Protein 8YQM (pdb70)

Solvent-accessible surface area: 22189 Å² total; per-residue (Å²): 118,26,45,0,0,0,16,10,0,13,13,8,1,1,4,1,0,31,38,3,33,58,77,59,131,14,117,6,58,0,0,18,132,1,81,35,0,1,10,58,25,49,81,19,54,28,24,36,11,28,3,47,1,22,3,21,1,28,1,2,13,57,9,110,124,4,2,98,93,11,128,11,92,74,33,4,18,27,14,85,35,0,26,57,26,0,72,90,1,1,86,77,25,82,0,69,124,25,9,37,44,125,11,6,8,98,9,0,86,16,37,79,174,83,1,36,0,36,0,25,1,86,122,106,82,136,34,19,0,78,1,0,1,0,12,35,23,65,73,12,31,56,62,103,22,181,24,148,11,32,138,59,18,160,31,55,57,26,2,2,7,152,18,51,158,140,30,83,18,97,46,43,101,0,0,0,14,15,11,25,64,26,0,2,31,0,0,26,33,0,0,78,88,10,109,39,0,7,0,1,7,180,56,19,53,10,0,1,35,4,26,45,84,114,35,55,160,93,62,22,37,116,21,38,131,75,5,88,94,26,10,92,78,1,32,93,16,40,15,0,25,41,20,117,58,29,128,68,68,0,84,71,31,59,64,115,78,24,65,133,34,4,55,152,5,18,124,69,0,7,2,17,18,3,4,48,42,5,0,37,27,5,11,79,50,66,74,0,2,62,52,7,6,68,16,5,72,102,26,0,69,84,34,2,151,66,71,145,36,6,138,80,2,31,5,131,59,123,30,8,30,61,8,13,12,12,77,21,7,6,86,19,14,62,93,153,23,18,44,16,36,41,15,138,85,26,55,27,69,52,1,90,95,62,1,0,16,1,58,88,50,71,86,24,122,13,62,0,0,0,0,11,30,28,55,57,56,23,10,13,18,2,49,170,12,30,1,82,2,55,133,42,61,8,0,104,91,44,0,151,120,8,0,28,0,13,4,0,0,4,1,9,37,2,0,0,2,0,0,2,51,10,2,6,4,7,52,14,3,22,0,1,1,7,1,5,0,5,66,16,4,0,82,0,0,12,58,0,88,115,88,134,14,26,18,3,10,0,37,132,114,9,3,60,91,6,33,88,38,1,36,88,50,25,109,151,24,6,47,86,144,28,156,90,28,95,74,5,47,23,4,0,90,77,0,72,66,66,6,51,98,7,37,120,89,104,12,105,27,16,103,65,102,130,119

Foldseek 3Di:
DWQEEEEAQALQRVVLQLCCCPVVVTGYAYEYLAPAHHALLRQQDAFQAWDQFFQLQQDADPDLVLSLVDDRWKRIDHSVRSRVSSRVVCVVRVRVVRYDYSWAWFAWEADPVVCWIWIATPVGDTDIHLFYEYANDWFFADDFDDAAAPVAAAFAEAESSHDDPPDAAAAWEEEEEDDAQVSLSNCQRCLVRHQAYEYADQFAFFEAAAQMGTADPVNSVVCSVCVVVQVVVQLQWFFSRSAPFAAAALPPDDPVLSLVLLVVDRNNHHQCCNQGNSHHDLFFDLVNQVVSLVSRLVVLPVQQPPVVVSVLNRGDASGHDGGHYHNQRSNSNNDPRYHYHHCNVWNFHHDHHAATATNVRDGHGGNYYYYNPGGDGRCNNQQSHQYAFAPRRGSCVVQVPHDWAALQFADARHKSYTYANHWAYANHNRSLSSVLRSVLVSVVVSVCVVQQWRIKHFDPVNRVVSLVQQVVVCVSGCCVSDPNHGHRYRGSNVSSVVSVVCVVVVNPRMDIGHD

Secondary structure (DSSP, 8-state):
-EEEEEE--SHHHHHHHHIIIIIT---EEEE-SSSSS-THHHH---TT-EEEEETTTSS-SS-HHHHHH----BSEEEHHHHHHHHHHHHHHTT-GGGEE-S--EEEEEEETTTTEEEEEETT--EEEEEEEEE---S--SB-----TTGGG--SEEEEGGGPPTT---TT-EEEEE--SHHHHHHHHHHGGGSSEEEEEESS---EEE----BPPHHHHHHHHHTHHHHHHHHHTSSS-SS-------GGGS-HHHHHHHHHHHHHH--HHHHHHTS-S-TTT-HHHHHHHHHHHHHHHHHH-SSHHHHHHTS---SS--S-EEESSHHHHTTSTTEEEEETTTS-EEEEETTEEEETT--EEE-SEEEE---B--TTHHHHTSEEE-GGG-BHHHHTTT----BTTTB-TT-TTEEESS-TTEE-S-HHHHHHHHHHHHHHHHHHHHHTTEEEEEE-HHHHHHHHHHHHHHHTTSGGGS-----EE-S-HHHHHHHHHHHHHTTTTTEEEEE-

Structure (mmCIF, N/CA/C/O backbone):
data_8YQM
#
_entry.id   8YQM
#
_cell.length_a   52.820
_cell.length_b   53.420
_cell.length_c   101.120
_cell.angle_alpha   90.00
_cell.angle_beta   96.76
_cell.angle_gamma   90.00
#
_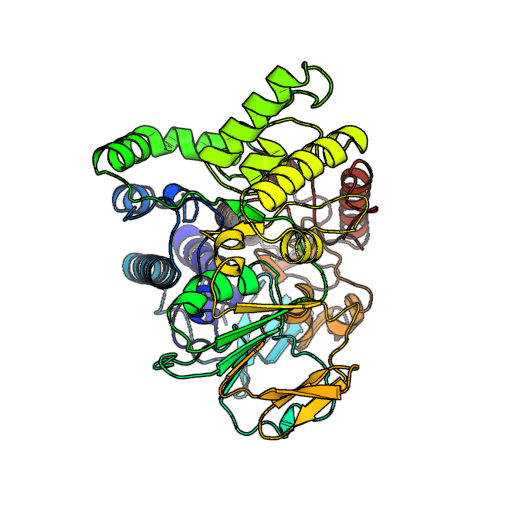symmetry.space_group_name_H-M   'P 1 21 1'
#
loop_
_entity.id
_entity.type
_entity.pdbx_description
1 polymer 'Putative flavin-binding monooxygenase'
2 non-polymer 'FLAVIN-ADENINE DINUCLEOTIDE'
3 non-polymer 'NADPH DIHYDRO-NICOTINAMIDE-ADENINE-DINUCLEOTIDE PHOSPHATE'
4 water water
#
loop_
_atom_site.group_PDB
_atom_site.id
_atom_site.type_symbol
_atom_site.label_atom_id
_atom_site.label_alt_id
_atom_site.label_comp_id
_atom_site.label_asym_id
_atom_site.label_entity_id
_atom_site.label_seq_id
_atom_site.pdbx_PDB_ins_code
_atom_site.Cartn_x
_atom_site.Cartn_y
_atom_site.Cartn_z
_atom_site.occupancy
_atom_site.B_iso_or_equiv
_atom_site.auth_seq_id
_atom_site.auth_comp_id
_atom_site.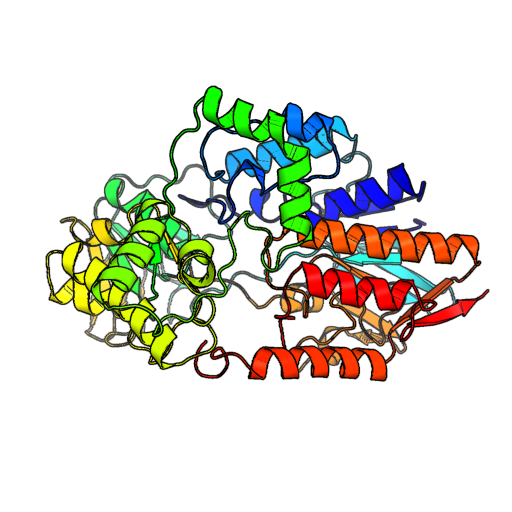auth_asym_id
_atom_site.auth_atom_id
_atom_site.pdbx_PDB_model_num
ATOM 1 N N . ASP A 1 12 ? 18.118 -19.209 38.222 1.00 58.39 6 ASP A N 1
ATOM 2 C CA . ASP A 1 12 ? 17.642 -18.172 39.124 1.00 42.58 6 ASP A CA 1
ATOM 3 C C . ASP A 1 12 ? 18.000 -16.769 38.629 1.00 41.68 6 ASP A C 1
ATOM 4 O O . ASP A 1 12 ? 19.111 -16.503 38.163 1.00 38.47 6 ASP A O 1
ATOM 9 N N . PHE A 1 13 ? 17.026 -15.877 38.729 1.00 34.72 7 PHE A N 1
ATOM 10 C CA . PHE A 1 13 ? 17.243 -14.454 38.557 1.00 35.93 7 PHE A CA 1
ATOM 11 C C . PHE A 1 13 ? 16.644 -13.750 39.759 1.00 29.93 7 PHE A C 1
ATOM 12 O O . PHE A 1 13 ? 15.813 -14.309 40.476 1.00 31.93 7 PHE A O 1
ATOM 20 N N . ASP A 1 14 ? 17.080 -12.514 39.986 1.00 31.91 8 ASP A N 1
ATOM 21 C CA . ASP A 1 14 ? 16.361 -11.672 40.932 1.00 27.31 8 ASP A CA 1
ATOM 22 C C . ASP A 1 14 ? 15.041 -11.207 40.338 1.00 26.63 8 ASP A C 1
ATOM 23 O O . ASP A 1 14 ? 14.030 -11.127 41.042 1.00 30.43 8 ASP A O 1
ATOM 28 N N . ALA A 1 15 ? 15.029 -10.915 39.037 1.00 29.44 9 ALA A N 1
ATOM 29 C CA . ALA A 1 15 ? 13.842 -10.404 38.369 1.00 29.39 9 ALA A CA 1
ATOM 30 C C . ALA A 1 15 ? 13.791 -10.926 36.941 1.00 24.14 9 ALA A C 1
ATOM 31 O O . ALA A 1 15 ? 14.817 -10.988 36.262 1.00 25.14 9 ALA A O 1
ATOM 33 N N . ILE A 1 16 ? 12.591 -11.312 36.508 1.00 21.82 10 ILE A N 1
ATOM 34 C CA . ILE A 1 16 ? 12.289 -11.601 35.107 1.00 26.21 10 ILE A CA 1
ATOM 35 C C . ILE A 1 16 ? 11.368 -10.509 34.579 1.00 25.68 10 ILE A C 1
ATOM 36 O O . ILE A 1 16 ? 10.357 -10.185 35.214 1.00 23.80 10 ILE A O 1
ATOM 41 N N . ILE A 1 17 ? 11.700 -9.964 33.407 1.00 21.44 11 ILE A N 1
ATOM 42 C CA . ILE A 1 17 ? 10.902 -8.933 32.742 1.00 21.70 11 ILE A CA 1
ATOM 43 C C . ILE A 1 17 ? 10.263 -9.534 31.498 1.00 22.64 11 ILE A C 1
ATOM 44 O O . ILE A 1 17 ? 10.944 -10.191 30.705 1.00 23.99 11 ILE A O 1
ATOM 49 N N . ILE A 1 18 ? 8.969 -9.297 31.315 1.00 20.98 12 ILE A N 1
ATOM 50 C CA . ILE A 1 18 ? 8.270 -9.681 30.091 1.00 25.10 12 ILE A CA 1
ATOM 51 C C . ILE A 1 18 ? 8.072 -8.420 29.263 1.00 24.47 12 ILE A C 1
ATOM 52 O O . ILE A 1 18 ? 7.356 -7.510 29.681 1.00 24.79 12 ILE A O 1
ATOM 57 N N . GLY A 1 19 ? 8.710 -8.364 28.101 1.00 22.26 13 GLY A N 1
ATOM 58 C CA . GLY A 1 19 ? 8.548 -7.275 27.143 1.00 22.66 13 GLY A CA 1
ATOM 59 C C . GLY A 1 19 ? 9.832 -6.483 26.974 1.00 25.07 13 GLY A C 1
ATOM 60 O O . GLY A 1 19 ? 10.583 -6.260 27.935 1.00 25.12 13 GLY A O 1
ATOM 61 N N . ALA A 1 20 ? 10.077 -6.027 25.743 1.00 20.73 14 ALA A N 1
ATOM 62 C CA . ALA A 1 20 ? 11.265 -5.233 25.457 1.00 20.35 14 ALA A CA 1
ATOM 63 C C . ALA A 1 20 ? 10.917 -3.965 24.685 1.00 21.93 14 ALA A C 1
ATOM 64 O O . ALA A 1 20 ? 11.702 -3.512 23.851 1.00 20.49 14 ALA A O 1
ATOM 66 N N . GLY A 1 21 ? 9.748 -3.376 24.966 1.00 20.32 15 GLY A N 1
ATOM 67 C CA . GLY A 1 21 ? 9.406 -2.043 24.507 1.00 20.70 15 GLY A CA 1
ATOM 68 C C . GLY A 1 21 ? 9.959 -0.996 25.459 1.00 21.44 15 GLY A C 1
ATOM 69 O O . GLY A 1 21 ? 10.832 -1.279 26.286 1.00 20.25 15 GLY A O 1
ATOM 70 N N . PHE A 1 22 ? 9.422 0.229 25.345 1.00 17.61 16 PHE A N 1
ATOM 71 C CA . PHE A 1 22 ? 9.757 1.317 26.267 1.00 20.90 16 PHE A CA 1
ATOM 72 C C . PHE A 1 22 ? 9.793 0.846 27.711 1.00 22.04 16 PHE A C 1
ATOM 73 O O . PHE A 1 22 ? 10.724 1.158 28.462 1.00 20.14 16 PHE A O 1
ATOM 81 N N . GLY A 1 23 ? 8.754 0.121 28.122 1.00 21.96 17 GLY A N 1
ATOM 82 C CA . GLY A 1 23 ? 8.627 -0.250 29.520 1.00 18.45 17 GLY A CA 1
ATOM 83 C C . GLY A 1 23 ? 9.652 -1.283 29.946 1.00 20.61 17 GLY A C 1
ATOM 84 O O . GLY A 1 23 ? 10.319 -1.126 30.972 1.00 23.41 17 GLY A O 1
ATOM 85 N N . GLY A 1 24 ? 9.786 -2.359 29.166 1.00 19.55 18 GLY A N 1
ATOM 86 C CA . GLY A 1 24 ? 10.701 -3.426 29.541 1.00 19.39 18 GLY A CA 1
ATOM 87 C C . GLY A 1 24 ? 12.162 -3.032 29.462 1.00 22.08 18 GLY A C 1
ATOM 88 O O . GLY A 1 24 ? 12.979 -3.508 30.258 1.00 25.48 18 GLY A O 1
ATOM 89 N N . LEU A 1 25 ? 12.518 -2.156 28.514 1.00 19.17 19 LEU A N 1
ATOM 90 C CA . LEU A 1 25 ? 13.922 -1.765 28.382 1.00 23.06 19 LEU A CA 1
ATOM 91 C C . LEU A 1 25 ? 14.403 -0.935 29.572 1.00 22.63 19 LEU A C 1
ATOM 92 O O . LEU A 1 25 ? 15.533 -1.124 30.044 1.00 22.99 19 LEU A O 1
ATOM 97 N N . TYR A 1 26 ? 13.579 -0.001 30.069 1.00 20.63 20 TYR A N 1
ATOM 98 C CA . TYR A 1 26 ? 14.009 0.792 31.216 1.00 19.73 20 TYR A CA 1
ATOM 99 C C . TYR A 1 26 ? 13.940 -0.025 32.503 1.00 22.35 20 TYR A C 1
ATOM 100 O O . TYR A 1 26 ? 14.773 0.158 33.393 1.00 24.85 20 TYR A O 1
ATOM 109 N N . SER A 1 27 ? 12.963 -0.933 32.604 1.00 21.77 21 SER A N 1
ATOM 110 C CA . SER A 1 27 ? 12.954 -1.898 33.700 1.00 21.83 21 SER A CA 1
ATOM 111 C C . SER A 1 27 ? 14.281 -2.633 33.776 1.00 23.56 21 SER A C 1
ATOM 112 O O . SER A 1 27 ? 14.865 -2.793 34.855 1.00 23.48 21 SER A O 1
ATOM 115 N N . LEU A 1 28 ? 14.768 -3.099 32.627 1.00 22.50 22 LEU A N 1
ATOM 116 C CA . LEU A 1 28 ? 16.015 -3.852 32.592 1.00 21.21 22 LEU A CA 1
ATOM 117 C C . LEU A 1 28 ? 17.196 -2.969 32.973 1.00 26.14 22 LEU A C 1
ATOM 118 O O . LEU A 1 28 ? 18.024 -3.345 33.808 1.00 26.18 22 LEU A O 1
ATOM 123 N N . LYS A 1 29 ? 17.281 -1.783 32.369 1.00 24.29 23 LYS A N 1
ATOM 124 C CA . LYS A 1 29 ? 18.348 -0.842 32.706 1.00 24.50 23 LYS A CA 1
ATOM 125 C C . LYS A 1 29 ? 18.366 -0.535 34.199 1.00 25.33 23 LYS A C 1
ATOM 126 O O . LYS A 1 29 ? 19.422 -0.565 34.840 1.00 28.47 23 LYS A O 1
ATOM 132 N N . LYS A 1 30 ? 17.203 -0.216 34.764 1.00 26.19 24 LYS A N 1
ATOM 133 C CA . LYS A 1 30 ? 17.149 0.251 36.146 1.00 24.24 24 LYS A CA 1
ATOM 134 C C . LYS A 1 30 ? 17.523 -0.863 37.118 1.00 29.28 24 LYS A C 1
ATOM 135 O O . LYS A 1 30 ? 18.329 -0.660 38.037 1.00 28.93 24 LYS A O 1
ATOM 141 N N . LEU A 1 31 ? 16.953 -2.053 36.921 1.00 27.52 25 LEU A N 1
ATOM 142 C CA . LEU A 1 31 ? 17.148 -3.138 37.881 1.00 26.84 25 LEU A CA 1
ATOM 143 C C . LEU A 1 31 ? 18.543 -3.739 37.769 1.00 30.90 25 LEU A C 1
ATOM 144 O O . LEU A 1 31 ? 19.156 -4.094 38.783 1.00 30.66 25 LEU A O 1
ATOM 149 N N . ARG A 1 32 ? 19.058 -3.871 36.548 1.00 28.90 26 ARG A N 1
ATOM 150 C CA . ARG A 1 32 ? 20.395 -4.426 36.364 1.00 27.42 26 ARG A CA 1
ATOM 151 C C . ARG A 1 32 ? 21.471 -3.437 36.786 1.00 32.48 26 ARG A C 1
ATOM 152 O O . ARG A 1 32 ? 22.349 -3.761 37.594 1.00 29.82 26 ARG A O 1
ATOM 160 N N . ASP A 1 33 ? 21.432 -2.228 36.228 1.00 27.62 27 ASP A N 1
ATOM 161 C CA . ASP A 1 33 ? 22.590 -1.346 36.292 1.00 30.44 27 ASP A CA 1
ATOM 162 C C . ASP A 1 33 ? 22.562 -0.394 37.474 1.00 36.83 27 ASP A C 1
ATOM 163 O O . ASP A 1 33 ? 23.631 0.004 37.950 1.00 37.25 27 ASP A O 1
ATOM 168 N N . ASP A 1 34 ? 21.380 -0.013 37.961 1.00 30.61 28 ASP A N 1
ATOM 169 C CA . ASP A 1 34 ? 21.291 0.847 39.134 1.00 33.10 28 ASP A CA 1
ATOM 170 C C . ASP A 1 34 ? 21.066 0.083 40.430 1.00 36.50 28 ASP A C 1
ATOM 171 O O . ASP A 1 34 ? 21.449 0.571 41.498 1.00 37.35 28 ASP A O 1
ATOM 176 N N . PHE A 1 35 ? 20.460 -1.101 40.377 1.00 31.19 29 PHE A N 1
ATOM 177 C CA . PHE A 1 35 ? 20.232 -1.890 41.580 1.00 31.92 29 PHE A CA 1
ATOM 178 C C . PHE A 1 35 ? 21.013 -3.199 41.568 1.00 34.84 29 PHE A C 1
ATOM 179 O O . PHE A 1 35 ? 20.828 -4.027 42.470 1.00 37.24 29 PHE A O 1
ATOM 187 N N . ASN A 1 36 ? 21.898 -3.389 40.584 1.00 33.86 30 ASN A N 1
ATOM 188 C CA . ASN A 1 36 ? 22.850 -4.507 40.538 1.00 38.60 30 ASN A CA 1
ATOM 189 C C . ASN A 1 36 ? 22.166 -5.864 40.687 1.00 44.68 30 ASN A C 1
ATOM 190 O O . ASN A 1 36 ? 22.727 -6.794 41.274 1.00 41.06 30 ASN A O 1
ATOM 195 N N . LEU A 1 37 ? 20.954 -5.994 40.156 1.00 34.80 31 LEU A N 1
ATOM 196 C CA . LEU A 1 37 ? 20.240 -7.259 40.243 1.00 32.43 31 LEU A CA 1
ATOM 197 C C . LEU A 1 37 ? 20.524 -8.109 39.010 1.00 35.09 31 LEU A C 1
ATOM 198 O O . LEU A 1 37 ? 20.884 -7.602 37.946 1.00 32.11 31 LEU A O 1
ATOM 203 N N . LYS A 1 38 ? 20.364 -9.421 39.167 1.00 30.31 32 LYS A N 1
ATOM 204 C CA . LYS A 1 38 ? 20.517 -10.341 38.051 1.00 31.37 32 LYS A CA 1
ATOM 205 C C . LYS A 1 38 ? 19.149 -10.459 37.382 1.00 32.13 32 LYS A C 1
ATOM 206 O O . LYS A 1 38 ? 18.168 -10.843 38.030 1.00 26.99 32 LYS A O 1
ATOM 212 N N . VAL A 1 39 ? 19.071 -10.078 36.106 1.00 32.84 33 VAL A N 1
ATOM 213 C CA . VAL A 1 39 ? 17.794 -9.900 35.423 1.00 26.77 33 VAL A CA 1
ATOM 214 C C . VAL A 1 39 ? 17.872 -10.542 34.042 1.00 28.68 33 VAL A C 1
ATOM 215 O O . VAL A 1 39 ? 18.936 -10.589 33.418 1.00 28.60 33 VAL A O 1
ATOM 219 N N . ARG A 1 40 ? 16.737 -11.061 33.573 1.00 28.21 34 ARG A N 1
ATOM 220 C CA . ARG A 1 40 ? 16.576 -11.442 32.172 1.00 30.38 34 ARG A CA 1
ATOM 221 C C . ARG A 1 40 ? 15.219 -10.941 31.694 1.00 26.83 34 ARG A C 1
ATOM 222 O O . ARG A 1 40 ? 14.218 -11.047 32.406 1.00 25.39 34 ARG A O 1
ATOM 230 N N . ALA A 1 41 ? 15.193 -10.378 30.495 1.00 26.75 35 ALA A N 1
ATOM 231 C CA . ALA A 1 41 ? 13.958 -9.975 29.844 1.00 22.90 35 ALA A CA 1
ATOM 232 C C . ALA A 1 41 ? 13.673 -10.933 28.690 1.00 25.74 35 ALA A C 1
ATOM 233 O O . ALA A 1 41 ? 14.590 -11.543 28.131 1.00 25.45 35 ALA A O 1
ATOM 235 N N . PHE A 1 42 ? 12.392 -11.078 28.354 1.00 23.23 36 PHE A N 1
ATOM 236 C CA . PHE A 1 42 ? 11.955 -11.932 27.258 1.00 25.50 36 PHE A CA 1
ATOM 237 C C . PHE A 1 42 ? 10.995 -11.174 26.352 1.00 23.71 36 PHE A C 1
ATOM 238 O O . PHE A 1 42 ? 10.165 -10.389 26.817 1.00 22.60 36 PHE A O 1
ATOM 246 N N . ASP A 1 43 ? 11.064 -11.457 25.055 1.00 21.56 37 ASP A N 1
ATOM 247 C CA . ASP A 1 43 ? 10.065 -10.918 24.149 1.00 22.68 37 ASP A CA 1
ATOM 248 C C . ASP A 1 43 ? 9.927 -11.861 22.961 1.00 23.78 37 ASP A C 1
ATOM 249 O O . ASP A 1 43 ? 10.898 -12.485 22.533 1.00 22.38 37 ASP A O 1
ATOM 254 N N . ARG A 1 44 ? 8.704 -11.959 22.438 1.00 22.05 38 ARG A N 1
ATOM 255 C CA . ARG A 1 44 ? 8.466 -12.754 21.234 1.00 21.56 38 ARG A CA 1
ATOM 256 C C . ARG A 1 44 ? 9.144 -12.134 20.020 1.00 27.35 38 ARG A C 1
ATOM 257 O O . ARG A 1 44 ? 9.462 -12.835 19.048 1.00 26.73 38 ARG A O 1
ATOM 265 N N . ALA A 1 45 ? 9.380 -10.827 20.068 1.00 28.28 39 ALA A N 1
ATOM 266 C CA . ALA A 1 45 ? 9.953 -10.090 18.957 1.00 27.42 39 ALA A CA 1
ATOM 267 C C . ALA A 1 45 ? 11.394 -10.519 18.716 1.00 25.31 39 ALA A C 1
ATOM 268 O O . ALA A 1 45 ? 12.069 -11.050 19.602 1.00 25.98 39 ALA A O 1
ATOM 270 N N . THR A 1 46 ? 11.876 -10.265 17.496 1.00 26.29 40 THR A N 1
ATOM 271 C CA . THR A 1 46 ? 13.282 -10.497 17.191 1.00 24.69 40 THR A CA 1
ATOM 272 C C . THR A 1 46 ? 14.169 -9.319 17.569 1.00 28.56 40 THR A C 1
ATOM 273 O O . THR A 1 46 ? 15.394 -9.444 17.496 1.00 29.97 40 THR A O 1
ATOM 277 N N . GLU A 1 47 ? 13.584 -8.182 17.957 1.00 27.69 41 GLU A N 1
ATOM 278 C CA . GLU A 1 47 ? 14.336 -6.966 18.236 1.00 27.22 41 GLU A CA 1
ATOM 279 C C . GLU A 1 47 ? 13.588 -6.158 19.293 1.00 23.57 41 GLU A C 1
ATOM 280 O O . GLU A 1 47 ? 12.406 -6.396 19.553 1.00 25.06 41 GLU A O 1
ATOM 286 N N . VAL A 1 48 ? 14.302 -5.214 19.928 1.00 21.15 42 VAL A N 1
ATOM 287 C CA . VAL A 1 48 ? 13.659 -4.301 20.885 1.00 19.59 42 VAL A CA 1
ATOM 288 C C . VAL A 1 48 ? 12.665 -3.400 20.154 1.00 22.46 42 VAL A C 1
ATOM 289 O O . VAL A 1 48 ? 12.682 -3.265 18.925 1.00 22.72 42 VAL A O 1
ATOM 293 N N . GLY A 1 49 ? 11.769 -2.787 20.937 1.00 18.86 43 GLY A N 1
ATOM 294 C CA . GLY A 1 49 ? 10.932 -1.704 20.437 1.00 21.50 43 GLY A CA 1
ATOM 295 C C . GLY A 1 49 ? 9.463 -1.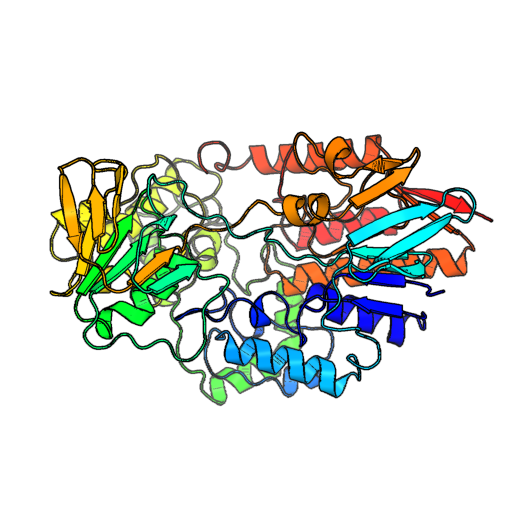888 20.760 1.00 20.96 43 GLY A C 1
ATOM 296 O O . GLY A 1 49 ? 8.685 -0.931 20.721 1.00 20.34 43 GLY A O 1
ATOM 297 N N . GLY A 1 50 ? 9.078 -3.125 21.066 1.00 19.92 44 GLY A N 1
ATOM 298 C CA . GLY A 1 50 ? 7.686 -3.397 21.403 1.00 20.93 44 GLY A CA 1
ATOM 299 C C . GLY A 1 50 ? 6.737 -3.007 20.284 1.00 21.53 44 GLY A C 1
ATOM 300 O O . GLY A 1 50 ? 6.869 -3.445 19.134 1.00 21.49 44 GLY A O 1
ATOM 301 N N . THR A 1 51 ? 5.761 -2.164 20.618 1.00 19.67 45 THR A N 1
ATOM 302 C CA . THR A 1 51 ? 4.750 -1.788 19.638 1.00 19.91 45 THR A CA 1
ATOM 303 C C . THR A 1 51 ? 5.378 -1.102 18.421 1.00 19.97 45 THR A C 1
ATOM 304 O O . THR A 1 51 ? 4.835 -1.180 17.312 1.00 21.76 45 THR A O 1
ATOM 308 N N . TRP A 1 52 ? 6.550 -0.475 18.589 1.00 18.55 46 TRP A N 1
ATOM 309 C CA . TRP A 1 52 ? 7.244 0.183 17.486 1.00 18.48 46 TRP A CA 1
ATOM 310 C C . TRP A 1 52 ? 8.027 -0.786 16.614 1.00 21.78 46 TRP A C 1
ATOM 311 O O . TRP A 1 52 ? 8.493 -0.391 15.538 1.00 22.69 46 TRP A O 1
ATOM 322 N N . PHE A 1 53 ? 8.190 -2.030 17.057 1.00 20.48 47 PHE A N 1
ATOM 323 C CA . PHE A 1 53 ? 8.663 -3.093 16.189 1.00 20.88 47 PHE A CA 1
ATOM 324 C C . PHE A 1 53 ? 7.496 -3.737 15.448 1.00 22.18 47 PHE A C 1
ATOM 325 O O . PHE A 1 53 ? 7.585 -3.954 14.238 1.00 26.29 47 PHE A O 1
ATOM 333 N N . TRP A 1 54 ? 6.387 -4.005 16.155 1.00 24.27 48 TRP A N 1
ATOM 334 C CA . TRP A 1 54 ? 5.267 -4.750 15.581 1.00 24.20 48 TRP A CA 1
ATOM 335 C C . TRP A 1 54 ? 4.421 -3.897 14.644 1.00 23.12 48 TRP A C 1
ATOM 336 O O . TRP A 1 54 ? 3.905 -4.405 13.642 1.00 23.19 48 TRP A O 1
ATOM 347 N N . ASN A 1 55 ? 4.212 -2.619 14.971 1.00 22.01 49 ASN A N 1
ATOM 348 C CA . ASN A 1 55 ? 3.264 -1.784 14.230 1.00 20.25 49 ASN A CA 1
ATOM 349 C C . ASN A 1 55 ? 4.021 -0.959 13.195 1.00 27.46 49 ASN A C 1
ATOM 350 O O . ASN A 1 55 ? 4.581 0.087 13.523 1.00 29.70 49 ASN A O 1
ATOM 355 N N . GLN A 1 56 ? 4.022 -1.415 11.942 1.00 25.31 50 GLN A N 1
ATOM 356 C CA . GLN A 1 56 ? 4.758 -0.760 10.864 1.00 18.06 50 GLN A CA 1
ATOM 357 C C . GLN A 1 56 ? 3.841 -0.396 9.702 1.00 23.83 50 GLN A C 1
ATOM 358 O O . GLN A 1 56 ? 4.235 -0.405 8.534 1.00 21.99 50 GLN A O 1
ATOM 364 N N . TYR A 1 57 ? 2.616 -0.041 10.024 1.00 21.57 51 TYR A N 1
ATOM 365 C CA . TYR A 1 57 ? 1.616 0.295 9.034 1.00 17.75 51 TYR A CA 1
ATOM 366 C C . TYR A 1 57 ? 1.846 1.689 8.454 1.00 19.38 51 TYR A C 1
ATOM 367 O O . TYR A 1 57 ? 2.576 2.506 9.032 1.00 20.66 51 TYR A O 1
ATOM 376 N N . PRO A 1 58 ? 1.233 1.981 7.300 1.00 19.83 52 PRO A N 1
ATOM 377 C CA . PRO A 1 58 ? 1.450 3.277 6.646 1.00 20.64 52 PRO A CA 1
ATOM 378 C C . PRO A 1 58 ? 0.919 4.416 7.501 1.00 17.72 52 PRO A C 1
ATOM 379 O O . PRO A 1 58 ? -0.211 4.374 7.983 1.00 18.22 52 PRO A O 1
ATOM 383 N N . GLY A 1 59 ? 1.756 5.436 7.700 1.00 17.86 53 GLY A N 1
ATOM 384 C CA . GLY A 1 59 ? 1.351 6.596 8.473 1.00 20.53 53 GLY A CA 1
ATOM 385 C C . GLY A 1 59 ? 1.564 6.513 9.975 1.00 16.96 53 GLY A C 1
ATOM 386 O O . GLY A 1 59 ? 1.259 7.489 10.677 1.00 18.58 53 GLY A O 1
ATOM 387 N N . ALA A 1 60 ? 2.087 5.400 10.492 1.00 17.94 54 ALA A N 1
ATOM 388 C CA . ALA A 1 60 ? 2.257 5.264 11.937 1.00 16.75 54 ALA A CA 1
ATOM 389 C C . ALA A 1 60 ? 3.110 6.401 12.478 1.00 24.32 54 ALA A C 1
ATOM 390 O O . ALA A 1 60 ? 4.217 6.647 11.991 1.00 22.02 54 ALA A O 1
ATOM 392 N N . LEU A 1 61 ? 2.596 7.089 13.493 1.00 17.40 55 LEU A N 1
ATOM 393 C CA . LEU A 1 61 ? 3.173 8.354 13.935 1.00 20.25 55 LEU A CA 1
ATOM 394 C C . LEU A 1 61 ? 2.846 8.565 15.408 1.00 21.44 55 LEU A C 1
ATOM 395 O O . LEU A 1 61 ? 1.740 8.245 15.842 1.00 20.62 55 LEU A O 1
ATOM 400 N N . SER A 1 62 ? 3.790 9.137 16.161 1.00 19.39 56 SER A N 1
ATOM 401 C CA . SER A 1 62 ? 3.549 9.433 17.571 1.00 19.91 56 SER A CA 1
ATOM 402 C C . SER A 1 62 ? 2.443 10.469 17.734 1.00 17.54 56 SER A C 1
ATOM 403 O O . SER A 1 62 ? 2.201 11.300 16.858 1.00 20.03 56 SER A O 1
ATOM 406 N N . ASP A 1 63 ? 1.765 10.402 18.883 1.00 22.05 57 ASP A N 1
ATOM 407 C CA . ASP A 1 63 ? 0.831 11.440 19.303 1.00 27.96 57 ASP A CA 1
ATOM 408 C C . ASP A 1 63 ? 1.538 12.554 20.056 1.00 25.39 57 ASP A C 1
ATOM 409 O O . ASP A 1 63 ? 1.090 13.706 20.026 1.00 28.71 57 ASP A O 1
ATOM 414 N N . SER A 1 64 ? 2.623 12.211 20.735 1.00 19.10 58 SER A N 1
ATOM 415 C CA . SER A 1 64 ? 3.461 13.149 21.463 1.00 20.32 58 SER A CA 1
ATOM 416 C C . SER A 1 64 ? 4.502 13.747 20.529 1.00 18.10 58 SER A C 1
ATOM 417 O O . SER A 1 64 ? 4.999 13.077 19.624 1.00 19.10 58 SER A O 1
ATOM 420 N N . GLU A 1 65 ? 4.854 15.010 20.783 1.00 18.47 59 GLU A N 1
ATOM 421 C CA . GLU A 1 65 ? 5.946 15.622 20.037 1.00 17.93 59 GLU A CA 1
ATOM 422 C C . GLU A 1 65 ? 7.245 14.857 20.275 1.00 15.99 59 GLU A C 1
ATOM 423 O O . GLU A 1 65 ? 7.463 14.255 21.332 1.00 19.39 59 GLU A O 1
ATOM 429 N N . THR A 1 66 ? 8.098 14.868 19.246 1.00 15.92 60 THR A N 1
ATOM 430 C CA . THR A 1 66 ? 9.311 14.054 19.228 1.00 17.92 60 THR A CA 1
ATOM 431 C C . THR A 1 66 ? 10.173 14.253 20.473 1.00 16.42 60 THR A C 1
ATOM 432 O O . THR A 1 66 ? 10.711 13.283 21.018 1.00 19.59 60 THR A O 1
ATOM 436 N N . HIS A 1 67 ? 10.361 15.507 20.909 1.00 18.77 61 HIS A N 1
ATOM 437 C CA . HIS A 1 67 ? 11.305 15.798 21.986 1.00 17.46 61 HIS A CA 1
ATOM 438 C C . HIS A 1 67 ? 10.822 15.325 23.347 1.00 19.47 61 HIS A C 1
ATOM 439 O O . HIS A 1 67 ? 11.608 15.328 24.294 1.00 23.43 61 HIS A O 1
ATOM 446 N N . LEU A 1 68 ? 9.556 14.922 23.454 1.00 18.53 62 LEU A N 1
ATOM 447 C CA . LEU A 1 68 ? 8.986 14.386 24.677 1.00 18.42 62 LEU A CA 1
ATOM 448 C C . LEU A 1 68 ? 8.656 12.906 24.582 1.00 21.02 62 LEU A C 1
ATOM 449 O O . LEU A 1 68 ? 8.366 12.285 25.609 1.00 21.80 62 LEU A O 1
ATOM 454 N N . TYR A 1 69 ? 8.687 12.328 23.389 1.00 17.55 63 TYR A N 1
ATOM 455 C CA . TYR A 1 69 ? 8.330 10.917 23.224 1.00 17.65 63 TYR A CA 1
ATOM 456 C C . TYR A 1 69 ? 9.604 10.073 23.257 1.00 16.46 63 TYR A C 1
ATOM 457 O O . TYR A 1 69 ? 10.049 9.501 22.258 1.00 19.10 63 TYR A O 1
ATOM 466 N N . CYS A 1 70 ? 10.201 10.023 24.449 1.00 19.04 64 CYS A N 1
ATOM 467 C CA . CYS A 1 70 ? 11.544 9.489 24.632 1.00 20.12 64 CYS A CA 1
ATOM 468 C C . CYS A 1 70 ? 11.849 9.435 26.123 1.00 18.58 64 CYS A C 1
ATOM 469 O O . CYS A 1 70 ? 11.086 9.925 26.956 1.00 19.25 64 CYS A O 1
ATOM 472 N N . TYR A 1 71 ? 13.000 8.853 26.447 1.00 19.06 65 TYR A N 1
ATOM 473 C CA . TYR A 1 71 ? 13.443 8.791 27.829 1.00 19.71 65 TYR A CA 1
ATOM 474 C C . TYR A 1 71 ? 14.031 10.128 28.265 1.00 21.44 65 TYR A C 1
ATOM 475 O O . TYR A 1 71 ? 14.652 10.842 27.476 1.00 24.79 65 TYR A O 1
ATOM 484 N N . SER A 1 72 ? 13.840 10.449 29.544 1.00 24.27 66 SER A N 1
ATOM 485 C CA . SER A 1 72 ? 14.434 11.630 30.162 1.00 21.87 66 SER A CA 1
ATOM 486 C C . SER A 1 72 ? 15.614 11.309 31.066 1.00 27.72 66 SER A C 1
ATOM 487 O O . SER A 1 72 ? 16.289 12.244 31.530 1.00 25.32 66 SER A O 1
ATOM 490 N N . TRP A 1 73 ? 15.873 10.022 31.333 1.00 22.46 67 TRP A N 1
ATOM 491 C CA . TRP A 1 73 ? 16.786 9.633 32.398 1.00 27.73 67 TRP A CA 1
ATOM 492 C C . TRP A 1 73 ? 18.241 9.638 31.963 1.00 30.81 67 TRP A C 1
ATOM 493 O O . TRP A 1 73 ? 19.127 9.613 32.826 1.00 32.20 67 TRP A O 1
ATOM 504 N N . ASP A 1 74 ? 18.510 9.681 30.659 1.00 26.07 68 ASP A N 1
ATOM 505 C CA . ASP A 1 74 ? 19.868 9.709 30.123 1.00 24.97 68 ASP A CA 1
ATOM 506 C C . ASP A 1 74 ? 20.070 11.088 29.500 1.00 26.01 68 ASP A C 1
ATOM 507 O O . ASP A 1 74 ? 19.617 11.347 28.382 1.00 25.36 68 ASP A O 1
ATOM 512 N N . LYS A 1 75 ? 20.766 11.971 30.224 1.00 29.27 69 LYS A N 1
ATOM 513 C CA . LYS A 1 75 ? 20.863 13.359 29.779 1.00 26.11 69 LYS A CA 1
ATOM 514 C C . LYS A 1 75 ? 21.734 13.494 28.539 1.00 27.39 69 LYS A C 1
ATOM 515 O O . LYS A 1 75 ? 21.508 14.391 27.719 1.00 28.37 69 LYS A O 1
ATOM 521 N N . GLU A 1 76 ? 22.714 12.607 28.366 1.00 25.60 70 GLU A N 1
ATOM 522 C CA . GLU A 1 76 ? 23.522 12.646 27.153 1.00 25.92 70 GLU A CA 1
ATOM 523 C C . GLU A 1 76 ? 22.710 12.206 25.945 1.00 30.29 70 GLU A C 1
ATOM 524 O O . GLU A 1 76 ? 22.857 12.763 24.850 1.00 27.14 70 GLU A O 1
ATOM 530 N N . LEU A 1 77 ? 21.859 11.194 26.129 1.00 24.48 71 LEU A N 1
ATOM 531 C CA . LEU A 1 77 ? 20.972 10.766 25.054 1.00 26.97 71 LEU A CA 1
ATOM 532 C C . LEU A 1 77 ? 20.072 11.913 24.599 1.00 22.36 71 LEU A C 1
ATOM 533 O O . LEU A 1 77 ? 19.869 12.110 23.395 1.00 26.09 71 LEU A O 1
ATOM 538 N N . LEU A 1 78 ? 19.525 12.681 25.549 1.00 21.51 72 LEU A N 1
ATOM 539 C CA . LEU A 1 78 ? 18.715 13.845 25.187 1.00 23.65 72 LEU A CA 1
ATOM 540 C C . LEU A 1 78 ? 19.495 14.816 24.307 1.00 25.50 72 LEU A C 1
ATOM 541 O O . LEU A 1 78 ? 18.966 15.327 23.314 1.00 26.08 72 LEU A O 1
ATOM 546 N N . GLN A 1 79 ? 20.757 15.092 24.652 1.00 26.09 73 GLN A N 1
ATOM 547 C CA . GLN A 1 79 ? 21.523 16.027 23.832 1.00 28.93 73 GLN A CA 1
ATOM 548 C C . GLN A 1 79 ? 21.890 15.431 22.476 1.00 30.21 73 GLN A C 1
ATOM 549 O O . GLN A 1 79 ? 22.037 16.172 21.493 1.00 28.62 73 GLN A O 1
ATOM 555 N N . GLU A 1 80 ? 22.021 14.103 22.398 1.00 25.96 74 GLU A N 1
ATOM 556 C CA . GLU A 1 80 ? 22.286 13.388 21.156 1.00 26.17 74 GLU A CA 1
ATOM 557 C C . GLU A 1 80 ? 21.018 13.166 20.326 1.00 25.67 74 GLU A C 1
ATOM 558 O O . GLU A 1 80 ? 21.122 12.792 19.153 1.00 35.13 74 GLU A O 1
ATOM 564 N N . MET A 1 81 ? 19.843 13.425 20.904 1.00 34.43 75 MET A N 1
ATOM 565 C CA . MET A 1 81 ? 18.558 13.137 20.267 1.00 38.89 75 MET A CA 1
ATOM 566 C C . MET A 1 81 ? 18.478 13.674 18.849 1.00 30.20 75 MET A C 1
ATOM 567 O O . MET A 1 81 ? 18.733 14.852 18.602 1.00 30.49 75 MET A O 1
ATOM 572 N N . GLU A 1 82 ? 18.086 12.804 17.924 1.00 29.24 76 GLU A N 1
ATOM 573 C CA . GLU A 1 82 ? 17.682 13.237 16.595 1.00 24.80 76 GLU A CA 1
ATOM 574 C C . GLU A 1 82 ? 16.256 13.767 16.680 1.00 25.88 76 GLU A C 1
ATOM 575 O O . GLU A 1 82 ? 15.350 13.040 17.105 1.00 27.22 76 GLU A O 1
ATOM 581 N N . ILE A 1 83 ? 16.056 15.036 16.308 1.00 22.43 77 ILE A N 1
ATOM 582 C CA . ILE A 1 83 ? 14.719 15.623 16.309 1.00 22.57 77 ILE A CA 1
ATOM 583 C C . ILE A 1 83 ? 14.433 16.126 14.902 1.00 22.20 77 ILE A C 1
ATOM 584 O O . ILE A 1 83 ? 14.659 17.298 14.581 1.00 23.83 77 ILE A O 1
ATOM 589 N N . LYS A 1 84 ? 13.961 15.222 14.049 1.00 17.19 78 LYS A N 1
ATOM 590 C CA . LYS A 1 84 ? 13.861 15.499 12.621 1.00 18.92 78 LYS A CA 1
ATOM 591 C C . LYS A 1 84 ? 12.585 16.269 12.292 1.00 18.39 78 LYS A C 1
ATOM 592 O O . LYS A 1 84 ? 12.627 17.325 11.651 1.00 19.61 78 LYS A O 1
ATOM 598 N N . ARG A 1 85 ? 11.443 15.752 12.726 1.00 19.17 79 ARG A N 1
ATOM 599 C CA . ARG A 1 85 ? 10.166 16.419 12.568 1.00 16.94 79 ARG A CA 1
ATOM 600 C C . ARG A 1 85 ? 9.518 16.589 13.934 1.00 17.22 79 ARG A C 1
ATOM 601 O O . ARG A 1 85 ? 9.984 16.049 14.943 1.00 17.64 79 ARG A O 1
ATOM 609 N N . LYS A 1 86 ? 8.435 17.368 13.946 1.00 17.03 80 LYS A N 1
ATOM 610 C CA . LYS A 1 86 ? 7.815 17.760 15.201 1.00 15.87 80 LYS A CA 1
ATOM 611 C C . LYS A 1 86 ? 7.256 16.558 15.945 1.00 15.97 80 LYS A C 1
ATOM 612 O O . LYS A 1 86 ? 7.211 16.568 17.177 1.00 16.83 80 LYS A O 1
ATOM 618 N N . TYR A 1 87 ? 6.808 15.548 15.208 1.00 16.49 81 TYR A N 1
ATOM 619 C CA . TYR A 1 87 ? 6.372 14.252 15.712 1.00 17.23 81 TYR A CA 1
ATOM 620 C C . TYR A 1 87 ? 7.244 13.181 15.069 1.00 17.83 81 TYR A C 1
ATOM 621 O O . TYR A 1 87 ? 7.996 13.450 14.129 1.00 19.38 81 TYR A O 1
ATOM 630 N N . ILE A 1 88 ? 7.209 11.961 15.592 1.00 18.79 82 ILE A N 1
ATOM 631 C CA . ILE A 1 88 ? 8.221 10.974 15.210 1.00 17.07 82 ILE A CA 1
ATOM 632 C C . ILE A 1 88 ? 7.552 9.742 14.614 1.00 18.29 82 ILE A C 1
ATOM 633 O O . ILE A 1 88 ? 6.597 9.195 15.180 1.00 18.59 82 ILE A O 1
ATOM 638 N N . SER A 1 89 ? 8.048 9.326 13.456 1.00 17.46 83 SER A N 1
ATOM 639 C CA . SER A 1 89 ? 7.473 8.211 12.721 1.00 18.81 83 SER A CA 1
ATOM 640 C C . SER A 1 89 ? 7.998 6.883 13.261 1.00 18.98 83 SER A C 1
ATOM 641 O O . SER A 1 89 ? 9.026 6.817 13.939 1.00 19.57 83 SER A O 1
ATOM 644 N N . GLN A 1 90 ? 7.291 5.800 12.914 1.00 18.01 84 GLN A N 1
ATOM 645 C CA . GLN A 1 90 ? 7.595 4.499 13.508 1.00 18.43 84 GLN A CA 1
ATOM 646 C C . GLN A 1 90 ? 9.023 4.036 13.234 1.00 18.92 84 GLN A C 1
ATOM 647 O O . GLN A 1 90 ? 9.688 3.570 14.179 1.00 20.69 84 GLN A O 1
ATOM 653 N N . PRO A 1 91 ? 9.566 4.138 12.013 1.00 19.75 85 PRO A N 1
ATOM 654 C CA . PRO A 1 91 ? 10.956 3.707 11.822 1.00 22.52 85 PRO A CA 1
ATOM 655 C C . PRO A 1 91 ? 11.930 4.478 12.683 1.00 22.59 85 PRO A C 1
ATOM 656 O O . PRO A 1 91 ? 12.942 3.916 13.123 1.00 22.29 85 PRO A O 1
ATOM 660 N N . ASP A 1 92 ? 11.632 5.743 12.977 1.00 21.19 86 ASP A N 1
ATOM 661 C CA . ASP A 1 92 ? 12.530 6.555 13.786 1.00 17.57 86 ASP A CA 1
ATOM 662 C C . ASP A 1 92 ? 12.396 6.258 15.278 1.00 19.18 86 ASP A C 1
ATOM 663 O O . ASP A 1 92 ? 13.394 6.334 16.009 1.00 19.71 86 ASP A O 1
ATOM 668 N N . VAL A 1 93 ? 11.194 5.898 15.753 1.00 17.51 87 VAL A N 1
ATOM 669 C CA . VAL A 1 93 ? 11.070 5.447 17.136 1.00 18.93 87 VAL A CA 1
ATOM 670 C C . VAL A 1 93 ? 11.819 4.138 17.309 1.00 19.58 87 VAL A C 1
ATOM 671 O O . VAL A 1 93 ? 12.535 3.933 18.299 1.00 20.82 87 VAL A O 1
ATOM 675 N N . LEU A 1 94 ? 11.641 3.217 16.357 1.00 20.05 88 LEU A N 1
ATOM 676 C CA . LEU A 1 94 ? 12.343 1.943 16.429 1.00 21.57 88 LEU A CA 1
ATOM 677 C C . LEU A 1 94 ? 13.851 2.159 16.455 1.00 21.02 88 LEU A C 1
ATOM 678 O O . LEU A 1 94 ? 14.554 1.563 17.279 1.00 22.32 88 LEU A O 1
ATOM 683 N N . ALA A 1 95 ? 14.356 3.059 15.607 1.00 24.03 89 ALA A N 1
ATOM 684 C CA . ALA A 1 95 ? 15.792 3.333 15.599 1.00 25.75 89 ALA A CA 1
ATOM 685 C C . ALA A 1 95 ? 16.260 3.931 16.921 1.00 21.81 89 ALA A C 1
ATOM 686 O O . ALA A 1 95 ? 17.361 3.625 17.392 1.00 22.75 89 ALA A O 1
ATOM 688 N N . TYR A 1 96 ? 15.447 4.802 17.528 1.00 19.58 90 TYR A N 1
ATOM 689 C CA . TYR A 1 96 ? 15.806 5.373 18.822 1.00 20.37 90 TYR A CA 1
ATOM 690 C C . TYR A 1 96 ? 15.929 4.291 19.891 1.00 22.44 90 TYR A C 1
ATOM 691 O O . TYR A 1 96 ? 16.923 4.232 20.618 1.00 22.31 90 TYR A O 1
ATOM 700 N N . LEU A 1 97 ? 14.920 3.427 20.006 1.00 21.08 91 LEU A N 1
ATOM 701 C CA . LEU A 1 97 ? 14.982 2.387 21.029 1.00 20.79 91 LEU A CA 1
ATOM 702 C C . LEU A 1 97 ? 16.148 1.432 20.781 1.00 20.10 91 LEU A C 1
ATOM 703 O O . LEU A 1 97 ? 16.797 0.974 21.730 1.00 21.75 91 LEU A O 1
ATOM 708 N N . LYS A 1 98 ? 16.444 1.141 19.514 1.00 21.86 92 LYS A N 1
ATOM 709 C CA . LYS A 1 98 ? 17.625 0.347 19.181 1.00 23.49 92 LYS A CA 1
ATOM 710 C C . LYS A 1 98 ? 18.904 1.034 19.657 1.00 27.03 92 LYS A C 1
ATOM 711 O O . LYS A 1 98 ? 19.826 0.378 20.162 1.00 26.34 92 LYS A O 1
ATOM 717 N N . ARG A 1 99 ? 18.975 2.361 19.504 1.00 23.11 93 ARG A N 1
ATOM 718 C CA . ARG A 1 99 ? 20.127 3.124 19.984 1.00 24.83 93 ARG A CA 1
ATOM 719 C C . ARG A 1 99 ? 20.252 3.059 21.502 1.00 26.90 93 ARG A C 1
ATOM 720 O O . ARG A 1 99 ? 21.363 2.973 22.039 1.00 25.47 93 ARG A O 1
ATOM 728 N N . VAL A 1 100 ? 19.124 3.110 22.215 1.00 21.42 94 VAL A N 1
ATOM 729 C CA . VAL A 1 100 ? 19.160 3.000 23.672 1.00 22.94 94 VAL A CA 1
ATOM 730 C C . VAL A 1 100 ? 19.732 1.647 24.081 1.00 26.32 94 VAL A C 1
ATOM 731 O O . VAL A 1 100 ? 20.607 1.556 24.955 1.00 25.40 94 VAL A O 1
ATOM 735 N N . ALA A 1 101 ? 19.250 0.578 23.439 1.00 22.45 95 ALA A N 1
ATOM 736 C CA . ALA A 1 101 ? 19.734 -0.769 23.736 1.00 22.57 95 ALA A CA 1
ATOM 737 C C . ALA A 1 101 ? 21.207 -0.925 23.379 1.00 28.75 95 ALA A C 1
ATOM 738 O O . ALA A 1 101 ? 21.954 -1.617 24.086 1.00 29.53 95 ALA A O 1
ATOM 740 N N . ASP A 1 102 ? 21.643 -0.291 22.285 1.00 26.42 96 ASP A N 1
ATOM 741 C CA . ASP A 1 102 ? 23.058 -0.300 21.915 1.00 29.37 96 ASP A CA 1
ATOM 742 C C . ASP A 1 102 ? 23.904 0.349 23.003 1.00 32.03 96 ASP A C 1
ATOM 743 O O . ASP A 1 102 ? 24.863 -0.249 23.511 1.00 30.33 96 ASP A O 1
ATOM 748 N N . LYS A 1 103 ? 23.561 1.589 23.365 1.00 26.10 97 LYS A N 1
ATOM 749 C CA . LYS A 1 103 ? 24.393 2.370 24.274 1.00 28.03 97 LYS A CA 1
ATOM 750 C C . LYS A 1 103 ? 24.477 1.726 25.648 1.00 30.63 97 LYS A C 1
ATOM 751 O O . LYS A 1 103 ? 25.525 1.772 26.302 1.00 33.68 97 LYS A O 1
ATOM 757 N N . HIS A 1 104 ? 23.388 1.122 26.106 1.00 28.52 98 HIS A N 1
ATOM 758 C CA . HIS A 1 104 ? 23.332 0.608 27.462 1.00 26.13 98 HIS A CA 1
ATOM 759 C C . HIS A 1 104 ? 23.492 -0.906 27.531 1.00 26.43 98 HIS A C 1
ATOM 760 O O . HIS A 1 104 ? 23.238 -1.494 28.589 1.00 29.39 98 HIS A O 1
ATOM 767 N N . ASP A 1 105 ? 23.914 -1.543 26.433 1.00 30.43 99 ASP A N 1
ATOM 768 C CA . ASP A 1 105 ? 24.316 -2.954 26.460 1.00 29.32 99 ASP A CA 1
ATOM 769 C C . ASP A 1 105 ? 23.180 -3.835 26.971 1.00 29.62 99 ASP A C 1
ATOM 770 O O . ASP A 1 105 ? 23.383 -4.713 27.810 1.00 29.77 99 ASP A O 1
ATOM 775 N N . LEU A 1 106 ? 21.961 -3.586 26.484 1.00 24.95 100 LEU A N 1
ATOM 776 C CA . LEU A 1 106 ? 20.798 -4.263 27.051 1.00 28.42 100 LEU A CA 1
ATOM 777 C C . LEU A 1 106 ? 20.514 -5.634 26.442 1.00 28.27 100 LEU A C 1
ATOM 778 O O . LEU A 1 106 ? 20.018 -6.521 27.153 1.00 26.30 100 LEU A O 1
ATOM 783 N N . ARG A 1 107 ? 20.792 -5.837 25.148 1.00 27.13 101 ARG A N 1
ATOM 784 C CA . ARG A 1 107 ? 20.355 -7.066 24.488 1.00 27.16 101 ARG A CA 1
ATOM 785 C C . ARG A 1 107 ? 21.018 -8.320 25.048 1.00 29.39 101 ARG A C 1
ATOM 786 O O . ARG A 1 107 ? 20.438 -9.405 24.936 1.00 26.49 101 ARG A O 1
ATOM 794 N N . LYS A 1 108 ? 22.210 -8.206 25.636 1.00 28.39 102 LYS A N 1
ATOM 795 C CA . LYS A 1 108 ? 22.843 -9.386 26.222 1.00 30.14 102 LYS A CA 1
ATOM 796 C C . LYS A 1 108 ? 21.984 -10.018 27.306 1.00 30.66 102 LYS A C 1
ATOM 797 O O . LYS A 1 108 ? 22.166 -11.201 27.618 1.00 34.57 102 LYS A O 1
ATOM 803 N N . ASP A 1 109 ? 21.042 -9.266 27.874 1.00 28.44 103 ASP A N 1
ATOM 804 C CA . ASP A 1 109 ? 20.169 -9.782 28.920 1.00 27.79 103 ASP A CA 1
ATOM 805 C C . ASP A 1 109 ? 18.716 -9.848 28.471 1.00 27.33 103 ASP A C 1
ATOM 806 O O . ASP A 1 109 ? 17.810 -9.927 29.308 1.00 30.11 103 ASP A O 1
ATOM 811 N N . ILE A 1 110 ? 18.486 -9.843 27.160 1.00 23.56 104 ILE A N 1
ATOM 812 C CA . ILE A 1 110 ? 17.169 -10.042 26.567 1.00 26.17 104 ILE A CA 1
ATOM 813 C C . ILE A 1 110 ? 17.202 -11.318 25.739 1.00 29.00 104 ILE A C 1
ATOM 814 O O . ILE A 1 110 ? 18.076 -11.479 24.879 1.00 27.26 104 ILE A O 1
ATOM 819 N N . GLN A 1 111 ? 16.246 -12.216 25.992 1.00 25.63 105 GLN A N 1
ATOM 820 C CA . GLN A 1 111 ? 16.056 -13.426 25.193 1.00 25.19 105 GLN A CA 1
ATOM 821 C C . GLN A 1 111 ? 14.917 -13.191 24.208 1.00 27.13 105 GLN A C 1
ATOM 822 O O . GLN A 1 111 ? 13.743 -13.179 24.595 1.00 25.61 105 GLN A O 1
ATOM 828 N N . PHE A 1 112 ? 15.270 -13.007 22.935 1.00 25.15 106 PHE A N 1
ATOM 829 C CA . PHE A 1 112 ? 14.309 -12.691 21.891 1.00 26.48 106 PHE A CA 1
ATOM 830 C C . PHE A 1 112 ? 13.663 -13.959 21.343 1.00 30.55 106 PHE A C 1
ATOM 831 O O . PHE A 1 112 ? 14.076 -15.084 21.645 1.00 30.04 106 PHE A O 1
ATOM 839 N N . GLU A 1 113 ? 12.623 -13.761 20.527 1.00 27.21 107 GLU A N 1
ATOM 840 C CA . GLU A 1 113 ? 11.905 -14.873 19.901 1.00 32.53 107 GLU A CA 1
ATOM 841 C C . GLU A 1 113 ? 11.433 -15.877 20.943 1.00 31.39 107 GLU A C 1
ATOM 842 O O . GLU A 1 113 ? 11.449 -17.087 20.709 1.00 29.38 107 GLU A O 1
ATOM 848 N N . THR A 1 114 ? 11.033 -15.385 22.113 1.00 28.19 108 THR A N 1
ATOM 849 C CA . THR A 1 114 ? 10.683 -16.247 23.240 1.00 27.71 108 THR A CA 1
ATOM 850 C C . THR A 1 114 ? 9.409 -15.733 23.894 1.00 28.62 108 THR A C 1
ATOM 851 O O . THR A 1 114 ? 9.422 -14.699 24.571 1.00 26.55 108 THR A O 1
ATOM 855 N N . GLY A 1 115 ? 8.316 -16.465 23.707 1.00 26.36 109 GLY A N 1
ATOM 856 C CA . GLY A 1 115 ? 7.078 -16.154 24.384 1.00 29.25 109 GLY A CA 1
ATOM 857 C C . GLY A 1 115 ? 7.049 -16.802 25.757 1.00 31.83 109 GLY A C 1
ATOM 858 O O . GLY A 1 115 ? 7.505 -17.927 25.936 1.00 29.92 109 GLY A O 1
ATOM 859 N N . ILE A 1 116 ? 6.523 -16.063 26.727 1.00 30.86 110 ILE A N 1
ATOM 860 C CA . ILE A 1 116 ? 6.249 -16.600 28.054 1.00 28.25 110 ILE A CA 1
ATOM 861 C C . ILE A 1 116 ? 4.841 -17.181 28.043 1.00 25.59 110 ILE A C 1
ATOM 862 O O . ILE A 1 116 ? 3.867 -16.461 27.799 1.00 24.66 110 ILE A O 1
ATOM 867 N N . ARG A 1 117 ? 4.738 -18.491 28.291 1.00 27.84 111 ARG A N 1
ATOM 868 C CA . ARG A 1 117 ? 3.451 -19.178 28.349 1.00 28.30 111 ARG A CA 1
ATOM 869 C C . ARG A 1 117 ? 2.816 -19.120 29.732 1.00 26.00 111 ARG A C 1
ATOM 870 O O . ARG A 1 117 ? 1.597 -18.970 29.845 1.00 27.47 111 ARG A O 1
ATOM 878 N N . SER A 1 118 ? 3.607 -19.240 30.793 1.00 28.09 112 SER A N 1
ATOM 879 C CA . SER A 1 118 ? 3.025 -19.294 32.125 1.00 26.75 112 SER A CA 1
ATOM 880 C C . SER A 1 118 ? 3.992 -18.730 33.153 1.00 26.30 112 SER A C 1
ATOM 881 O O . SER A 1 118 ? 5.214 -18.759 32.974 1.00 26.15 112 SER A O 1
ATOM 884 N N . ALA A 1 119 ? 3.419 -18.233 34.246 1.00 32.59 113 ALA A N 1
ATOM 885 C CA . ALA A 1 119 ? 4.181 -17.831 35.420 1.00 31.89 113 ALA A CA 1
ATOM 886 C C . ALA A 1 119 ? 3.365 -18.208 36.644 1.00 27.71 113 ALA A C 1
ATOM 887 O O . ALA A 1 119 ? 2.252 -17.702 36.825 1.00 29.37 113 ALA A O 1
ATOM 889 N N . TYR A 1 120 ? 3.913 -19.099 37.469 1.00 32.74 114 TYR A N 1
ATOM 890 C CA . TYR A 1 120 ? 3.237 -19.626 38.647 1.00 32.84 114 TYR A CA 1
ATOM 891 C C . TYR A 1 120 ? 4.023 -19.210 39.883 1.00 28.37 114 TYR A C 1
ATOM 892 O O . TYR A 1 120 ? 5.226 -19.477 39.969 1.00 27.89 114 TYR A O 1
ATOM 901 N N . PHE A 1 121 ? 3.348 -18.584 40.846 1.00 29.26 115 PHE A N 1
ATOM 902 C CA . PHE A 1 121 ? 4.024 -18.155 42.065 1.00 27.57 115 PHE A CA 1
ATOM 903 C C . PHE A 1 121 ? 4.171 -19.326 43.025 1.00 33.61 115 PHE A C 1
ATOM 904 O O . PHE A 1 121 ? 3.214 -20.068 43.263 1.00 36.68 115 PHE A O 1
ATOM 912 N N . ASP A 1 122 ? 5.376 -19.487 43.566 1.00 34.67 116 ASP A N 1
ATOM 913 C CA . ASP A 1 122 ? 5.704 -20.556 44.510 1.00 41.12 116 ASP A CA 1
ATOM 914 C C . ASP A 1 122 ? 5.672 -19.941 45.904 1.00 39.19 116 ASP A C 1
ATOM 915 O O . ASP A 1 122 ? 6.609 -19.249 46.306 1.00 43.24 116 ASP A O 1
ATOM 920 N N . GLU A 1 123 ? 4.591 -20.197 46.648 1.00 45.82 117 GLU A N 1
ATOM 921 C CA . GLU A 1 123 ? 4.440 -19.596 47.970 1.00 52.13 117 GLU A CA 1
ATOM 922 C C . GLU A 1 123 ? 5.410 -20.168 48.997 1.00 56.01 117 GLU A C 1
ATOM 923 O O . GLU A 1 123 ? 5.686 -19.505 50.003 1.00 58.65 117 GLU A O 1
ATOM 929 N N . GLU A 1 124 ? 5.930 -21.376 48.773 1.00 62.41 118 GLU A N 1
ATOM 930 C CA . GLU A 1 124 ? 6.937 -21.921 49.676 1.00 64.59 118 GLU A CA 1
ATOM 931 C C . GLU A 1 124 ? 8.241 -21.141 49.564 1.00 60.06 118 GLU A C 1
ATOM 932 O O . GLU A 1 124 ? 8.768 -20.641 50.564 1.00 61.30 118 GLU A O 1
ATOM 938 N N . ASN A 1 125 ? 8.763 -21.014 48.347 1.00 55.93 119 ASN A N 1
ATOM 939 C CA . ASN A 1 125 ? 10.021 -20.329 48.090 1.00 53.59 119 ASN A CA 1
ATOM 940 C C . ASN A 1 125 ? 9.865 -18.821 47.922 1.00 45.16 119 ASN A C 1
ATOM 941 O O . ASN A 1 125 ? 10.875 -18.109 47.938 1.00 43.99 119 ASN A O 1
ATOM 946 N N . SER A 1 126 ? 8.634 -18.323 47.763 1.00 40.60 120 SER A N 1
ATOM 947 C CA . SER A 1 126 ? 8.372 -16.905 47.490 1.00 36.87 120 SER A CA 1
ATOM 948 C C . SER A 1 126 ? 9.099 -16.435 46.228 1.00 37.16 120 SER A C 1
ATOM 949 O O . SER A 1 126 ? 9.732 -15.380 46.207 1.00 31.03 120 SER A O 1
ATOM 952 N N . PHE A 1 127 ? 9.011 -17.229 45.159 1.00 36.04 121 PHE A N 1
ATOM 953 C CA . PHE A 1 127 ? 9.513 -16.787 43.861 1.00 30.89 121 PHE A CA 1
ATOM 954 C C . PHE A 1 127 ? 8.589 -17.281 42.754 1.00 32.76 121 PHE A C 1
ATOM 955 O O . PHE A 1 127 ? 7.645 -18.044 42.987 1.00 33.63 121 PHE A O 1
ATOM 963 N N . TRP A 1 128 ? 8.868 -16.822 41.535 1.00 30.57 122 TRP A N 1
ATOM 964 C CA . TRP A 1 128 ? 8.044 -17.096 40.368 1.00 30.05 122 TRP A CA 1
ATOM 965 C C . TRP A 1 128 ? 8.692 -18.189 39.524 1.00 28.32 122 TRP A C 1
ATOM 966 O O . TRP A 1 128 ? 9.900 -18.145 39.270 1.00 30.34 122 TRP A O 1
ATOM 977 N N . ASN A 1 129 ? 7.882 -19.170 39.099 1.00 31.39 123 ASN A N 1
ATOM 978 C CA . ASN A 1 129 ? 8.267 -20.182 38.110 1.00 31.21 123 ASN A CA 1
ATOM 979 C C . ASN A 1 129 ? 7.733 -19.735 36.749 1.00 25.03 123 ASN A C 1
ATOM 980 O O . ASN A 1 129 ? 6.517 -19.713 36.538 1.00 31.31 123 ASN A O 1
ATOM 985 N N . VAL A 1 130 ? 8.631 -19.378 35.833 1.00 30.95 124 VAL A N 1
ATOM 986 C CA . VAL A 1 130 ? 8.263 -18.821 34.534 1.00 28.64 124 VAL A CA 1
ATOM 987 C C . VAL A 1 130 ? 8.653 -19.814 33.445 1.00 25.35 124 VAL A C 1
ATOM 988 O O . VAL A 1 130 ? 9.805 -20.258 33.390 1.00 29.17 124 VAL A O 1
ATOM 992 N N . THR A 1 131 ? 7.703 -20.153 32.572 1.00 26.32 125 THR A N 1
ATOM 993 C CA . THR A 1 131 ? 7.933 -21.146 31.526 1.00 23.34 125 THR A CA 1
ATOM 994 C C . THR A 1 131 ? 7.704 -20.533 30.151 1.00 24.75 125 THR A C 1
ATOM 995 O O . THR A 1 131 ? 6.667 -19.910 29.912 1.00 25.54 125 THR A O 1
ATOM 999 N N . THR A 1 132 ? 8.648 -20.756 29.242 1.00 27.98 126 THR A N 1
ATOM 1000 C CA . THR A 1 132 ? 8.525 -20.272 27.876 1.00 30.11 126 THR A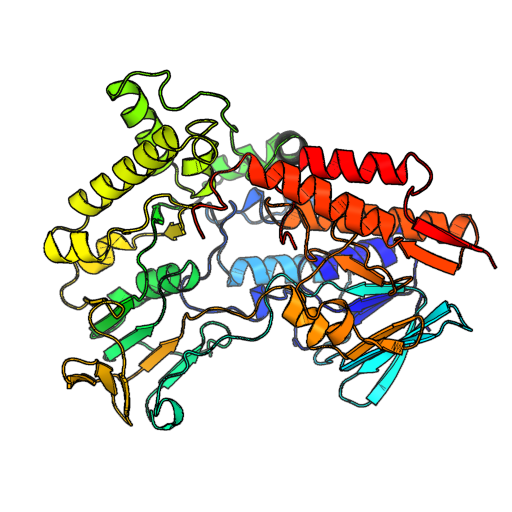 CA 1
ATOM 1001 C C . THR A 1 132 ? 7.603 -21.184 27.063 1.00 37.20 126 THR A C 1
ATOM 1002 O O . THR A 1 132 ? 7.189 -22.261 27.507 1.00 33.14 126 THR A O 1
ATOM 1006 N N . GLU A 1 133 ? 7.263 -20.729 25.851 1.00 33.60 127 GLU A N 1
ATOM 1007 C CA . GLU A 1 133 ? 6.453 -21.547 24.955 1.00 30.51 127 GLU A CA 1
ATOM 1008 C C . GLU A 1 133 ? 7.224 -22.747 24.421 1.00 36.03 127 GLU A C 1
ATOM 1009 O O . GLU A 1 133 ? 6.611 -23.652 23.844 1.00 41.44 127 GLU A O 1
ATOM 1015 N N . ASN A 1 134 ? 8.544 -22.774 24.596 1.00 36.33 128 ASN A N 1
ATOM 1016 C CA . ASN A 1 134 ? 9.364 -23.937 24.285 1.00 40.37 128 ASN A CA 1
ATOM 1017 C C . ASN A 1 134 ? 9.767 -24.711 25.540 1.00 43.23 128 ASN A C 1
ATOM 1018 O O . ASN A 1 134 ? 10.798 -25.392 25.538 1.00 38.91 128 ASN A O 1
ATOM 1023 N N . ASP A 1 135 ? 8.987 -24.588 26.617 1.00 37.67 129 ASP A N 1
ATOM 1024 C CA . ASP A 1 135 ? 9.095 -25.397 27.832 1.00 32.11 129 ASP A CA 1
ATOM 1025 C C . ASP A 1 135 ? 10.386 -25.170 28.606 1.00 33.67 129 ASP A C 1
ATOM 1026 O O . ASP A 1 135 ? 10.793 -26.026 29.395 1.00 36.14 129 ASP A O 1
ATOM 1031 N N . GLU A 1 136 ? 11.021 -24.020 28.435 1.00 32.45 130 GLU A N 1
ATOM 1032 C CA . GLU A 1 136 ? 12.183 -23.651 29.230 1.00 33.19 130 GLU A CA 1
ATOM 1033 C C . GLU A 1 136 ? 11.699 -23.004 30.527 1.00 32.70 130 GLU A C 1
ATOM 1034 O O . GLU A 1 136 ? 10.819 -22.138 30.500 1.00 30.77 130 GLU A O 1
ATOM 1040 N N . LYS A 1 137 ? 12.235 -23.448 31.664 1.00 27.16 131 LYS A N 1
ATOM 1041 C CA . LYS A 1 137 ? 11.765 -22.988 32.968 1.00 31.92 131 LYS A CA 1
ATOM 1042 C C . LYS A 1 137 ? 12.826 -22.134 33.649 1.00 31.73 131 LYS A C 1
ATOM 1043 O O . LYS A 1 137 ? 13.993 -22.532 33.736 1.00 32.98 131 LYS A O 1
ATOM 1049 N N . PHE A 1 138 ? 12.406 -20.969 34.147 1.00 32.00 132 PHE A N 1
ATOM 1050 C CA . PHE A 1 138 ? 13.274 -20.045 34.863 1.00 35.89 132 PHE A CA 1
ATOM 1051 C C . PHE A 1 138 ? 12.592 -19.628 36.154 1.00 30.15 132 PHE A C 1
ATOM 1052 O O . PHE A 1 138 ? 11.364 -19.526 36.215 1.00 30.22 132 PHE A O 1
ATOM 1060 N N . THR A 1 139 ? 13.396 -19.349 37.176 1.00 31.92 133 THR A N 1
ATOM 1061 C CA . THR A 1 139 ? 12.885 -18.898 38.461 1.00 29.29 133 THR A CA 1
ATOM 1062 C C . THR A 1 139 ? 13.433 -17.513 38.795 1.00 29.31 133 THR A C 1
ATOM 1063 O O . THR A 1 139 ? 14.590 -17.201 38.500 1.00 32.11 133 THR A O 1
ATOM 1067 N N . ALA A 1 140 ? 12.593 -16.685 39.410 1.00 28.25 134 ALA A N 1
ATOM 1068 C CA . ALA A 1 140 ? 13.004 -15.343 39.796 1.00 28.67 134 ALA A CA 1
ATOM 1069 C C . ALA A 1 140 ? 12.176 -14.875 40.979 1.00 27.01 134 ALA A C 1
ATOM 1070 O O . ALA A 1 140 ? 10.991 -15.196 41.094 1.00 29.81 134 ALA A O 1
ATOM 1072 N N . ARG A 1 141 ? 12.811 -14.091 41.851 1.00 27.23 135 ARG A N 1
ATOM 1073 C CA . ARG A 1 141 ? 12.096 -13.533 42.999 1.00 28.20 135 ARG A CA 1
ATOM 1074 C C . ARG A 1 141 ? 10.941 -12.647 42.544 1.00 31.73 135 ARG A C 1
ATOM 1075 O O . ARG A 1 141 ? 9.816 -12.754 43.050 1.00 24.31 135 ARG A O 1
ATOM 1083 N N . PHE A 1 142 ? 11.197 -11.764 41.581 1.00 27.58 136 PHE A N 1
ATOM 1084 C CA . PHE A 1 142 ? 10.204 -10.788 41.160 1.00 28.27 136 PHE A CA 1
ATOM 1085 C C . PHE A 1 142 ? 9.922 -10.931 39.674 1.00 26.22 136 PHE A C 1
ATOM 1086 O O . PHE A 1 142 ? 10.803 -11.294 38.889 1.00 28.12 136 PHE A O 1
ATOM 1094 N N . LEU A 1 143 ? 8.676 -10.648 39.314 1.00 27.88 137 LEU A N 1
ATOM 1095 C CA . LEU A 1 143 ? 8.198 -10.708 37.943 1.00 27.82 137 LEU A CA 1
ATOM 1096 C C . LEU A 1 143 ? 7.746 -9.315 37.537 1.00 24.90 137 LEU A C 1
ATOM 1097 O O . LEU A 1 143 ? 6.831 -8.761 38.146 1.00 25.31 137 LEU A O 1
ATOM 1102 N N . ILE A 1 144 ? 8.376 -8.760 36.504 1.00 24.52 138 ILE A N 1
ATOM 1103 C CA . ILE A 1 144 ? 8.052 -7.435 35.989 1.00 23.97 138 ILE A CA 1
ATOM 1104 C C . ILE A 1 144 ? 7.339 -7.624 34.664 1.00 21.30 138 ILE A C 1
ATOM 1105 O O . ILE A 1 144 ? 7.935 -8.137 33.707 1.00 24.99 138 ILE A O 1
ATOM 1110 N N . THR A 1 145 ? 6.070 -7.222 34.603 1.00 22.25 139 THR A N 1
ATOM 1111 C CA . THR A 1 145 ? 5.260 -7.383 33.401 1.00 24.30 139 THR A CA 1
ATOM 1112 C C . THR A 1 145 ? 5.152 -6.029 32.710 1.00 24.76 139 THR A C 1
ATOM 1113 O O . THR A 1 145 ? 4.495 -5.115 33.218 1.00 23.10 139 THR A O 1
ATOM 1117 N N . ALA A 1 146 ? 5.782 -5.912 31.550 1.00 20.36 140 ALA A N 1
ATOM 1118 C CA . ALA A 1 146 ? 5.766 -4.689 30.745 1.00 20.07 140 ALA A CA 1
ATOM 1119 C C . ALA A 1 146 ? 5.118 -5.013 29.398 1.00 23.62 140 ALA A C 1
ATOM 1120 O O . ALA A 1 146 ? 5.773 -5.007 28.345 1.00 20.95 140 ALA A O 1
ATOM 1122 N N . LEU A 1 147 ? 3.814 -5.294 29.428 1.00 19.44 141 LEU A N 1
ATOM 1123 C CA . LEU A 1 147 ? 3.140 -5.885 28.276 1.00 20.34 141 LEU A CA 1
ATOM 1124 C C . LEU A 1 147 ? 2.508 -4.858 27.339 1.00 22.00 141 LEU A C 1
ATOM 1125 O O . LEU A 1 147 ? 1.962 -5.244 26.300 1.00 25.97 141 LEU A O 1
ATOM 1130 N N . GLY A 1 148 ? 2.566 -3.572 27.668 1.00 21.83 142 GLY A N 1
ATOM 1131 C CA . GLY A 1 148 ? 1.975 -2.549 26.830 1.00 20.73 142 GLY A CA 1
ATOM 1132 C C . GLY A 1 148 ? 0.467 -2.444 26.960 1.00 27.65 142 GLY A C 1
ATOM 1133 O O . GLY A 1 148 ? -0.178 -3.216 27.678 1.00 28.80 142 GLY A O 1
ATOM 1134 N N . PRO A 1 149 ? -0.130 -1.491 26.240 1.00 26.70 143 PRO A N 1
ATOM 1135 C CA . PRO A 1 149 ? -1.569 -1.227 26.382 1.00 31.93 143 PRO A CA 1
ATOM 1136 C C . PRO A 1 149 ? -2.505 -2.040 25.495 1.00 32.82 143 PRO A C 1
ATOM 1137 O O . PRO A 1 149 ? -3.728 -1.906 25.650 1.00 35.05 143 PRO A O 1
ATOM 1141 N N . LEU A 1 150 ? -1.992 -2.860 24.581 1.00 27.60 144 LEU A N 1
ATOM 1142 C CA . LEU A 1 150 ? -2.803 -3.551 23.584 1.00 31.98 144 LEU A CA 1
ATOM 1143 C C . LEU A 1 150 ? -2.690 -5.060 23.737 1.00 30.63 144 LEU A C 1
ATOM 1144 O O . LEU A 1 150 ? -1.585 -5.601 23.836 1.00 31.47 144 LEU A O 1
ATOM 1149 N N . SER A 1 151 ? -3.833 -5.744 23.692 1.00 29.59 145 SER A N 1
ATOM 1150 C CA . SER A 1 151 ? -3.802 -7.199 23.639 1.00 29.63 145 SER A CA 1
ATOM 1151 C C . SER A 1 151 ? -3.905 -7.667 22.187 1.00 29.33 145 SER A C 1
ATOM 1152 O O . SER A 1 151 ? -3.376 -7.008 21.288 1.00 29.67 145 SER A O 1
ATOM 1155 N N . SER A 1 152 ? -4.589 -8.788 21.946 1.00 29.20 146 SER A N 1
ATOM 1156 C CA . SER A 1 152 ? -4.595 -9.417 20.628 1.00 30.69 146 SER A CA 1
ATOM 1157 C C . SER A 1 152 ? -5.270 -8.529 19.580 1.00 25.88 146 SER A C 1
ATOM 1158 O O . SER A 1 152 ? -6.231 -7.813 19.886 1.00 31.66 146 SER A O 1
ATOM 1161 N N . PRO A 1 153 ? -4.803 -8.575 18.329 1.00 25.55 147 PRO A N 1
ATOM 1162 C CA . PRO A 1 153 ? -5.517 -7.883 17.244 1.00 27.89 147 PRO A CA 1
ATOM 1163 C C . PRO A 1 153 ? -6.971 -8.315 17.169 1.00 28.03 147 PRO A C 1
ATOM 1164 O O . PRO A 1 153 ? -7.286 -9.509 17.192 1.00 31.44 147 PRO A O 1
ATOM 1168 N N . ASN A 1 154 ? -7.855 -7.325 17.081 1.00 27.38 148 ASN A N 1
ATOM 1169 C CA . ASN A 1 154 ? -9.288 -7.521 16.908 1.00 28.08 148 ASN A CA 1
ATOM 1170 C C . ASN A 1 154 ? -9.635 -7.465 15.426 1.00 32.12 148 ASN A C 1
ATOM 1171 O O . ASN A 1 154 ? -9.455 -6.427 14.783 1.00 24.78 148 ASN A O 1
ATOM 1176 N N . TRP A 1 155 ? -10.128 -8.606 14.872 1.00 32.37 149 TRP A N 1
ATOM 1177 C CA . TRP A 1 155 ? -10.623 -8.607 13.501 1.00 33.14 149 TRP A CA 1
ATOM 1178 C C . TRP A 1 155 ? -12.132 -8.405 13.491 1.00 29.19 149 TRP A C 1
ATOM 1179 O O . TRP A 1 155 ? -12.820 -8.794 14.443 1.00 32.96 149 TRP A O 1
ATOM 1190 N N . PRO A 1 156 ? -12.696 -7.806 12.442 1.00 29.02 150 PRO A N 1
ATOM 1191 C CA . PRO A 1 156 ? -14.153 -7.682 12.388 1.00 32.07 150 PRO A CA 1
ATOM 1192 C C . PRO A 1 156 ? -14.784 -9.041 12.129 1.00 33.97 150 PRO A C 1
ATOM 1193 O O . PRO A 1 156 ? -14.267 -9.855 11.358 1.00 31.61 150 PRO A O 1
ATOM 1197 N N . ILE A 1 157 ? -15.883 -9.306 12.828 1.00 37.07 151 ILE A N 1
ATOM 1198 C CA . ILE A 1 157 ? -16.611 -10.555 12.663 1.00 31.63 151 ILE A CA 1
ATOM 1199 C C . ILE A 1 157 ? -17.617 -10.317 11.546 1.00 28.22 151 ILE A C 1
ATOM 1200 O O . ILE A 1 157 ? -18.645 -9.661 11.736 1.00 30.07 151 ILE A O 1
ATOM 1205 N N . ILE A 1 158 ? -17.282 -10.804 10.357 1.00 30.59 152 ILE A N 1
ATOM 1206 C CA . ILE A 1 158 ? -18.075 -10.588 9.159 1.00 25.93 152 ILE A CA 1
ATOM 1207 C C . ILE A 1 158 ? -18.159 -11.910 8.411 1.00 32.98 152 ILE A C 1
ATOM 1208 O O . ILE A 1 158 ? -17.132 -12.550 8.155 1.00 30.62 152 ILE A O 1
ATOM 1213 N N . LYS A 1 159 ? -19.378 -12.325 8.066 1.00 29.42 153 LYS A N 1
ATOM 1214 C CA . LYS A 1 159 ? -19.561 -13.583 7.352 1.00 29.45 153 LYS A CA 1
ATOM 1215 C C . LYS A 1 159 ? -18.715 -13.606 6.087 1.00 33.29 153 LYS A C 1
ATOM 1216 O O . LYS A 1 159 ? -18.759 -12.671 5.281 1.00 27.40 153 LYS A O 1
ATOM 1222 N N . GLY A 1 160 ? -17.935 -14.672 5.926 1.00 30.49 154 GLY A N 1
ATOM 1223 C CA . GLY A 1 160 ? -17.180 -14.889 4.708 1.00 28.06 154 GLY A CA 1
ATOM 1224 C C . GLY A 1 160 ? -15.828 -14.216 4.630 1.00 29.76 154 GLY A C 1
ATOM 1225 O O . GLY A 1 160 ? -15.205 -14.259 3.561 1.00 28.18 154 GLY A O 1
ATOM 1226 N N . ILE A 1 161 ? -15.342 -13.608 5.720 1.00 29.16 155 ILE A N 1
ATOM 1227 C CA . ILE A 1 161 ? -14.064 -12.899 5.640 1.00 26.92 155 ILE A CA 1
ATOM 1228 C C . ILE A 1 161 ? -12.951 -13.846 5.209 1.00 32.40 155 ILE A C 1
ATOM 1229 O O . ILE A 1 161 ? -12.017 -13.441 4.505 1.00 28.69 155 ILE A O 1
ATOM 1234 N N . GLU A 1 162 ? -13.060 -15.127 5.571 1.00 29.25 156 GLU A N 1
ATOM 1235 C CA . GLU A 1 162 ? -12.077 -16.130 5.189 1.00 28.43 156 GLU A CA 1
ATOM 1236 C C . GLU A 1 162 ? -12.119 -16.483 3.706 1.00 30.89 156 GLU A C 1
ATOM 1237 O O . GLU A 1 162 ? -11.220 -17.189 3.238 1.00 32.04 156 GLU A O 1
ATOM 1243 N N . THR A 1 163 ? -13.125 -16.030 2.953 1.00 27.91 157 THR A N 1
ATOM 1244 C CA . THR A 1 163 ? -13.175 -16.359 1.533 1.00 29.23 157 THR A CA 1
ATOM 1245 C C . THR A 1 163 ? -12.467 -15.328 0.663 1.00 27.63 157 THR A C 1
ATOM 1246 O O . THR A 1 163 ? -12.247 -15.591 -0.524 1.00 25.78 157 THR A O 1
ATOM 1250 N N . PHE A 1 164 ? -12.119 -14.164 1.215 1.00 24.11 158 PHE A N 1
ATOM 1251 C CA . PHE A 1 164 ? -11.476 -13.129 0.412 1.00 22.86 158 PHE A CA 1
ATOM 1252 C C . PHE A 1 164 ? -10.139 -13.630 -0.129 1.00 25.16 158 PHE A C 1
ATOM 1253 O O . PHE A 1 164 ? -9.309 -14.160 0.616 1.00 24.94 158 PHE A O 1
ATOM 1261 N N . LYS A 1 165 ? -9.932 -13.456 -1.436 1.00 22.90 159 LYS A N 1
ATOM 1262 C CA . LYS A 1 165 ? -8.736 -13.954 -2.096 1.00 24.71 159 LYS A CA 1
ATOM 1263 C C . LYS A 1 165 ? -7.705 -12.863 -2.356 1.00 24.75 159 LYS A C 1
ATOM 1264 O O . LYS A 1 165 ? -6.573 -13.180 -2.739 1.00 28.50 159 LYS A O 1
ATOM 1270 N N . GLY A 1 166 ? -8.059 -11.598 -2.153 1.00 21.04 160 GLY A N 1
ATOM 1271 C CA . GLY A 1 166 ? -7.106 -10.513 -2.275 1.00 20.71 160 GLY A CA 1
ATOM 1272 C C . GLY A 1 166 ? -6.216 -10.413 -1.045 1.00 19.76 160 GLY A C 1
ATOM 1273 O O . GLY A 1 166 ? -6.192 -11.280 -0.169 1.00 24.53 160 GLY A O 1
ATOM 1274 N N . GLU A 1 167 ? -5.458 -9.325 -0.997 1.00 18.97 161 GLU A N 1
ATOM 1275 C CA . GLU A 1 167 ? -4.600 -9.049 0.146 1.00 20.07 161 GLU A CA 1
ATOM 1276 C C . GLU A 1 167 ? -5.449 -8.661 1.351 1.00 22.88 161 GLU A C 1
ATOM 1277 O O . GLU A 1 167 ? -6.228 -7.706 1.286 1.00 24.37 161 GLU A O 1
ATOM 1283 N N . LEU A 1 168 ? -5.296 -9.382 2.455 1.00 19.59 162 LEU A N 1
ATOM 1284 C CA . LEU A 1 168 ? -6.045 -9.091 3.677 1.00 20.49 162 LEU A CA 1
ATOM 1285 C C . LEU A 1 168 ? -5.056 -8.867 4.813 1.00 22.05 162 LEU A C 1
ATOM 1286 O O . LEU A 1 168 ? -4.344 -9.795 5.210 1.00 21.79 162 LEU A O 1
ATOM 1291 N N . HIS A 1 169 ? -5.021 -7.644 5.339 1.00 22.20 163 HIS A N 1
ATOM 1292 C CA . HIS A 1 169 ? -4.003 -7.224 6.298 1.00 25.12 163 HIS A CA 1
ATOM 1293 C C . HIS A 1 169 ? -4.674 -6.569 7.491 1.00 21.87 163 HIS A C 1
ATOM 1294 O O . HIS A 1 169 ? -5.538 -5.706 7.313 1.00 23.84 163 HIS A O 1
ATOM 1301 N N . HIS A 1 170 ? -4.271 -6.959 8.698 1.00 21.71 164 HIS A N 1
ATOM 1302 C CA . HIS A 1 170 ? -4.564 -6.168 9.884 1.00 22.63 164 HIS A CA 1
ATOM 1303 C C . HIS A 1 170 ? -3.395 -5.213 10.100 1.00 20.12 164 HIS A C 1
ATOM 1304 O O . HIS A 1 170 ? -2.242 -5.564 9.848 1.00 23.16 164 HIS A O 1
ATOM 1311 N N . THR A 1 171 ? -3.694 -3.993 10.551 1.00 19.05 165 THR A N 1
ATOM 1312 C CA . THR A 1 171 ? -2.629 -2.998 10.686 1.00 20.19 165 THR A CA 1
ATOM 1313 C C . THR A 1 171 ? -1.529 -3.451 11.644 1.00 21.94 165 THR A C 1
ATOM 1314 O O . THR A 1 171 ? -0.376 -3.003 11.520 1.00 20.61 165 THR A O 1
ATOM 1318 N N . SER A 1 172 ? -1.859 -4.338 12.591 1.00 22.18 166 SER A N 1
ATOM 1319 C CA . SER A 1 172 ? -0.897 -4.832 13.571 1.00 22.17 166 SER A CA 1
ATOM 1320 C C . SER A 1 172 ? 0.118 -5.800 12.979 1.00 25.97 166 SER A C 1
ATOM 1321 O O . SER A 1 172 ? 1.150 -6.057 13.613 1.00 26.28 166 SER A O 1
ATOM 1324 N N . ARG A 1 173 ? -0.155 -6.353 11.800 1.00 23.76 167 ARG A N 1
ATOM 1325 C CA . ARG A 1 173 ? 0.769 -7.235 11.089 1.00 29.57 167 ARG A CA 1
ATOM 1326 C C . ARG A 1 173 ? 0.976 -6.746 9.666 1.00 26.06 167 ARG A C 1
ATOM 1327 O O . ARG A 1 173 ? 0.719 -7.486 8.707 1.00 25.16 167 ARG A O 1
ATOM 1335 N N . TRP A 1 174 ? 1.447 -5.521 9.517 1.00 24.42 168 TRP A N 1
ATOM 1336 C CA . TRP A 1 174 ? 1.593 -4.947 8.196 1.00 20.33 168 TRP A CA 1
ATOM 1337 C C . TRP A 1 174 ? 2.842 -5.513 7.543 1.00 26.35 168 TRP A C 1
ATOM 1338 O O . TRP A 1 174 ? 3.941 -5.350 8.086 1.00 25.38 168 TRP A O 1
ATOM 1349 N N . PRO A 1 175 ? 2.725 -6.205 6.415 1.00 25.45 169 PRO A N 1
ATOM 1350 C CA . PRO A 1 175 ? 3.907 -6.823 5.815 1.00 33.68 169 PRO A CA 1
ATOM 1351 C C . PRO A 1 175 ? 4.786 -5.781 5.149 1.00 32.06 169 PRO A C 1
ATOM 1352 O O . PRO A 1 175 ? 4.369 -4.662 4.843 1.00 29.09 169 PRO A O 1
ATOM 1356 N N . LYS A 1 176 ? 6.044 -6.154 4.963 1.00 34.06 170 LYS A N 1
ATOM 1357 C CA . LYS A 1 176 ? 6.893 -5.359 4.102 1.00 39.10 170 LYS A CA 1
ATOM 1358 C C . LYS A 1 176 ? 6.463 -5.576 2.654 1.00 32.66 170 LYS A C 1
ATOM 1359 O O . LYS A 1 176 ? 5.737 -6.524 2.335 1.00 38.45 170 LYS A O 1
ATOM 1365 N N . ASP A 1 177 ? 6.882 -4.656 1.788 1.00 31.53 171 ASP A N 1
ATOM 1366 C CA . ASP A 1 177 ? 6.770 -4.779 0.335 1.00 28.73 171 ASP A CA 1
ATOM 1367 C C . ASP A 1 177 ? 5.350 -4.595 -0.197 1.00 32.39 171 ASP A C 1
ATOM 1368 O O . ASP A 1 177 ? 5.065 -5.006 -1.330 1.00 32.27 171 ASP A O 1
ATOM 1373 N N . VAL A 1 178 ? 4.443 -3.987 0.561 1.00 31.19 172 VAL A N 1
ATOM 1374 C CA . VAL A 1 178 ? 3.079 -3.801 0.068 1.00 26.20 172 VAL A CA 1
ATOM 1375 C C . VAL A 1 178 ? 3.071 -2.679 -0.958 1.00 26.57 172 VAL A C 1
ATOM 1376 O O . VAL A 1 178 ? 3.586 -1.583 -0.697 1.00 28.80 172 VAL A O 1
ATOM 1380 N N . THR A 1 179 ? 2.477 -2.938 -2.124 1.00 22.83 173 THR A N 1
ATOM 1381 C CA . THR A 1 179 ? 2.321 -1.915 -3.145 1.00 24.63 173 THR A CA 1
ATOM 1382 C C . THR A 1 179 ? 0.846 -1.557 -3.301 1.00 22.89 173 THR A C 1
ATOM 1383 O O . THR A 1 179 ? -0.038 -2.405 -3.148 1.00 23.64 173 THR A O 1
ATOM 1387 N N . PHE A 1 180 ? 0.596 -0.287 -3.614 1.00 21.59 174 PHE A N 1
ATOM 1388 C CA . PHE A 1 180 ? -0.757 0.249 -3.715 1.00 19.86 174 PHE A CA 1
ATOM 1389 C C . PHE A 1 180 ? -1.147 0.637 -5.127 1.00 24.51 174 PHE A C 1
ATOM 1390 O O . PHE A 1 180 ? -2.342 0.735 -5.417 1.00 19.08 174 PHE A O 1
ATOM 1398 N N . SER A 1 181 ? -0.180 0.924 -5.993 1.00 22.09 175 SER A N 1
ATOM 1399 C CA . SER A 1 181 ? -0.506 1.464 -7.301 1.00 22.52 175 SER A CA 1
ATOM 1400 C C . SER A 1 181 ? -1.422 0.528 -8.082 1.00 19.14 175 SER A C 1
ATOM 1401 O O . SER A 1 181 ? -1.199 -0.688 -8.140 1.00 20.89 175 SER A O 1
ATOM 1404 N N . GLY A 1 182 ? -2.467 1.108 -8.672 1.00 20.13 176 GLY A N 1
ATOM 1405 C CA . GLY A 1 182 ? -3.397 0.377 -9.507 1.00 22.20 176 GLY A CA 1
ATOM 1406 C C . GLY A 1 182 ? -4.419 -0.467 -8.774 1.00 18.38 176 GLY A C 1
ATOM 1407 O O . GLY A 1 182 ? -5.248 -1.107 -9.435 1.00 18.55 176 GLY A O 1
ATOM 1408 N N . LYS A 1 183 ? -4.418 -0.471 -7.444 1.00 17.84 177 LYS A N 1
ATOM 1409 C CA . LYS A 1 183 ? -5.291 -1.360 -6.685 1.00 18.43 177 LYS A CA 1
ATOM 1410 C C . LYS A 1 183 ? -6.510 -0.630 -6.134 1.00 17.44 177 LYS A C 1
ATOM 1411 O O . LYS A 1 183 ? -6.441 0.537 -5.748 1.00 16.62 177 LYS A O 1
ATOM 1417 N N . ARG A 1 184 ? -7.624 -1.358 -6.081 1.00 17.55 178 ARG A N 1
ATOM 1418 C CA . ARG A 1 184 ? -8.791 -0.952 -5.309 1.00 16.59 178 ARG A CA 1
ATOM 1419 C C . ARG A 1 184 ? -8.628 -1.446 -3.881 1.00 17.85 178 ARG A C 1
ATOM 1420 O O . ARG A 1 184 ? -8.477 -2.651 -3.643 1.00 16.98 178 ARG A O 1
ATOM 1428 N N . VAL A 1 185 ? -8.658 -0.519 -2.930 1.00 15.35 179 VAL A N 1
ATOM 1429 C CA . VAL A 1 185 ? -8.345 -0.808 -1.540 1.00 13.89 179 VAL A CA 1
ATOM 1430 C C . VAL A 1 185 ? -9.525 -0.391 -0.684 1.00 16.74 179 VAL A C 1
ATOM 1431 O O . VAL A 1 185 ? -10.189 0.608 -0.987 1.00 19.68 179 VAL A O 1
ATOM 1435 N N . GLY A 1 186 ? -9.805 -1.181 0.351 1.00 16.09 180 GLY A N 1
ATOM 1436 C CA . GLY A 1 186 ? -10.763 -0.803 1.381 1.00 17.52 180 GLY A CA 1
ATOM 1437 C C . GLY A 1 186 ? -10.102 -0.759 2.745 1.00 16.86 180 GLY A C 1
ATOM 1438 O O . GLY A 1 186 ? -9.173 -1.522 3.030 1.00 17.75 180 GLY A O 1
ATOM 1439 N N . VAL A 1 187 ? -10.580 0.152 3.594 1.00 15.38 181 VAL A N 1
ATOM 1440 C CA . VAL A 1 187 ? -10.137 0.249 4.979 1.00 17.39 181 VAL A CA 1
ATOM 1441 C C . VAL A 1 187 ? -11.377 0.181 5.850 1.00 17.79 181 VAL A C 1
ATOM 1442 O O . VAL A 1 187 ? -12.286 1.004 5.690 1.00 17.93 181 VAL A O 1
ATOM 1446 N N . ILE A 1 188 ? -11.418 -0.800 6.747 1.00 17.32 182 ILE A N 1
ATOM 1447 C CA . ILE A 1 188 ? -12.437 -0.883 7.791 1.00 16.43 182 ILE A CA 1
ATOM 1448 C C . ILE A 1 188 ? -11.840 -0.315 9.068 1.00 17.51 182 ILE A C 1
ATOM 1449 O O . ILE A 1 188 ? -10.861 -0.856 9.599 1.00 18.80 182 ILE A O 1
ATOM 1454 N N . GLY A 1 189 ? -12.442 0.757 9.575 1.00 19.23 183 GLY A N 1
ATOM 1455 C CA . GLY A 1 189 ? -11.950 1.321 10.839 1.00 17.26 183 GLY A CA 1
ATOM 1456 C C . GLY A 1 189 ? -11.456 2.740 10.631 1.00 20.46 183 GLY A C 1
ATOM 1457 O O . GLY A 1 189 ? -10.692 3.043 9.710 1.00 21.14 183 GLY A O 1
ATOM 1458 N N . THR A 1 190 ? -11.896 3.637 11.515 1.00 19.18 184 THR A N 1
ATOM 1459 C CA . THR A 1 190 ? -11.523 5.045 11.417 1.00 19.61 184 THR A CA 1
ATOM 1460 C C . THR A 1 190 ? -11.146 5.617 12.784 1.00 19.46 184 THR A C 1
ATOM 1461 O O . THR A 1 190 ? -11.408 6.792 13.057 1.00 20.18 184 THR A O 1
ATOM 1465 N N . GLY A 1 191 ? -10.538 4.798 13.647 1.00 20.00 185 GLY A N 1
ATOM 1466 C CA . GLY A 1 191 ? -9.889 5.275 14.856 1.00 18.93 185 GLY A CA 1
ATOM 1467 C C . GLY A 1 191 ? -8.553 5.884 14.482 1.00 18.04 185 GLY A C 1
ATOM 1468 O O . GLY A 1 191 ? -8.282 6.176 13.313 1.00 21.38 185 GLY A O 1
ATOM 1469 N N . SER A 1 192 ? -7.698 6.050 15.495 1.00 19.61 186 SER A N 1
ATOM 1470 C CA . SER A 1 192 ? -6.396 6.678 15.280 1.00 20.81 186 SER A CA 1
ATOM 1471 C C . SER A 1 192 ? -5.593 5.965 14.194 1.00 22.54 186 SER A C 1
ATOM 1472 O O . SER A 1 192 ? -4.997 6.615 13.327 1.00 19.50 186 SER A O 1
ATOM 1475 N N . THR A 1 193 ? -5.550 4.626 14.218 1.00 19.82 187 THR A N 1
ATOM 1476 C CA . THR A 1 193 ? -4.792 3.920 13.179 1.00 19.23 187 THR A CA 1
ATOM 1477 C C . THR A 1 193 ? -5.438 4.066 11.798 1.00 19.24 187 THR A C 1
ATOM 1478 O O . THR A 1 193 ? -4.750 4.324 10.802 1.00 17.39 187 THR A O 1
ATOM 1482 N N . GLY A 1 194 ? -6.755 3.874 11.705 1.00 17.24 188 GLY A N 1
ATOM 1483 C CA . GLY A 1 194 ? -7.427 4.051 10.426 1.00 16.88 188 GLY A CA 1
ATOM 1484 C C . GLY A 1 194 ? -7.208 5.422 9.809 1.00 16.38 188 GLY A C 1
ATOM 1485 O O . GLY A 1 194 ? -6.978 5.545 8.602 1.00 15.24 188 GLY A O 1
ATOM 1486 N N . VAL A 1 195 ? -7.287 6.477 10.621 1.00 15.88 189 VAL A N 1
ATOM 1487 C CA . VAL A 1 195 ? -7.069 7.822 10.101 1.00 16.71 189 VAL A CA 1
ATOM 1488 C C . VAL A 1 195 ? -5.653 7.958 9.549 1.00 17.25 189 VAL A C 1
ATOM 1489 O O . VAL A 1 195 ? -5.446 8.529 8.469 1.00 17.45 189 VAL A O 1
ATOM 1493 N N . GLN A 1 196 ? -4.668 7.387 10.242 1.00 16.85 190 GLN A N 1
ATOM 1494 C CA . GLN A 1 196 ? -3.289 7.488 9.763 1.00 16.27 190 GLN A CA 1
ATOM 1495 C C . GLN A 1 196 ? -3.105 6.723 8.461 1.00 16.08 190 GLN A C 1
ATOM 1496 O O . GLN A 1 196 ? -2.498 7.233 7.508 1.00 17.89 190 GLN A O 1
ATOM 1502 N N . VAL A 1 197 ? -3.656 5.506 8.384 1.00 15.00 191 VAL A N 1
ATOM 1503 C CA . VAL A 1 197 ? -3.526 4.702 7.167 1.00 19.57 191 VAL A CA 1
ATOM 1504 C C . VAL A 1 197 ? -4.216 5.382 5.997 1.00 17.98 191 VAL A C 1
ATOM 1505 O O . VAL A 1 197 ? -3.640 5.529 4.915 1.00 17.03 191 VAL A O 1
ATOM 1509 N N . ILE A 1 198 ? -5.474 5.790 6.192 1.00 14.92 192 ILE A N 1
ATOM 1510 C CA . ILE A 1 198 ? -6.265 6.363 5.110 1.00 18.04 192 ILE A CA 1
ATOM 1511 C C . ILE A 1 198 ? -5.578 7.595 4.554 1.00 16.87 192 ILE A C 1
ATOM 1512 O O . ILE A 1 198 ? -5.498 7.794 3.332 1.00 17.16 192 ILE A O 1
ATOM 1517 N N . THR A 1 199 ? -5.077 8.449 5.451 1.00 18.03 193 THR A N 1
ATOM 1518 C CA . THR A 1 199 ? -4.440 9.685 5.022 1.00 17.34 193 THR A CA 1
ATOM 1519 C C . THR A 1 199 ? -3.167 9.385 4.251 1.00 19.31 193 THR A C 1
ATOM 1520 O O . THR A 1 199 ? -2.853 10.072 3.271 1.00 19.80 193 THR A O 1
ATOM 1524 N N . ALA A 1 200 ? -2.443 8.334 4.661 1.00 20.17 194 ALA A N 1
ATOM 1525 C CA . ALA A 1 200 ? -1.186 7.994 4.011 1.00 20.50 194 ALA A CA 1
ATOM 1526 C C . ALA A 1 200 ? -1.380 7.354 2.635 1.00 20.43 194 ALA A C 1
ATOM 1527 O O . ALA A 1 200 ? -0.538 7.553 1.751 1.00 23.89 194 ALA A O 1
ATOM 1529 N N . ILE A 1 201 ? -2.444 6.574 2.411 1.00 16.68 195 ILE A N 1
ATOM 1530 C CA . ILE A 1 201 ? -2.509 5.753 1.200 1.00 15.67 195 ILE A CA 1
ATOM 1531 C C . ILE A 1 201 ? -3.492 6.249 0.153 1.00 20.09 195 ILE A C 1
ATOM 1532 O O . ILE A 1 201 ? -3.462 5.739 -0.977 1.00 17.54 195 ILE A O 1
ATOM 1537 N N . ALA A 1 202 ? -4.347 7.224 0.464 1.00 17.02 196 ALA A N 1
ATOM 1538 C CA . ALA A 1 202 ? -5.385 7.606 -0.485 1.00 18.60 196 ALA A CA 1
ATOM 1539 C C . ALA A 1 202 ? -4.801 8.054 -1.819 1.00 19.23 196 ALA A C 1
ATOM 1540 O O . ALA A 1 202 ? -5.348 7.734 -2.880 1.00 18.06 196 ALA A O 1
ATOM 1542 N N . SER A 1 203 ? -3.689 8.792 -1.793 1.00 17.28 197 SER A N 1
ATOM 1543 C CA . SER A 1 203 ? -3.094 9.271 -3.034 1.00 21.27 197 SER A CA 1
ATOM 1544 C C . SER A 1 203 ? -2.322 8.195 -3.785 1.00 21.30 197 SER A C 1
ATOM 1545 O O . SER A 1 203 ? -1.898 8.443 -4.919 1.00 25.88 197 SER A O 1
ATOM 1548 N N . GLN A 1 204 ? -2.130 7.019 -3.187 1.00 19.87 198 GLN A N 1
ATOM 1549 C CA . GLN A 1 204 ? -1.319 5.956 -3.771 1.00 19.77 198 GLN A CA 1
ATOM 1550 C C . GLN A 1 204 ? -2.140 4.868 -4.455 1.00 23.77 198 GLN A C 1
ATOM 1551 O O . GLN A 1 204 ? -1.580 4.087 -5.233 1.00 22.64 198 GLN A O 1
ATOM 1557 N N . VAL A 1 205 ? -3.437 4.778 -4.170 1.00 20.31 199 VAL A N 1
ATOM 1558 C CA . VAL A 1 205 ? -4.264 3.678 -4.655 1.00 18.03 199 VAL A CA 1
ATOM 1559 C C . VAL A 1 205 ? -5.084 4.130 -5.858 1.00 19.13 199 VAL A C 1
ATOM 1560 O O . VAL A 1 205 ? -5.299 5.326 -6.100 1.00 21.67 199 VAL A O 1
ATOM 1564 N N . LYS A 1 206 ? -5.564 3.147 -6.634 1.00 18.14 200 LYS A N 1
ATOM 1565 C CA . LYS A 1 206 ? -6.477 3.466 -7.730 1.00 18.60 200 LYS A CA 1
ATOM 1566 C C . LYS A 1 206 ? -7.816 3.947 -7.197 1.00 21.58 200 LYS A C 1
ATOM 1567 O O . LYS A 1 206 ? -8.390 4.925 -7.707 1.00 19.43 200 LYS A O 1
ATOM 1573 N N . HIS A 1 207 ? -8.338 3.265 -6.183 1.00 19.05 201 HIS A N 1
ATOM 1574 C CA . HIS A 1 207 ? -9.555 3.722 -5.524 1.00 18.12 201 HIS A CA 1
ATOM 1575 C C . HIS A 1 207 ? -9.500 3.270 -4.073 1.00 18.46 201 HIS A C 1
ATOM 1576 O O . HIS A 1 207 ? -9.016 2.177 -3.775 1.00 16.52 201 HIS A O 1
ATOM 1583 N N . LEU A 1 208 ? -10.009 4.109 -3.175 1.00 18.16 202 LEU A N 1
ATOM 1584 C CA . LEU A 1 208 ? -10.077 3.811 -1.753 1.00 16.21 202 LEU A CA 1
ATOM 1585 C C . LEU A 1 208 ? -11.527 3.860 -1.303 1.00 16.72 202 LEU A C 1
ATOM 1586 O O . LEU A 1 208 ? -12.195 4.876 -1.510 1.00 17.77 202 LEU A O 1
ATOM 1591 N N . THR A 1 209 ? -11.999 2.794 -0.660 1.00 15.95 203 THR A N 1
ATOM 1592 C CA . THR A 1 209 ? -13.284 2.832 0.034 1.00 20.14 203 THR A CA 1
ATOM 1593 C C . THR A 1 209 ? -13.050 2.790 1.533 1.00 17.18 203 THR A C 1
ATOM 1594 O O . THR A 1 209 ? -12.351 1.903 2.029 1.00 18.12 203 THR A O 1
ATOM 1598 N N . VAL A 1 210 ? -13.633 3.747 2.258 1.00 15.26 204 VAL A N 1
ATOM 1599 C CA . VAL A 1 210 ? -13.514 3.790 3.710 1.00 18.30 204 VAL A CA 1
ATOM 1600 C C . VAL A 1 210 ? -14.818 3.278 4.300 1.00 16.95 204 VAL A C 1
ATOM 1601 O O . VAL A 1 210 ? -15.886 3.831 4.017 1.00 20.16 204 VAL A O 1
ATOM 1605 N N . PHE A 1 211 ? -14.733 2.223 5.108 1.00 17.42 205 PHE A N 1
ATOM 1606 C CA . PHE A 1 211 ? -15.901 1.634 5.768 1.00 19.76 205 PHE A CA 1
ATOM 1607 C C . PHE A 1 211 ? -15.931 2.142 7.207 1.00 16.77 205 PHE A C 1
ATOM 1608 O O . PHE A 1 211 ? -15.248 1.616 8.087 1.00 20.64 205 PHE A O 1
ATOM 1616 N N . GLN A 1 212 ? -16.762 3.151 7.445 1.00 17.60 206 GLN A N 1
ATOM 1617 C CA . GLN A 1 212 ? -16.798 3.890 8.703 1.00 15.91 206 GLN A CA 1
ATOM 1618 C C . GLN A 1 212 ? -18.030 3.484 9.506 1.00 21.59 206 GLN A C 1
ATOM 1619 O O . GLN A 1 212 ? -19.153 3.739 9.072 1.00 19.84 206 GLN A O 1
ATOM 1625 N N . ARG A 1 213 ? -17.820 2.857 10.662 1.00 21.14 207 ARG A N 1
ATOM 1626 C CA . ARG A 1 213 ? -18.946 2.534 11.544 1.00 22.32 207 ARG A CA 1
ATOM 1627 C C . ARG A 1 213 ? -19.306 3.706 12.450 1.00 27.39 207 ARG A C 1
ATOM 1628 O O . ARG A 1 213 ? -20.491 3.960 12.690 1.00 23.56 207 ARG A O 1
ATOM 1636 N N . SER A 1 214 ? -18.310 4.444 12.941 1.00 23.77 208 SER A N 1
ATOM 1637 C CA . SER A 1 214 ? -18.544 5.567 13.847 1.00 21.51 208 SER A CA 1
ATOM 1638 C C . SER A 1 214 ? -17.556 6.677 13.510 1.00 21.94 208 SER A C 1
ATOM 1639 O O . SER A 1 214 ? -16.351 6.494 13.695 1.00 23.37 208 SER A O 1
ATOM 1642 N N . ALA A 1 215 ? -18.059 7.814 13.039 1.00 21.37 209 ALA A N 1
ATOM 1643 C CA . ALA A 1 215 ? -17.198 8.970 12.783 1.00 19.81 209 ALA A CA 1
ATOM 1644 C C . ALA A 1 215 ? -16.660 9.529 14.092 1.00 23.56 209 ALA A C 1
ATOM 1645 O O . ALA A 1 215 ? -17.385 9.626 15.085 1.00 22.58 209 ALA A O 1
ATOM 1647 N N . GLN A 1 216 ? -15.381 9.901 14.100 1.00 18.11 210 GLN A N 1
ATOM 1648 C CA . GLN A 1 216 ? -14.795 10.559 15.259 1.00 16.67 210 GLN A CA 1
ATOM 1649 C C . GLN A 1 216 ? -14.253 11.921 14.861 1.00 17.86 210 GLN A C 1
ATOM 1650 O O . GLN A 1 216 ? -14.028 12.208 13.688 1.00 20.87 210 GLN A O 1
ATOM 1656 N N . TYR A 1 217 ? -14.062 12.768 15.868 1.00 20.34 211 TYR A N 1
ATOM 1657 C CA . TYR A 1 217 ? -13.451 14.075 15.671 1.00 23.06 211 TYR A CA 1
ATOM 1658 C C . TYR A 1 217 ? -11.943 13.910 15.522 1.00 19.96 211 TYR A C 1
ATOM 1659 O O . TYR A 1 217 ? -11.320 13.172 16.284 1.00 22.28 211 TYR A O 1
ATOM 1668 N N . SER A 1 218 ? -11.359 14.618 14.554 1.00 23.09 212 SER A N 1
ATOM 1669 C CA . SER A 1 218 ? -9.908 14.644 14.387 1.00 21.82 212 SER A CA 1
ATOM 1670 C C . SER A 1 218 ? -9.442 16.080 14.185 1.00 17.76 212 SER A C 1
ATOM 1671 O O . SER A 1 218 ? -10.110 16.875 13.511 1.00 20.23 212 SER A O 1
ATOM 1674 N N . VAL A 1 219 ? -8.289 16.408 14.761 1.00 19.41 213 VAL A N 1
ATOM 1675 C CA . VAL A 1 219 ? -7.702 17.738 14.634 1.00 19.94 213 VAL A CA 1
ATOM 1676 C C . VAL A 1 219 ? -6.367 17.587 13.929 1.00 19.78 213 VAL A C 1
ATOM 1677 O O . VAL A 1 219 ? -5.769 16.497 13.933 1.00 19.65 213 VAL A O 1
ATOM 1681 N N . PRO A 1 220 ? -5.868 18.644 13.289 1.00 20.68 214 PRO A N 1
ATOM 1682 C CA . PRO A 1 220 ? -4.548 18.549 12.650 1.00 19.12 214 PRO A CA 1
ATOM 1683 C C . PRO A 1 220 ? -3.470 18.282 13.684 1.00 22.42 214 PRO A C 1
ATOM 1684 O O . PRO A 1 220 ? -3.532 18.773 14.809 1.00 22.20 214 PRO A O 1
ATOM 1688 N N . ILE A 1 221 ? -2.475 17.482 13.298 1.00 18.68 215 ILE A N 1
ATOM 1689 C CA . ILE A 1 221 ? -1.326 17.284 14.173 1.00 23.62 215 ILE A CA 1
ATOM 1690 C C . ILE A 1 221 ? -0.227 18.314 13.928 1.00 21.19 215 ILE A C 1
ATOM 1691 O O . ILE A 1 221 ? 0.547 18.605 14.853 1.00 22.56 215 ILE A O 1
ATOM 1696 N N . GLY A 1 222 ? -0.178 18.921 12.746 1.00 18.48 216 GLY A N 1
ATOM 1697 C CA . GLY A 1 222 ? 0.808 19.956 12.473 1.00 20.97 216 GLY A CA 1
ATOM 1698 C C . GLY A 1 222 ? 2.242 19.461 12.450 1.00 22.90 216 GLY A C 1
ATOM 1699 O O . GLY A 1 222 ? 3.128 20.113 13.023 1.00 20.87 216 GLY A O 1
ATOM 1700 N N . ASN A 1 223 ? 2.496 18.332 11.790 1.00 19.29 217 ASN A N 1
ATOM 1701 C CA . ASN A 1 223 ? 3.820 17.718 11.763 1.00 17.69 217 ASN A CA 1
ATOM 1702 C C . ASN A 1 223 ? 4.661 18.449 10.727 1.00 23.94 217 ASN A C 1
ATOM 1703 O O . ASN A 1 223 ? 4.384 18.365 9.526 1.00 29.32 217 ASN 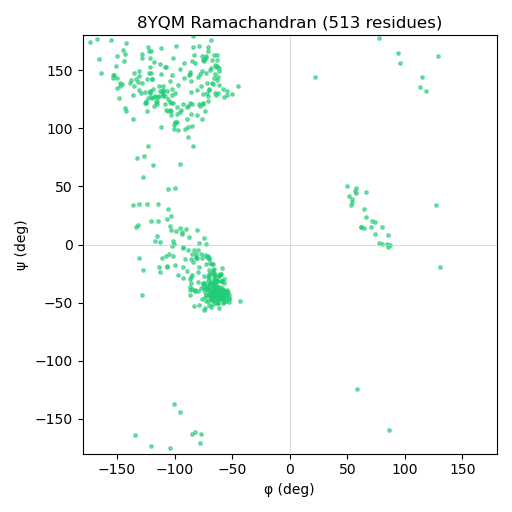A O 1
ATOM 1708 N N . VAL A 1 224 ? 5.675 19.175 11.184 1.00 18.03 218 VAL A N 1
ATOM 1709 C CA . VAL A 1 224 ? 6.524 19.947 10.287 1.00 18.74 218 VAL A CA 1
ATOM 1710 C C . VAL A 1 224 ? 7.968 19.578 10.584 1.00 19.61 218 VAL A C 1
ATOM 1711 O O . VAL A 1 224 ? 8.283 19.004 11.624 1.00 19.93 218 VAL A O 1
ATOM 1715 N N . VAL A 1 225 ? 8.855 19.920 9.651 1.00 19.00 219 VAL A N 1
ATOM 1716 C CA . VAL A 1 225 ? 10.276 19.712 9.904 1.00 19.83 219 VAL A CA 1
ATOM 1717 C C . VAL A 1 225 ? 10.758 20.676 10.977 1.00 20.09 219 VAL A C 1
ATOM 1718 O O . VAL A 1 225 ? 10.239 21.789 11.141 1.00 19.96 219 VAL A O 1
ATOM 1722 N N . MET A 1 226 ? 11.765 20.241 11.725 1.00 17.44 220 MET A N 1
ATOM 1723 C CA . MET A 1 226 ? 12.350 21.028 12.800 1.00 20.33 220 MET A CA 1
ATOM 1724 C C . MET A 1 226 ? 13.682 21.604 12.335 1.00 23.59 220 MET A C 1
ATOM 1725 O O . MET A 1 226 ? 14.578 20.855 11.932 1.00 20.65 220 MET A O 1
ATOM 1730 N N . SER A 1 227 ? 13.810 22.925 12.391 1.00 23.10 221 SER A N 1
ATOM 1731 C CA . SER A 1 227 ? 15.066 23.544 11.999 1.00 24.64 221 SER A CA 1
ATOM 1732 C C . SER A 1 227 ? 16.124 23.282 13.061 1.00 25.31 221 SER A C 1
ATOM 1733 O O . SER A 1 227 ? 15.821 22.958 14.211 1.00 24.09 221 SER A O 1
ATOM 1736 N N . GLU A 1 228 ? 17.394 23.420 12.670 1.00 29.81 222 GLU A N 1
ATOM 1737 C CA . GLU A 1 228 ? 18.446 23.270 13.669 1.00 33.14 222 GLU A CA 1
ATOM 1738 C C . GLU A 1 228 ? 18.279 24.275 14.800 1.00 30.27 222 GLU A C 1
ATOM 1739 O O . GLU A 1 228 ? 18.578 23.957 15.957 1.00 33.04 222 GLU A O 1
ATOM 1745 N N . THR A 1 229 ? 17.741 25.464 14.498 1.00 29.89 223 THR A N 1
ATOM 1746 C CA . THR A 1 229 ? 17.428 26.441 15.540 1.00 32.14 223 THR A CA 1
ATOM 1747 C C . THR A 1 229 ? 16.292 25.963 16.443 1.00 34.63 223 THR A C 1
ATOM 1748 O O . THR A 1 229 ? 16.376 26.095 17.670 1.00 36.64 223 THR A O 1
ATOM 1752 N N . ASP A 1 230 ? 15.208 25.429 15.860 1.00 30.00 224 ASP A N 1
ATOM 1753 C CA . ASP A 1 230 ? 14.145 24.849 16.687 1.00 26.45 224 ASP A CA 1
ATOM 1754 C C . ASP A 1 230 ? 14.728 23.827 17.658 1.00 27.83 224 ASP A C 1
ATOM 1755 O O . ASP A 1 230 ? 14.404 23.815 18.852 1.00 27.70 224 ASP A O 1
ATOM 1760 N N . VAL A 1 231 ? 15.598 22.958 17.145 1.00 22.07 225 VAL A N 1
ATOM 1761 C CA . VAL A 1 231 ? 16.137 21.855 17.936 1.00 20.37 225 VAL A CA 1
ATOM 1762 C C . VAL A 1 231 ? 17.095 22.370 19.000 1.00 29.40 225 VAL A C 1
ATOM 1763 O O . VAL A 1 231 ? 17.083 21.904 20.148 1.00 25.94 225 VAL A O 1
ATOM 1767 N N . ALA A 1 232 ? 17.949 23.330 18.636 1.00 28.76 226 ALA A N 1
ATOM 1768 C CA . ALA A 1 232 ? 18.870 23.891 19.616 1.00 33.11 226 ALA A CA 1
ATOM 1769 C C . ALA A 1 232 ? 18.114 24.537 20.765 1.00 29.27 226 ALA A C 1
ATOM 1770 O O . ALA A 1 232 ? 18.539 24.450 21.924 1.00 37.62 226 ALA A O 1
ATOM 1772 N N . LYS A 1 233 ? 16.985 25.181 20.472 1.00 32.90 227 LYS A N 1
ATOM 1773 C CA . LYS A 1 233 ? 16.233 25.843 21.530 1.00 32.17 227 LYS A CA 1
ATOM 1774 C C . LYS A 1 233 ? 15.666 24.827 22.511 1.00 36.11 227 LYS A C 1
ATOM 1775 O O . LYS A 1 233 ? 15.618 25.082 23.722 1.00 36.08 227 LYS A O 1
ATOM 1781 N N . ILE A 1 234 ? 15.239 23.669 22.008 1.00 24.98 228 ILE A N 1
ATOM 1782 C CA . ILE A 1 234 ? 14.747 22.619 22.892 1.00 24.08 228 ILE A CA 1
ATOM 1783 C C . ILE A 1 234 ? 15.884 22.080 23.742 1.00 22.61 228 ILE A C 1
ATOM 1784 O O . ILE A 1 234 ? 15.771 21.960 24.968 1.00 24.79 228 ILE A O 1
ATOM 1789 N N . LYS A 1 235 ? 16.990 21.717 23.100 1.00 22.15 229 LYS A N 1
ATOM 1790 C CA . LYS A 1 235 ? 18.048 21.039 23.833 1.00 24.42 229 LYS A CA 1
ATOM 1791 C C . LYS A 1 235 ? 18.699 21.959 24.855 1.00 30.25 229 LYS A C 1
ATOM 1792 O O . LYS A 1 235 ? 19.090 21.498 25.933 1.00 27.50 229 LYS A O 1
ATOM 1798 N N . GLU A 1 236 ? 18.791 23.257 24.558 1.00 25.72 230 GLU A N 1
ATOM 1799 C CA . GLU A 1 236 ? 19.369 24.184 25.526 1.00 29.57 230 GLU A CA 1
ATOM 1800 C C . GLU A 1 236 ? 18.483 24.379 26.748 1.00 31.60 230 GLU A C 1
ATOM 1801 O O . GLU A 1 236 ? 18.966 24.866 27.775 1.00 31.62 230 GLU A O 1
ATOM 1807 N N . ASN A 1 237 ? 17.208 23.995 26.671 1.00 27.13 231 ASN A N 1
ATOM 1808 C CA . ASN A 1 237 ? 16.253 24.197 27.752 1.00 24.32 231 ASN A CA 1
ATOM 1809 C C . ASN A 1 237 ? 15.668 22.875 28.239 1.00 25.13 231 ASN A C 1
ATOM 1810 O O . ASN A 1 237 ? 14.604 22.867 28.867 1.00 22.71 231 ASN A O 1
ATOM 1815 N N . TYR A 1 238 ? 16.348 21.762 27.965 1.00 23.81 232 TYR A N 1
ATOM 1816 C CA . TYR A 1 238 ? 15.735 20.450 28.167 1.00 23.58 232 TYR A CA 1
ATOM 1817 C C . TYR A 1 238 ? 15.437 20.173 29.634 1.00 26.70 232 TYR A C 1
ATOM 1818 O O . TYR A 1 238 ? 14.445 19.505 29.936 1.00 22.99 232 TYR A O 1
ATOM 1827 N N . ASP A 1 239 ? 16.258 20.677 30.564 1.00 22.55 233 ASP A N 1
ATOM 1828 C CA . ASP A 1 239 ? 15.969 20.439 31.980 1.00 29.69 233 ASP A CA 1
ATOM 1829 C C . ASP A 1 239 ? 14.635 21.049 32.384 1.00 23.02 233 ASP A C 1
ATOM 1830 O O . ASP A 1 239 ? 13.824 20.405 33.067 1.00 25.01 233 ASP A O 1
ATOM 1835 N N . GLN A 1 240 ? 14.378 22.285 31.953 1.00 22.55 234 GLN A N 1
ATOM 1836 C CA . GLN A 1 240 ? 13.123 22.936 32.310 1.00 21.95 234 GLN A CA 1
ATOM 1837 C C . GLN A 1 240 ? 11.946 22.233 31.657 1.00 22.34 234 GLN A C 1
ATOM 1838 O O . GLN A 1 240 ? 10.874 22.118 32.256 1.00 24.73 234 GLN A O 1
ATOM 1844 N N . ILE A 1 241 ? 12.137 21.768 30.421 1.00 23.25 235 ILE A N 1
ATOM 1845 C CA . ILE A 1 241 ? 11.072 21.088 29.692 1.00 24.55 235 ILE A CA 1
ATOM 1846 C C . ILE A 1 241 ? 10.605 19.855 30.461 1.00 21.14 235 ILE A C 1
ATOM 1847 O O . ILE A 1 241 ? 9.401 19.647 30.656 1.00 22.86 235 ILE A O 1
ATOM 1852 N N . TRP A 1 242 ? 11.551 19.064 30.981 1.00 22.70 236 TRP A N 1
ATOM 1853 C CA . TRP A 1 242 ? 11.183 17.874 31.748 1.00 24.38 236 TRP A CA 1
ATOM 1854 C C . TRP A 1 242 ? 10.609 18.228 33.118 1.00 25.20 236 TRP A C 1
ATOM 1855 O O . TRP A 1 242 ? 9.683 17.565 33.598 1.00 27.15 236 TRP A O 1
ATOM 1866 N N . GLU A 1 243 ? 11.127 19.272 33.768 1.00 27.35 237 GLU A N 1
ATOM 1867 C CA . GLU A 1 243 ? 10.490 19.712 35.003 1.00 27.72 237 GLU A CA 1
ATOM 1868 C C . GLU A 1 243 ? 9.028 20.070 34.756 1.00 29.42 237 GLU A C 1
ATOM 1869 O O . GLU A 1 243 ? 8.154 19.732 35.565 1.00 30.37 237 GLU A O 1
ATOM 1875 N N . ASN A 1 244 ? 8.739 20.707 33.616 1.00 24.78 238 ASN A N 1
ATOM 1876 C CA . ASN A 1 244 ? 7.356 21.007 33.252 1.00 22.07 238 ASN A CA 1
ATOM 1877 C C . ASN A 1 244 ? 6.535 19.732 33.092 1.00 25.92 238 ASN A C 1
ATOM 1878 O O . ASN A 1 244 ? 5.371 19.680 33.504 1.00 29.16 238 ASN A O 1
ATOM 1883 N N . VAL A 1 245 ? 7.116 18.699 32.475 1.00 25.17 239 VAL A N 1
ATOM 1884 C CA . VAL A 1 245 ? 6.409 17.423 32.335 1.00 23.45 239 VAL A CA 1
ATOM 1885 C C . VAL A 1 245 ? 6.011 16.872 33.701 1.00 23.63 239 VAL A C 1
ATOM 1886 O O . VAL A 1 245 ? 4.859 16.478 33.922 1.00 25.46 239 VAL A O 1
ATOM 1890 N N . TRP A 1 246 ? 6.965 16.800 34.630 1.00 23.41 240 TRP A N 1
ATOM 1891 C CA . TRP A 1 246 ? 6.670 16.175 35.915 1.00 24.22 240 TRP A CA 1
ATOM 1892 C C . TRP A 1 246 ? 5.625 16.961 36.699 1.00 27.09 240 TRP A C 1
ATOM 1893 O O . TRP A 1 246 ? 4.883 16.373 37.494 1.00 29.35 240 TRP A O 1
ATOM 1904 N N . ASN A 1 247 ? 5.518 18.269 36.472 1.00 26.83 241 ASN A N 1
ATOM 1905 C CA . ASN A 1 247 ? 4.566 19.090 37.210 1.00 31.73 241 ASN A CA 1
ATOM 1906 C C . ASN A 1 247 ? 3.248 19.291 36.470 1.00 33.38 241 ASN A C 1
ATOM 1907 O O . ASN A 1 247 ? 2.450 20.148 36.870 1.00 35.85 241 ASN A O 1
ATOM 1912 N N . SER A 1 248 ? 2.984 18.500 35.434 1.00 29.00 242 SER A N 1
ATOM 1913 C CA . SER A 1 248 ? 1.794 18.634 34.605 1.00 23.87 242 SER A CA 1
ATOM 1914 C C . SER A 1 248 ? 0.876 17.440 34.803 1.00 24.83 242 SER A C 1
ATOM 1915 O O . SER A 1 248 ? 1.249 16.427 35.403 1.00 27.92 242 SER A O 1
ATOM 1918 N N . ALA A 1 249 ? -0.343 17.568 34.271 1.00 23.51 243 ALA A N 1
ATOM 1919 C CA . ALA A 1 249 ? -1.263 16.441 34.280 1.00 24.33 243 ALA A CA 1
ATOM 1920 C C . ALA A 1 249 ? -0.981 15.482 33.132 1.00 21.67 243 ALA A C 1
ATOM 1921 O O . ALA A 1 249 ? -1.025 14.262 33.321 1.00 26.96 243 ALA A O 1
ATOM 1923 N N . LEU A 1 250 ? -0.672 16.003 31.940 1.00 22.57 244 LEU A N 1
ATOM 1924 C CA . LEU A 1 250 ? -0.626 15.147 30.762 1.00 22.69 244 LEU A CA 1
ATOM 1925 C C . LEU A 1 250 ? 0.772 14.848 30.245 1.00 22.95 244 LEU A C 1
ATOM 1926 O O . LEU A 1 250 ? 0.929 13.886 29.491 1.00 21.49 244 LEU A O 1
ATOM 1931 N N . GLY A 1 251 ? 1.782 15.639 30.606 1.00 23.03 245 GLY A N 1
ATOM 1932 C CA . GLY A 1 251 ? 3.127 15.310 30.163 1.00 21.16 245 GLY A CA 1
ATOM 1933 C C . GLY A 1 251 ? 3.388 15.529 28.691 1.00 24.49 245 GLY A C 1
ATOM 1934 O O . GLY A 1 251 ? 4.345 14.963 28.151 1.00 23.69 245 GLY A O 1
ATOM 1935 N N . TYR A 1 252 ? 2.573 16.346 28.030 1.00 23.16 246 TYR A N 1
ATOM 1936 C CA . TYR A 1 252 ? 2.684 16.605 26.600 1.00 22.01 246 TYR A CA 1
ATOM 1937 C C . TYR A 1 252 ? 3.358 17.933 26.290 1.00 20.94 246 TYR A C 1
ATOM 1938 O O . TYR A 1 252 ? 3.466 18.292 25.116 1.00 24.18 246 TYR A O 1
ATOM 1947 N N . GLY A 1 253 ? 3.813 18.665 27.309 1.00 22.60 247 GLY A N 1
ATOM 1948 C CA . GLY A 1 253 ? 4.432 19.959 27.086 1.00 25.70 247 GLY A CA 1
ATOM 1949 C C . GLY A 1 253 ? 3.455 21.087 26.861 1.00 31.82 247 GLY A C 1
ATOM 1950 O O . GLY A 1 253 ? 3.847 22.155 26.385 1.00 28.04 247 GLY A O 1
ATOM 1951 N N . LEU A 1 254 ? 2.189 20.875 27.186 1.00 22.17 248 LEU A N 1
ATOM 1952 C CA . LEU A 1 254 ? 1.124 21.838 26.967 1.00 24.23 248 LEU A CA 1
ATOM 1953 C C . LEU A 1 254 ? 1.084 22.868 28.089 1.00 27.42 248 LEU A C 1
ATOM 1954 O O . LEU A 1 254 ? 1.518 22.619 29.214 1.00 27.32 248 LEU A O 1
ATOM 1959 N N . ASN A 1 255 ? 0.530 24.034 27.770 1.00 24.04 249 ASN A N 1
ATOM 1960 C CA . ASN A 1 255 ? 0.153 25.010 28.791 1.00 27.85 249 ASN A CA 1
ATOM 1961 C C . ASN A 1 255 ? -1.268 24.660 29.207 1.00 26.11 249 ASN A C 1
ATOM 1962 O O . ASN A 1 255 ? -2.242 25.094 28.594 1.00 27.26 249 ASN A O 1
ATOM 1967 N N . GLU A 1 256 ? -1.388 23.840 30.246 1.00 25.25 250 GLU A N 1
ATOM 1968 C CA . GLU A 1 256 ? -2.675 23.239 30.579 1.00 28.21 250 GLU A CA 1
ATOM 1969 C C . GLU A 1 256 ? -3.604 24.276 31.200 1.00 30.37 250 GLU A C 1
ATOM 1970 O O . GLU A 1 256 ? -3.348 24.781 32.301 1.00 28.38 250 GLU A O 1
ATOM 1976 N N . SER A 1 257 ? -4.687 24.577 30.486 1.00 28.61 251 SER A N 1
ATOM 1977 C CA . SER A 1 257 ? -5.529 25.732 30.767 1.00 29.02 251 SER A CA 1
ATOM 1978 C C . SER A 1 257 ? -6.433 25.508 31.973 1.00 26.62 251 SER A C 1
ATOM 1979 O O . SER A 1 257 ? -6.867 24.388 32.259 1.00 30.47 251 SER A O 1
ATOM 1982 N N . THR A 1 258 ? -6.727 26.606 32.671 1.00 28.80 252 THR A N 1
ATOM 1983 C CA . THR A 1 258 ? -7.755 26.637 33.699 1.00 30.31 252 THR A CA 1
ATOM 1984 C C . THR A 1 258 ? -8.939 27.504 33.291 1.00 32.86 252 THR A C 1
ATOM 1985 O O . THR A 1 258 ? -9.880 27.657 34.075 1.00 40.58 252 THR A O 1
ATOM 1989 N N . LEU A 1 259 ? -8.912 28.059 32.085 1.00 32.90 253 LEU A N 1
ATOM 1990 C CA . LEU A 1 259 ? -9.915 29.019 31.622 1.00 32.30 253 LEU A CA 1
ATOM 1991 C C . LEU A 1 259 ? -11.229 28.323 31.276 1.00 36.97 253 LEU A C 1
ATOM 1992 O O . LEU A 1 259 ? -11.246 27.462 30.387 1.00 31.58 253 LEU A O 1
ATOM 1997 N N . PRO A 1 260 ? -12.345 28.669 31.920 1.00 37.19 254 PRO A N 1
ATOM 1998 C CA . PRO A 1 260 ? -13.626 28.064 31.532 1.00 32.34 254 PRO A CA 1
ATOM 1999 C C . PRO A 1 260 ? -14.028 28.497 30.130 1.00 31.80 254 PRO A C 1
ATOM 2000 O O . PRO A 1 260 ? -13.893 29.666 29.760 1.00 32.44 254 PRO A O 1
ATOM 2004 N N . THR A 1 261 ? -14.536 27.533 29.354 1.00 31.14 255 THR A N 1
ATOM 2005 C CA . THR A 1 261 ? -14.814 27.767 27.936 1.00 28.91 255 THR A CA 1
ATOM 2006 C C . THR A 1 261 ? -15.817 28.899 27.734 1.00 30.08 255 THR A C 1
ATOM 2007 O O . THR A 1 261 ? -15.651 29.738 26.838 1.00 32.67 255 THR A O 1
ATOM 2011 N N . MET A 1 262 ? -16.866 28.935 28.551 1.00 32.14 256 MET A N 1
ATOM 2012 C CA . MET A 1 262 ? -17.968 29.873 28.375 1.00 35.69 256 MET A CA 1
ATOM 2013 C C . MET A 1 262 ? -17.761 31.192 29.113 1.00 42.75 256 MET A C 1
ATOM 2014 O O . MET A 1 262 ? -18.710 31.975 29.240 1.00 41.06 256 MET A O 1
ATOM 2019 N N . SER A 1 263 ? -16.545 31.460 29.583 1.00 38.71 257 SER A N 1
ATOM 2020 C CA . SER A 1 263 ? -16.224 32.697 30.283 1.00 39.29 257 SER A CA 1
ATOM 2021 C C . SER A 1 263 ? -15.692 33.785 29.357 1.00 46.03 257 SER A C 1
ATOM 2022 O O . SER A 1 263 ? -15.425 34.900 29.818 1.00 44.10 257 SER A O 1
ATOM 2025 N N . VAL A 1 264 ? -15.540 33.494 28.067 1.00 33.45 258 VAL A N 1
ATOM 2026 C CA . VAL A 1 264 ? -15.054 34.452 27.087 1.00 31.04 258 VAL A CA 1
ATOM 2027 C C . VAL A 1 264 ? -16.112 34.600 25.999 1.00 36.72 258 VAL A C 1
ATOM 2028 O O . VAL A 1 264 ? -17.055 33.814 25.910 1.00 40.33 258 VAL A O 1
ATOM 2032 N N . SER A 1 265 ? -15.949 35.630 25.174 1.00 33.36 259 SER A N 1
ATOM 2033 C CA . SER A 1 265 ? -16.902 35.883 24.106 1.00 42.72 259 SER A CA 1
ATOM 2034 C C . SER A 1 265 ? -16.777 34.818 23.019 1.00 44.50 259 SER A C 1
ATOM 2035 O O . SER A 1 265 ? -15.807 34.054 22.961 1.00 36.49 259 SER A O 1
ATOM 2038 N N . ALA A 1 266 ? -17.777 34.790 22.135 1.00 39.73 260 ALA A N 1
ATOM 2039 C CA . ALA A 1 266 ? -17.734 33.871 21.002 1.00 39.33 260 ALA A CA 1
ATOM 2040 C C . ALA A 1 266 ? -16.536 34.156 20.109 1.00 39.79 260 ALA A C 1
ATOM 2041 O O . ALA A 1 266 ? -15.859 33.224 19.651 1.00 31.24 260 ALA A O 1
ATOM 2043 N N . GLU A 1 267 ? -16.259 35.439 19.849 1.00 39.21 261 GLU A N 1
ATOM 2044 C CA . GLU A 1 267 ? -15.116 35.809 19.018 1.00 40.44 261 GLU A CA 1
ATOM 2045 C C . GLU A 1 267 ? -13.809 35.369 19.663 1.00 34.82 261 GLU A C 1
ATOM 2046 O O . GLU A 1 267 ? -12.925 34.819 18.994 1.00 35.01 261 GLU A O 1
ATOM 2052 N N . GLU A 1 268 ? -13.676 35.605 20.971 1.00 32.17 262 GLU A N 1
ATOM 2053 C CA . GLU A 1 268 ? -12.492 35.163 21.706 1.00 35.27 262 GLU A CA 1
ATOM 2054 C C . GLU A 1 268 ? -12.345 33.648 21.667 1.00 35.28 262 GLU A C 1
ATOM 2055 O O . GLU A 1 268 ? -11.247 33.122 21.439 1.00 31.16 262 GLU A O 1
ATOM 2061 N N . ARG A 1 269 ? -13.446 32.935 21.907 1.00 31.27 263 ARG A N 1
ATOM 2062 C CA . ARG A 1 269 ? -13.427 31.476 21.926 1.00 31.81 263 ARG A CA 1
ATOM 2063 C C . ARG A 1 269 ? -12.995 30.912 20.579 1.00 32.14 263 ARG A C 1
ATOM 2064 O O . ARG A 1 269 ? -12.202 29.962 20.517 1.00 29.83 263 ARG A O 1
ATOM 2072 N N . ASP A 1 270 ? -13.493 31.496 19.488 1.00 29.11 264 ASP A N 1
ATOM 2073 C CA . ASP A 1 270 ? -13.085 31.061 18.156 1.00 30.92 264 ASP A CA 1
ATOM 2074 C C . ASP A 1 270 ? -11.588 31.261 17.941 1.00 29.35 264 ASP A C 1
ATOM 2075 O O . ASP A 1 270 ? -10.911 30.387 17.389 1.00 28.93 264 ASP A O 1
ATOM 2080 N N . LYS A 1 271 ? -11.046 32.403 18.375 1.00 29.05 265 LYS A N 1
ATOM 2081 C CA . LYS A 1 271 ? -9.614 32.636 18.188 1.00 29.62 265 LYS A CA 1
ATOM 2082 C C . LYS A 1 271 ? -8.759 31.656 18.989 1.00 26.37 265 LYS A C 1
ATOM 2083 O O . LYS A 1 271 ? -7.690 31.248 18.518 1.00 26.91 265 LYS A O 1
ATOM 2089 N N . ILE A 1 272 ? -9.205 31.266 20.183 1.00 24.93 266 ILE A N 1
ATOM 2090 C CA . ILE A 1 272 ? -8.449 30.323 21.004 1.00 22.32 266 ILE A CA 1
ATOM 2091 C C . ILE A 1 272 ? -8.445 28.941 20.359 1.00 23.84 266 ILE A C 1
ATOM 2092 O O . ILE A 1 272 ? -7.400 28.284 20.270 1.00 24.22 266 ILE A O 1
ATOM 2097 N N . PHE A 1 273 ? -9.616 28.471 19.922 1.00 26.35 267 PHE A N 1
ATOM 2098 C CA . PHE A 1 273 ? -9.672 27.187 19.229 1.00 24.01 267 PHE A CA 1
ATOM 2099 C C . PHE A 1 273 ? -8.846 27.217 17.946 1.00 27.24 267 PHE A C 1
ATOM 2100 O O . PHE A 1 273 ? -8.137 26.254 17.639 1.00 25.11 267 PHE A O 1
ATOM 2108 N N . GLU A 1 274 ? -8.920 28.315 17.186 1.00 26.03 268 GLU A N 1
ATOM 2109 C CA . GLU A 1 274 ? -8.151 28.410 15.944 1.00 22.19 268 GLU A CA 1
ATOM 2110 C C . GLU A 1 274 ? -6.652 28.349 16.222 1.00 25.59 268 GLU A C 1
ATOM 2111 O O . GLU A 1 274 ? -5.898 27.718 15.472 1.00 25.28 268 GLU A O 1
ATOM 2117 N N . LYS A 1 275 ? -6.209 28.984 17.308 1.00 24.45 269 LYS A N 1
ATOM 2118 C CA . LYS A 1 275 ? -4.801 28.927 17.695 1.00 28.33 269 LYS A CA 1
ATOM 2119 C C . LYS A 1 275 ? -4.336 27.487 17.882 1.00 27.43 269 LYS A C 1
ATOM 2120 O O . LYS A 1 275 ? -3.287 27.086 17.366 1.00 25.71 269 LYS A O 1
ATOM 2126 N N . ALA A 1 276 ? -5.109 26.698 18.630 1.00 23.02 270 ALA A N 1
ATOM 2127 C CA . ALA A 1 276 ? -4.754 25.303 18.857 1.00 22.72 270 ALA A CA 1
ATOM 2128 C C . ALA A 1 276 ? -4.853 24.496 17.574 1.00 22.35 270 ALA A C 1
ATOM 2129 O O . ALA A 1 276 ? -4.001 23.641 17.300 1.00 23.61 270 ALA A O 1
ATOM 2131 N N . TRP A 1 277 ? -5.894 24.749 16.780 1.00 19.68 271 TRP A N 1
ATOM 2132 C CA . TRP A 1 277 ? -6.049 24.053 15.508 1.00 24.01 271 TRP A CA 1
ATOM 2133 C C . TRP A 1 277 ? -4.821 24.240 14.622 1.00 25.34 271 TRP A C 1
ATOM 2134 O O . TRP A 1 277 ? -4.319 23.274 14.032 1.00 23.60 271 TRP A O 1
ATOM 2145 N N . GLN A 1 278 ? -4.296 25.470 14.556 1.00 25.03 272 GLN A N 1
ATOM 2146 C CA . GLN A 1 278 ? -3.121 25.735 13.729 1.00 26.74 272 GLN A CA 1
ATOM 2147 C C . GLN A 1 278 ? -1.856 25.120 14.324 1.00 24.96 272 GLN A C 1
ATOM 2148 O O . GLN A 1 278 ? -0.999 24.628 13.581 1.00 30.48 272 GLN A O 1
ATOM 2154 N N . GLU A 1 279 ? -1.706 25.140 15.649 1.00 24.70 273 GLU A N 1
ATOM 2155 C CA . GLU A 1 279 ? -0.491 24.572 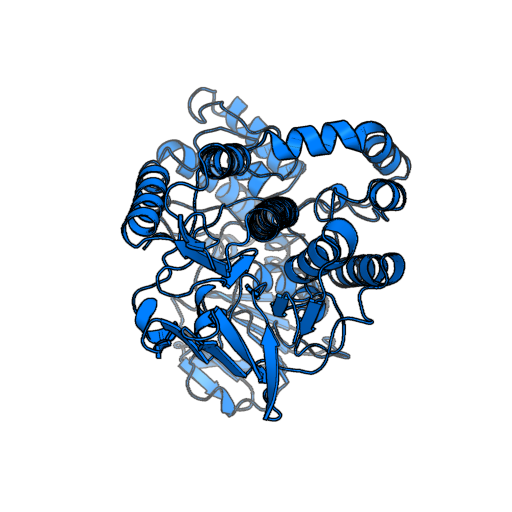16.235 1.00 25.65 273 GLU A CA 1
ATOM 2156 C C . GLU A 1 279 ? -0.525 23.045 16.213 1.00 33.26 273 GLU A C 1
ATOM 2157 O O . GLU A 1 279 ? 0.518 22.403 16.049 1.00 30.12 273 GLU A O 1
ATOM 2163 N N . GLY A 1 280 ? -1.704 22.450 16.358 1.00 25.60 274 GLY A N 1
ATOM 2164 C CA . GLY A 1 280 ? -1.880 21.024 16.167 1.00 23.58 274 GLY A CA 1
ATOM 2165 C C . GLY A 1 280 ? -1.826 20.233 17.461 1.00 25.29 274 GLY A C 1
ATOM 2166 O O . GLY A 1 280 ? -1.244 20.648 18.464 1.00 26.73 274 GLY A O 1
ATOM 2167 N N . GLY A 1 281 ? -2.450 19.057 17.423 1.00 23.25 275 GLY A N 1
ATOM 2168 C CA . GLY A 1 281 ? -2.403 18.113 18.546 1.00 23.97 275 GLY A CA 1
ATOM 2169 C C . GLY A 1 281 ? -3.773 17.957 19.181 1.00 25.59 275 GLY A C 1
ATOM 2170 O O . GLY A 1 281 ? -4.487 18.928 19.431 1.00 23.84 275 GLY A O 1
ATOM 2171 N N . GLY A 1 282 ? -4.136 16.706 19.468 1.00 23.44 276 GLY A N 1
ATOM 2172 C CA . GLY A 1 282 ? -5.459 16.445 20.020 1.00 28.93 276 GLY A CA 1
ATOM 2173 C C . GLY A 1 282 ? -5.588 16.874 21.469 1.00 28.80 276 GLY A C 1
ATOM 2174 O O . GLY A 1 282 ? -6.581 17.499 21.858 1.00 26.95 276 GLY A O 1
ATOM 2175 N N . PHE A 1 283 ? -4.589 16.541 22.287 1.00 26.23 277 PHE A N 1
ATOM 2176 C CA . PHE A 1 283 ? -4.593 16.995 23.677 1.00 26.68 277 PHE A CA 1
ATOM 2177 C C . PHE A 1 283 ? -4.461 18.508 23.766 1.00 24.61 277 PHE A C 1
ATOM 2178 O O . PHE A 1 283 ? -5.026 19.125 24.676 1.00 25.68 277 PHE A O 1
ATOM 2186 N N . ARG A 1 284 ? -3.732 19.128 22.836 1.00 22.48 278 ARG A N 1
ATOM 2187 C CA . ARG A 1 284 ? -3.653 20.584 22.839 1.00 23.68 278 ARG A CA 1
ATOM 2188 C C . ARG A 1 284 ? -5.031 21.189 22.615 1.00 22.30 278 ARG A C 1
ATOM 2189 O O . ARG A 1 284 ? -5.414 22.160 23.282 1.00 23.50 278 ARG A O 1
ATOM 2197 N N . PHE A 1 285 ? -5.800 20.618 21.689 1.00 21.41 279 PHE A N 1
ATOM 2198 C CA . PHE A 1 285 ? -7.105 21.190 21.378 1.00 20.40 279 PHE A CA 1
ATOM 2199 C C . PHE A 1 285 ? -8.047 21.067 22.565 1.00 22.82 279 PHE A C 1
ATOM 2200 O O . PHE A 1 285 ? -8.876 21.958 22.812 1.00 24.86 279 PHE A O 1
ATOM 2208 N N . MET A 1 286 ? -7.946 19.966 23.293 1.00 21.49 280 MET A N 1
ATOM 2209 C CA . MET A 1 286 ? -8.868 19.671 24.379 1.00 25.51 280 MET A CA 1
ATOM 2210 C C . MET A 1 286 ? -8.467 20.304 25.701 1.00 30.37 280 MET A C 1
ATOM 2211 O O . MET A 1 286 ? -9.346 20.575 26.528 1.00 25.02 280 MET A O 1
ATOM 2216 N N . PHE A 1 287 ? -7.169 20.543 25.940 1.00 27.60 281 PHE A N 1
ATOM 2217 C CA . PHE A 1 287 ? -6.730 20.944 27.273 1.00 24.42 281 PHE A CA 1
ATOM 2218 C C . PHE A 1 287 ? -5.825 22.170 27.319 1.00 23.64 281 PHE A C 1
ATOM 2219 O O . PHE A 1 287 ? -5.587 22.678 28.419 1.00 26.07 281 PHE A O 1
ATOM 2227 N N . GLU A 1 288 ? -5.302 22.656 26.191 1.00 22.99 282 GLU A N 1
ATOM 2228 C CA . GLU A 1 288 ? -4.554 23.913 26.211 1.00 24.78 282 GLU A CA 1
ATOM 2229 C C . GLU A 1 288 ? -5.448 25.109 25.909 1.00 26.61 282 GLU A C 1
ATOM 2230 O O . GLU A 1 288 ? -5.094 26.248 26.249 1.00 27.39 282 GLU A O 1
ATOM 2236 N N . THR A 1 289 ? -6.604 24.854 25.292 1.00 22.46 283 THR A N 1
ATOM 2237 C CA . THR A 1 289 ? -7.555 25.902 24.941 1.00 24.88 283 THR A CA 1
ATOM 2238 C C . THR A 1 289 ? -8.302 26.401 26.170 1.00 29.03 283 THR A C 1
ATOM 2239 O O . THR A 1 289 ? -8.308 27.603 26.474 1.00 27.14 283 THR A O 1
ATOM 2243 N N . PHE A 1 290 ? -8.959 25.482 26.871 1.00 25.05 284 PHE A N 1
ATOM 2244 C CA . PHE A 1 290 ? -9.824 25.784 28.000 1.00 27.19 284 PHE A CA 1
ATOM 2245 C C . PHE A 1 290 ? -9.667 24.656 29.006 1.00 28.01 284 PHE A C 1
ATOM 2246 O O . PHE A 1 290 ? -9.105 23.601 28.699 1.00 29.87 284 PHE A O 1
ATOM 2254 N N . GLY A 1 291 ? -10.179 24.873 30.215 1.00 26.76 285 GLY A N 1
ATOM 2255 C CA . GLY A 1 291 ? -9.957 23.947 31.304 1.00 24.39 285 GLY A CA 1
ATOM 2256 C C . GLY A 1 291 ? -11.091 23.014 31.649 1.00 28.97 285 GLY A C 1
ATOM 2257 O O . GLY A 1 291 ? -10.926 22.182 32.547 1.00 32.10 285 GLY A O 1
ATOM 2258 N N . ASP A 1 292 ? -12.234 23.103 30.959 1.00 28.66 286 ASP A N 1
ATOM 2259 C CA . ASP A 1 292 ? -13.423 22.356 31.357 1.00 29.23 286 ASP A CA 1
ATOM 2260 C C . ASP A 1 292 ? -14.087 21.612 30.200 1.00 31.65 286 ASP A C 1
ATOM 2261 O O . ASP A 1 292 ? -15.236 21.189 30.336 1.00 29.64 286 ASP A O 1
ATOM 2266 N N . ILE A 1 293 ? -13.384 21.410 29.079 1.00 28.06 287 ILE A N 1
ATOM 2267 C CA . ILE A 1 293 ? -14.005 20.744 27.932 1.00 27.26 287 ILE A CA 1
ATOM 2268 C C . ILE A 1 293 ? -14.353 19.296 28.253 1.00 28.83 287 ILE A C 1
ATOM 2269 O O . ILE A 1 293 ? -15.341 18.758 27.736 1.00 29.11 287 ILE A O 1
ATOM 2274 N N . ALA A 1 294 ? -13.588 18.650 29.127 1.00 29.06 288 ALA A N 1
ATOM 2275 C CA . ALA A 1 294 ? -13.878 17.281 29.537 1.00 31.28 288 ALA A CA 1
ATOM 2276 C C . ALA A 1 294 ? -14.830 17.200 30.726 1.00 34.67 288 ALA A C 1
ATOM 2277 O O . ALA A 1 294 ? -15.092 16.097 31.217 1.00 33.99 288 ALA A O 1
ATOM 2279 N N . VAL A 1 295 ? -15.383 18.326 31.173 1.00 33.73 289 VAL A N 1
ATOM 2280 C CA . VAL A 1 295 ? -16.057 18.383 32.467 1.00 35.63 289 VAL A CA 1
ATOM 2281 C C . VAL A 1 295 ? -17.450 18.986 32.336 1.00 37.78 289 VAL A C 1
ATOM 2282 O O . VAL A 1 295 ? -18.411 18.482 32.928 1.00 44.23 289 VAL A O 1
ATOM 2286 N N . ASP A 1 296 ? -17.565 20.065 31.569 1.00 31.22 290 ASP A N 1
ATOM 2287 C CA . ASP A 1 296 ? -18.815 20.800 31.399 1.00 32.91 290 ASP A CA 1
ATOM 2288 C C . ASP A 1 296 ? -19.446 20.452 30.053 1.00 39.98 290 ASP A C 1
ATOM 2289 O O . ASP A 1 296 ? -18.782 20.518 29.012 1.00 29.72 290 ASP A O 1
ATOM 2294 N N . GLU A 1 297 ? -20.731 20.082 30.075 1.00 41.49 291 GLU A N 1
ATOM 2295 C CA . GLU A 1 297 ? -21.411 19.693 28.839 1.00 37.82 291 GLU A CA 1
ATOM 2296 C C . GLU A 1 297 ? -21.440 20.822 27.815 1.00 30.81 291 GLU A C 1
ATOM 2297 O O . GLU A 1 297 ? -21.196 20.589 26.626 1.00 32.82 291 GLU A O 1
ATOM 2303 N N . THR A 1 298 ? -21.755 22.048 28.247 1.00 29.91 292 THR A N 1
ATOM 2304 C CA . THR A 1 298 ? -21.805 23.169 27.313 1.00 35.00 292 THR A CA 1
ATOM 2305 C C . THR A 1 298 ? -20.436 23.439 26.693 1.00 32.82 292 THR A C 1
ATOM 2306 O O . THR A 1 298 ? -20.329 23.708 25.488 1.00 32.37 292 THR A O 1
ATOM 2310 N N . ALA A 1 299 ? -19.376 23.362 27.500 1.00 29.73 293 ALA A N 1
ATOM 2311 C CA . ALA A 1 299 ? -18.028 23.538 26.970 1.00 26.14 293 ALA A CA 1
ATOM 2312 C C . ALA A 1 299 ? -17.695 22.459 25.950 1.00 25.79 293 ALA A C 1
ATOM 2313 O O . ALA A 1 299 ? -17.135 22.750 24.886 1.00 27.26 293 ALA A O 1
ATOM 2315 N N . ASN A 1 300 ? -18.032 21.206 26.263 1.00 26.19 294 ASN A N 1
ATOM 2316 C CA . ASN A 1 300 ? -17.755 20.103 25.347 1.00 25.03 294 ASN A CA 1
ATOM 2317 C C . ASN A 1 300 ? -18.426 20.321 23.995 1.00 30.19 294 ASN A C 1
ATOM 2318 O O . ASN A 1 300 ? -17.809 20.108 22.945 1.00 24.09 294 ASN A O 1
ATOM 2323 N N . ILE A 1 301 ? -19.690 20.753 24.001 1.00 29.76 295 ILE A N 1
ATOM 2324 C CA . ILE A 1 301 ? -20.415 20.978 22.755 1.00 29.56 295 ILE A CA 1
ATOM 2325 C C . ILE A 1 301 ? -19.796 22.119 21.952 1.00 28.32 295 ILE A C 1
ATOM 2326 O O . ILE A 1 301 ? -19.782 22.082 20.715 1.00 28.18 295 ILE A O 1
ATOM 2331 N N . GLU A 1 302 ? -19.298 23.162 22.626 1.00 27.64 296 GLU A N 1
ATOM 2332 C CA . GLU A 1 302 ? -18.642 24.249 21.900 1.00 27.92 296 GLU A CA 1
ATOM 2333 C C . GLU A 1 302 ? -17.417 23.742 21.150 1.00 28.39 296 GLU A C 1
ATOM 2334 O O . GLU A 1 302 ? -17.188 24.117 19.994 1.00 26.12 296 GLU A O 1
ATOM 2340 N N . ALA A 1 303 ? -16.612 22.900 21.804 1.00 27.79 297 ALA A N 1
ATOM 2341 C CA . ALA A 1 303 ? -15.431 22.341 21.150 1.00 25.41 297 ALA A CA 1
ATOM 2342 C C . ALA A 1 303 ? -15.825 21.485 19.954 1.00 24.91 297 ALA A C 1
ATOM 2343 O O . ALA A 1 303 ? -15.267 21.634 18.857 1.00 23.16 297 ALA A O 1
ATOM 2345 N N . GLN A 1 304 ? -16.811 20.606 20.140 1.00 22.42 298 GLN A N 1
ATOM 2346 C CA . GLN A 1 304 ? -17.349 19.819 19.035 1.00 20.31 298 GLN A CA 1
ATOM 2347 C C . GLN A 1 304 ? -17.763 20.701 17.861 1.00 24.45 298 GLN A C 1
ATOM 2348 O O . GLN A 1 304 ? -17.419 20.430 16.707 1.00 23.37 298 GLN A O 1
ATOM 2354 N N . ASN A 1 305 ? -18.542 21.752 18.134 1.00 22.11 299 ASN A N 1
ATOM 2355 C CA . ASN A 1 305 ? -19.044 22.603 17.062 1.00 23.54 299 ASN A CA 1
ATOM 2356 C C . ASN A 1 305 ? -17.921 23.286 16.292 1.00 20.86 299 ASN A C 1
ATOM 2357 O O . ASN A 1 305 ? -18.067 23.556 15.094 1.00 22.38 299 ASN A O 1
ATOM 2362 N N . PHE A 1 306 ? -16.802 23.586 16.958 1.00 22.70 300 PHE A N 1
ATOM 2363 C CA . PHE A 1 306 ? -15.668 24.155 16.236 1.00 21.84 300 PHE A CA 1
ATOM 2364 C C . PHE A 1 306 ? -15.150 23.172 15.199 1.00 23.95 300 PHE A C 1
ATOM 2365 O O . PHE A 1 306 ? -14.883 23.542 14.048 1.00 23.53 300 PHE A O 1
ATOM 2373 N N . ILE A 1 307 ? -14.986 21.914 15.596 1.00 22.79 301 ILE A N 1
ATOM 2374 C CA . ILE A 1 307 ? -14.475 20.919 14.652 1.00 19.34 301 ILE A CA 1
ATOM 2375 C C . ILE A 1 307 ? -15.512 20.618 13.578 1.00 23.33 301 ILE A C 1
ATOM 2376 O O . ILE A 1 307 ? -15.169 20.442 12.400 1.00 22.17 301 ILE A O 1
ATOM 2381 N N . LYS A 1 308 ? -16.791 20.540 13.963 1.00 19.61 302 LYS A N 1
ATOM 2382 C CA . LYS A 1 308 ? -17.859 20.376 12.977 1.00 23.06 302 LYS A CA 1
ATOM 2383 C C . LYS A 1 308 ? -17.799 21.453 11.899 1.00 24.49 302 LYS A C 1
ATOM 2384 O O . LYS A 1 308 ? -18.011 21.168 10.717 1.00 24.45 302 LYS A O 1
ATOM 2390 N N . LYS A 1 309 ? -17.519 22.700 12.291 1.00 23.90 303 LYS A N 1
ATOM 2391 C CA . LYS A 1 309 ? -17.441 23.771 11.305 1.00 23.56 303 LYS A CA 1
ATOM 2392 C C . LYS A 1 309 ? -16.240 23.562 10.391 1.00 23.26 303 LYS A C 1
ATOM 2393 O O . LYS A 1 309 ? -16.339 23.734 9.171 1.00 23.26 303 LYS A O 1
ATOM 2399 N N . LYS A 1 310 ? -15.111 23.142 10.960 1.00 26.05 304 LYS A N 1
ATOM 2400 C CA . LYS A 1 310 ? -13.939 22.850 10.140 1.00 21.41 304 LYS A CA 1
ATOM 2401 C C . LYS A 1 310 ? -14.238 21.766 9.110 1.00 20.27 304 LYS A C 1
ATOM 2402 O O . LYS A 1 310 ? -13.852 21.887 7.941 1.00 22.91 304 LYS A O 1
ATOM 2408 N N . ILE A 1 311 ? -14.913 20.687 9.528 1.00 19.58 305 ILE A N 1
ATOM 2409 C CA . ILE A 1 311 ? -15.243 19.613 8.592 1.00 20.51 305 ILE A CA 1
ATOM 2410 C C . ILE A 1 311 ? -16.087 20.147 7.443 1.00 24.68 305 ILE A C 1
ATOM 2411 O O . ILE A 1 311 ? -15.855 19.817 6.274 1.00 21.69 305 ILE A O 1
ATOM 2416 N N . SER A 1 312 ? -17.079 20.983 7.760 1.00 23.59 306 SER A N 1
ATOM 2417 C CA . SER A 1 312 ? -17.953 21.536 6.733 1.00 25.85 306 SER A CA 1
ATOM 2418 C C . SER A 1 312 ? -17.203 22.466 5.787 1.00 22.92 306 SER A C 1
ATOM 2419 O O . SER A 1 312 ? -17.597 22.614 4.627 1.00 25.99 306 SER A O 1
ATOM 2422 N N . GLU A 1 313 ? -16.113 23.083 6.254 1.00 22.59 307 GLU A N 1
ATOM 2423 C CA . GLU A 1 313 ? -15.341 23.993 5.420 1.00 20.04 307 GLU A CA 1
ATOM 2424 C C . GLU A 1 313 ? -14.368 23.231 4.524 1.00 25.31 307 GLU A C 1
ATOM 2425 O O . GLU A 1 313 ? -14.158 23.604 3.366 1.00 26.98 307 GLU A O 1
ATOM 2431 N N . ILE A 1 314 ? -13.759 22.173 5.061 1.00 21.40 308 ILE A N 1
ATOM 2432 C CA . ILE A 1 314 ? -12.739 21.416 4.338 1.00 21.18 308 ILE A CA 1
ATOM 2433 C C . ILE A 1 314 ? -13.375 20.511 3.292 1.00 20.52 308 ILE A C 1
ATOM 2434 O O . ILE A 1 314 ? -12.927 20.445 2.139 1.00 24.14 308 ILE A O 1
ATOM 2439 N N . VAL A 1 315 ? -14.415 19.785 3.682 1.00 19.84 309 VAL A N 1
ATOM 2440 C CA . VAL A 1 315 ? -15.017 18.767 2.833 1.00 20.67 309 VAL A CA 1
ATOM 2441 C C . VAL A 1 315 ? -16.093 19.438 1.985 1.00 24.54 309 VAL A C 1
ATOM 2442 O O . VAL A 1 315 ? -17.160 19.791 2.488 1.00 24.57 309 VAL A O 1
ATOM 2446 N N . LYS A 1 316 ? -15.821 19.587 0.686 1.00 22.65 310 LYS A N 1
ATOM 2447 C CA . LYS A 1 316 ? -16.624 20.505 -0.123 1.00 26.71 310 LYS A CA 1
ATOM 2448 C C . LYS A 1 316 ? -18.008 19.949 -0.437 1.00 25.57 310 LYS A C 1
ATOM 2449 O O . LYS A 1 316 ? -18.947 20.730 -0.642 1.00 28.09 310 LYS A O 1
ATOM 2455 N N . ASP A 1 317 ? -18.167 18.629 -0.483 1.00 23.12 311 ASP A N 1
ATOM 2456 C CA . ASP A 1 317 ? -19.469 18.027 -0.728 1.00 23.69 311 ASP A CA 1
ATOM 2457 C C . ASP A 1 317 ? -20.195 17.900 0.611 1.00 26.10 311 ASP A C 1
ATOM 2458 O O . ASP A 1 317 ? -19.764 17.099 1.452 1.00 24.54 311 ASP A O 1
ATOM 2463 N N . PRO A 1 318 ? -21.270 18.646 0.840 1.00 25.96 312 PRO A N 1
ATOM 2464 C CA . PRO A 1 318 ? -21.882 18.644 2.180 1.00 24.05 312 PRO A CA 1
ATOM 2465 C C . PRO A 1 318 ? -22.476 17.316 2.579 1.00 22.80 312 PRO A C 1
ATOM 2466 O O . PRO A 1 318 ? -22.644 17.071 3.778 1.00 25.76 312 PRO A O 1
ATOM 2470 N N . PHE A 1 319 ? -22.790 16.435 1.627 1.00 23.92 313 PHE A N 1
ATOM 2471 C CA . PHE A 1 319 ? -23.306 15.127 2.005 1.00 22.82 313 PHE A CA 1
ATOM 2472 C C . PHE A 1 319 ? -22.198 14.232 2.540 1.00 22.26 313 PHE A C 1
ATOM 2473 O O . PHE A 1 319 ? -22.427 13.461 3.478 1.00 20.77 313 PHE A O 1
ATOM 2481 N N . VAL A 1 320 ? -20.997 14.346 1.964 1.00 20.99 314 VAL A N 1
ATOM 2482 C CA . VAL A 1 320 ? -19.830 13.653 2.522 1.00 21.55 314 VAL A CA 1
ATOM 2483 C C . VAL A 1 320 ? -19.439 14.262 3.866 1.00 19.40 314 VAL A C 1
ATOM 2484 O O . VAL A 1 320 ? -19.144 13.540 4.828 1.00 21.44 314 VAL A O 1
ATOM 2488 N N . ALA A 1 321 ? -19.421 15.599 3.951 1.00 19.95 315 ALA A N 1
ATOM 2489 C CA . ALA A 1 321 ? -19.125 16.266 5.217 1.00 20.62 315 ALA A CA 1
ATOM 2490 C C . ALA A 1 321 ? -20.071 15.810 6.326 1.00 22.21 315 ALA A C 1
ATOM 2491 O O . ALA A 1 321 ? -19.640 15.576 7.462 1.00 20.32 315 ALA A O 1
ATOM 2493 N N . LYS A 1 322 ? -21.363 15.646 6.008 1.00 22.40 316 LYS A N 1
ATOM 2494 C CA . LYS A 1 322 ? -22.305 15.188 7.027 1.00 25.31 316 LYS A CA 1
ATOM 2495 C C . LYS A 1 322 ? -21.989 13.775 7.482 1.00 20.31 316 LYS A C 1
ATOM 2496 O O . LYS A 1 322 ? -22.070 13.474 8.677 1.00 21.25 316 LYS A O 1
ATOM 2502 N N . LYS A 1 323 ? -21.611 12.900 6.548 1.00 21.96 317 LYS A N 1
ATOM 2503 C CA . LYS A 1 323 ? -21.264 11.530 6.909 1.00 21.55 317 LYS A CA 1
ATOM 2504 C C . LYS A 1 323 ? -20.031 11.481 7.810 1.00 20.55 317 LYS A C 1
ATOM 2505 O O . LYS A 1 323 ? -19.905 10.580 8.642 1.00 20.11 317 LYS A O 1
ATOM 2511 N N . LEU A 1 324 ? -19.115 12.435 7.663 1.00 18.95 318 LEU A N 1
ATOM 2512 C CA . LEU A 1 324 ? -17.916 12.443 8.495 1.00 19.39 318 LEU A CA 1
ATOM 2513 C C . LEU A 1 324 ? -18.135 13.090 9.851 1.00 20.02 318 LEU A C 1
ATOM 2514 O O . LEU A 1 324 ? -17.211 13.093 10.672 1.00 22.66 318 LEU A O 1
ATOM 2519 N N . THR A 1 325 ? -19.318 13.651 10.096 1.00 20.46 319 THR A N 1
ATOM 2520 C CA . THR A 1 325 ? -19.543 14.463 11.279 1.00 21.88 319 THR A CA 1
ATOM 2521 C C . THR A 1 325 ? -20.080 13.590 12.396 1.00 22.46 319 THR A C 1
ATOM 2522 O O . THR A 1 325 ? -21.119 12.943 12.214 1.00 23.95 319 THR A O 1
ATOM 2526 N N . PRO A 1 326 ? -19.403 13.515 13.538 1.00 21.78 320 PRO A N 1
ATOM 2527 C CA . PRO A 1 326 ? -19.858 12.615 14.597 1.00 20.67 320 PRO A CA 1
ATOM 2528 C C . PRO A 1 326 ? -21.251 12.974 15.089 1.00 24.49 320 PRO A C 1
ATOM 2529 O O . PRO A 1 326 ? -21.681 14.126 15.017 1.00 26.64 320 PRO A O 1
ATOM 2533 N N . THR A 1 327 ? -21.956 11.946 15.580 1.00 32.50 321 THR A N 1
ATOM 2534 C CA . THR A 1 327 ? -23.351 12.055 15.988 1.00 38.97 321 THR A CA 1
ATOM 2535 C C . THR A 1 327 ? -23.551 12.035 17.495 1.00 41.54 321 THR A C 1
ATOM 2536 O O . THR A 1 327 ? -24.613 12.458 17.967 1.00 43.89 321 THR A O 1
ATOM 2540 N N . ASP A 1 328 ? -22.570 11.559 18.254 1.00 42.83 322 ASP A N 1
ATOM 2541 C CA . ASP A 1 328 ? -22.736 11.433 19.693 1.00 49.10 322 ASP A CA 1
ATOM 2542 C C . ASP A 1 328 ? -22.935 12.796 20.347 1.00 45.71 322 ASP A C 1
ATOM 2543 O O . ASP A 1 328 ? -22.495 13.830 19.839 1.00 37.51 322 ASP A O 1
ATOM 2548 N N . LEU A 1 329 ? -23.625 12.778 21.488 1.00 41.85 323 LEU A N 1
ATOM 2549 C CA . LEU A 1 329 ? -23.970 14.015 22.180 1.00 36.26 323 LEU A CA 1
ATOM 2550 C C . LEU A 1 329 ? -22.723 14.690 22.742 1.00 39.25 323 LEU A C 1
ATOM 2551 O O . LEU A 1 329 ? -22.533 15.903 22.586 1.00 37.34 323 LEU A O 1
ATOM 2556 N N . TYR A 1 330 ? -21.866 13.919 23.404 1.00 38.69 324 TYR A N 1
ATOM 2557 C CA . TYR A 1 330 ? -20.623 14.422 23.971 1.00 34.51 324 TYR A CA 1
ATOM 2558 C C . TYR A 1 330 ? -19.447 13.656 23.376 1.00 37.29 324 TYR A C 1
ATOM 2559 O O . TYR A 1 330 ? -19.588 12.510 22.943 1.00 36.28 324 TYR A O 1
ATOM 2568 N N . ALA A 1 331 ? -18.293 14.312 23.335 1.00 33.19 325 ALA A N 1
ATOM 2569 C CA . ALA A 1 331 ? -17.122 13.821 22.620 1.00 33.49 325 ALA A CA 1
ATOM 2570 C C . ALA A 1 331 ? -15.951 13.606 23.572 1.00 41.79 325 ALA A C 1
ATOM 2571 O O . ALA A 1 331 ? -15.736 14.393 24.501 1.00 36.55 325 ALA A O 1
ATOM 2573 N N . CYS A 1 332 ? -15.186 12.544 23.324 1.00 40.06 326 CYS A N 1
ATOM 2574 C CA . CYS A 1 332 ? -13.936 12.305 24.036 1.00 45.14 326 CYS A CA 1
ATOM 2575 C C . CYS A 1 332 ? -12.824 13.125 23.393 1.00 47.57 326 CYS A C 1
ATOM 2576 O O . CYS A 1 332 ? -13.101 14.081 22.659 1.00 48.29 326 CYS A O 1
ATOM 2579 N N . ARG A 1 333 ? -11.571 12.763 23.653 1.00 41.33 327 ARG A N 1
ATOM 2580 C CA . ARG A 1 333 ? -10.452 13.473 23.039 1.00 38.15 327 ARG A CA 1
ATOM 2581 C C . ARG A 1 333 ? -10.390 13.161 21.548 1.00 35.99 327 ARG A C 1
ATOM 2582 O O . ARG A 1 333 ? -10.572 12.004 21.154 1.00 33.62 327 ARG A O 1
ATOM 2590 N N . PRO A 1 334 ? -10.218 14.168 20.693 1.00 34.41 328 PRO A N 1
ATOM 2591 C CA . PRO A 1 334 ? -10.248 13.923 19.248 1.00 28.10 328 PRO A CA 1
ATOM 2592 C C . PRO A 1 334 ? -8.980 13.240 18.775 1.00 33.13 328 PRO A C 1
ATOM 2593 O O . PRO A 1 334 ? -7.932 13.307 19.418 1.00 42.09 328 PRO A O 1
ATOM 2597 N N . LEU A 1 335 ? -9.086 12.583 17.626 1.00 26.84 329 LEU A N 1
ATOM 2598 C CA . LEU A 1 335 ? -7.933 11.997 16.966 1.00 23.04 329 LEU A CA 1
ATOM 2599 C C . LEU A 1 335 ? -7.021 13.114 16.449 1.00 27.40 329 LEU A C 1
ATOM 2600 O O . LEU A 1 335 ? -7.343 14.299 16.545 1.00 22.82 329 LEU A O 1
ATOM 2605 N N . CYS A 1 336 ? -5.872 12.731 15.879 1.00 26.44 330 CYS A N 1
ATOM 2606 C CA . CYS A 1 336 ? -4.918 13.658 15.274 1.00 22.86 330 CYS A CA 1
ATOM 2607 C C . CYS A 1 336 ? -4.595 13.182 13.861 1.00 19.28 330 CYS A C 1
ATOM 2608 O O . CYS A 1 336 ? -4.388 11.980 13.655 1.00 23.82 330 CYS A O 1
ATOM 2611 N N . ASP A 1 337 ? -4.503 14.104 12.892 1.00 17.70 331 ASP A N 1
ATOM 2612 C CA . ASP A 1 337 ? -4.295 13.675 11.510 1.00 17.46 331 ASP A CA 1
ATOM 2613 C C . ASP A 1 337 ? -3.366 14.618 10.745 1.00 20.71 331 ASP A C 1
ATOM 2614 O O . ASP A 1 337 ? -3.113 15.756 11.151 1.00 20.58 331 ASP A O 1
ATOM 2619 N N . SER A 1 338 ? -2.862 14.121 9.610 1.00 18.40 332 SER A N 1
ATOM 2620 C CA . SER A 1 338 ? -2.008 14.894 8.708 1.00 19.08 332 SER A CA 1
ATOM 2621 C C . SER A 1 338 ? -2.668 15.141 7.351 1.00 24.00 332 SER A C 1
ATOM 2622 O O . SER A 1 338 ? -1.987 15.190 6.319 1.00 23.51 332 SER A O 1
ATOM 2625 N N . GLY A 1 339 ? -3.992 15.327 7.332 1.00 22.03 333 GLY A N 1
ATOM 2626 C CA . GLY A 1 339 ? -4.695 15.655 6.103 1.00 19.98 333 GLY A CA 1
ATOM 2627 C C . GLY A 1 339 ? -5.866 14.728 5.810 1.00 17.40 333 GLY A C 1
ATOM 2628 O O . GLY A 1 339 ? -6.136 14.419 4.647 1.00 21.00 333 GLY A O 1
ATOM 2629 N N . TYR A 1 340 ? -6.544 14.274 6.871 1.00 20.34 334 TYR A N 1
ATOM 2630 C CA . TYR A 1 340 ? -7.584 13.245 6.759 1.00 19.03 334 TYR A CA 1
ATOM 2631 C C . TYR A 1 340 ? -8.834 13.756 6.055 1.00 20.69 334 TYR A C 1
ATOM 2632 O O . TYR A 1 340 ? -9.335 13.115 5.122 1.00 20.72 334 TYR A O 1
ATOM 2641 N N . TYR A 1 341 ? -9.384 14.883 6.509 1.00 19.17 335 TYR A N 1
ATOM 2642 C CA . TYR A 1 341 ? -10.645 15.303 5.905 1.00 21.16 335 TYR A CA 1
ATOM 2643 C C . TYR A 1 341 ? -10.455 15.696 4.448 1.00 21.77 335 TYR A C 1
ATOM 2644 O O . TYR A 1 341 ? -11.346 15.448 3.631 1.00 20.62 335 TYR A O 1
ATOM 2653 N N . GLU A 1 342 ? -9.300 16.279 4.102 1.00 20.86 336 GLU A N 1
ATOM 2654 C CA . GLU A 1 342 ? -9.024 16.630 2.715 1.00 22.72 336 GLU A CA 1
ATOM 2655 C C . GLU A 1 342 ? -9.102 15.423 1.789 1.00 21.19 336 GLU A C 1
ATOM 2656 O O . GLU A 1 342 ? -9.409 15.583 0.607 1.00 21.47 336 GLU A O 1
ATOM 2662 N N . ILE A 1 343 ? -8.801 14.220 2.302 1.00 19.93 337 ILE A N 1
ATOM 2663 C CA . ILE A 1 343 ? -8.799 13.009 1.484 1.00 24.37 337 ILE A CA 1
ATOM 2664 C C . ILE A 1 343 ? -10.145 12.781 0.816 1.00 19.36 337 ILE A C 1
ATOM 2665 O O . ILE A 1 343 ? -10.221 12.274 -0.313 1.00 19.18 337 ILE A O 1
ATOM 2670 N N . PHE A 1 344 ? -11.222 13.163 1.487 1.00 18.69 338 PHE A N 1
ATOM 2671 C CA . PHE A 1 344 ? -12.559 12.852 1.012 1.00 18.15 338 PHE A CA 1
ATOM 2672 C C . PHE A 1 344 ? -13.025 13.781 -0.092 1.00 21.32 338 PHE A C 1
ATOM 2673 O O . PHE A 1 344 ? -14.093 13.548 -0.670 1.00 23.42 338 PHE A O 1
ATOM 2681 N N . ASN A 1 345 ? -12.231 14.791 -0.427 1.00 19.17 339 ASN A N 1
ATOM 2682 C CA . ASN A 1 345 ? -12.465 15.578 -1.628 1.00 23.50 339 ASN A CA 1
ATOM 2683 C C . ASN A 1 345 ? -11.916 14.906 -2.881 1.00 23.36 339 ASN A C 1
ATOM 2684 O O . ASN A 1 345 ? -12.227 15.356 -3.985 1.00 24.85 339 ASN A O 1
ATOM 2689 N N . ARG A 1 346 ? -11.114 13.850 -2.744 1.00 22.25 340 ARG A N 1
ATOM 2690 C CA . ARG A 1 346 ? -10.503 13.238 -3.919 1.00 22.49 340 ARG A CA 1
ATOM 2691 C C . ARG A 1 346 ? -11.525 12.450 -4.740 1.00 24.51 340 ARG A C 1
ATOM 2692 O O . ARG A 1 346 ? -12.438 11.815 -4.204 1.00 26.87 340 ARG A O 1
ATOM 2700 N N . ASP A 1 347 ? -11.314 12.442 -6.061 1.00 23.36 341 ASP A N 1
ATOM 2701 C CA . ASP A 1 347 ? -12.169 11.694 -6.975 1.00 26.68 341 ASP A CA 1
ATOM 2702 C C . ASP A 1 347 ? -12.039 10.187 -6.809 1.00 23.72 341 ASP A C 1
ATOM 2703 O O . ASP A 1 347 ? -12.896 9.447 -7.301 1.00 26.67 341 ASP A O 1
ATOM 2708 N N . ASN A 1 348 ? -10.988 9.713 -6.151 1.00 23.11 342 ASN A N 1
ATOM 2709 C CA . ASN A 1 348 ? -10.774 8.279 -6.018 1.00 22.47 342 ASN A CA 1
ATOM 2710 C C . ASN A 1 348 ? -11.074 7.755 -4.617 1.00 20.38 342 ASN A C 1
ATOM 2711 O O . ASN A 1 348 ? -10.588 6.680 -4.256 1.00 18.55 342 ASN A O 1
ATOM 2716 N N . VAL A 1 349 ? -11.877 8.471 -3.822 1.00 17.24 343 VAL A N 1
ATOM 2717 C CA . VAL A 1 349 ? -12.212 8.053 -2.459 1.00 18.17 343 VAL A CA 1
ATOM 2718 C C . VAL A 1 349 ? -13.726 8.003 -2.297 1.00 19.44 343 VAL A C 1
ATOM 2719 O O . VAL A 1 349 ? -14.420 8.970 -2.634 1.00 22.81 343 VAL A O 1
ATOM 2723 N N . SER A 1 350 ? -14.221 6.893 -1.743 1.00 18.49 344 SER A N 1
ATOM 2724 C CA . SER A 1 350 ? -15.630 6.689 -1.428 1.00 18.08 344 SER A CA 1
ATOM 2725 C C . SER A 1 350 ? -15.759 6.407 0.059 1.00 18.57 344 SER A C 1
ATOM 2726 O O . SER A 1 350 ? -15.022 5.579 0.602 1.00 20.18 344 SER A O 1
ATOM 2729 N N . LEU A 1 351 ? -16.681 7.100 0.722 1.00 19.76 345 LEU A N 1
ATOM 2730 C CA . LEU A 1 351 ? -16.954 6.901 2.140 1.00 15.94 345 LEU A CA 1
ATOM 2731 C C . LEU A 1 351 ? -18.268 6.152 2.299 1.00 19.13 345 LEU A C 1
ATOM 2732 O O . LEU A 1 351 ? -19.304 6.607 1.806 1.00 21.86 345 LEU A O 1
ATOM 2737 N N . GLU A 1 352 ? -18.231 5.038 3.017 1.00 19.84 346 GLU A N 1
ATOM 2738 C CA . GLU A 1 352 ? -19.420 4.236 3.284 1.00 24.93 346 GLU A CA 1
ATOM 2739 C C . GLU A 1 352 ? -19.719 4.253 4.774 1.00 24.15 346 GLU A C 1
ATOM 2740 O O . GLU A 1 352 ? -18.871 3.872 5.589 1.00 23.10 346 GLU A O 1
ATOM 2746 N N . ASP A 1 353 ? -20.929 4.687 5.124 1.00 22.62 347 ASP A N 1
ATOM 2747 C CA . ASP A 1 353 ? -21.420 4.662 6.499 1.00 20.21 347 ASP A CA 1
ATOM 2748 C C . ASP A 1 353 ? -21.992 3.276 6.761 1.00 26.51 347 ASP A C 1
ATOM 2749 O O . ASP A 1 353 ? -23.102 2.962 6.326 1.00 26.96 347 ASP A O 1
ATOM 2754 N N . VAL A 1 354 ? -21.233 2.433 7.470 1.00 22.56 348 VAL A N 1
ATOM 2755 C CA . VAL A 1 354 ? -21.639 1.051 7.702 1.00 21.11 348 VAL A CA 1
ATOM 2756 C C . VAL A 1 354 ? -22.379 0.900 9.028 1.00 25.90 348 VAL A C 1
ATOM 2757 O O . VAL A 1 354 ? -22.584 -0.223 9.490 1.00 29.98 348 VAL A O 1
ATOM 2761 N N . LYS A 1 355 ? -22.752 2.007 9.668 1.00 26.67 349 LYS A N 1
ATOM 2762 C CA . LYS A 1 355 ? -23.881 1.950 10.594 1.00 29.02 349 LYS A CA 1
ATOM 2763 C C . LYS A 1 355 ? -25.196 1.972 9.830 1.00 31.10 349 LYS A C 1
ATOM 2764 O O . LYS A 1 355 ? -26.061 1.112 10.035 1.00 32.91 349 LYS A O 1
ATOM 2770 N N . ALA A 1 356 ? -25.357 2.952 8.943 1.00 25.33 350 ALA A N 1
ATOM 2771 C CA . ALA A 1 356 ? -26.559 3.028 8.126 1.00 29.27 350 ALA A CA 1
ATOM 2772 C C . ALA A 1 356 ? -26.618 1.906 7.094 1.00 40.10 350 ALA A C 1
ATOM 2773 O O . ALA A 1 356 ? -27.706 1.410 6.787 1.00 31.41 350 ALA A O 1
ATOM 2775 N N . ASN A 1 357 ? -25.471 1.482 6.562 1.00 26.50 351 ASN A N 1
ATOM 2776 C CA . ASN A 1 357 ? -25.408 0.537 5.447 1.00 24.97 351 ASN A CA 1
ATOM 2777 C C . ASN A 1 357 ? -24.385 -0.537 5.787 1.00 25.77 351 ASN A C 1
ATOM 2778 O O . ASN A 1 357 ? -23.272 -0.547 5.242 1.00 23.62 351 ASN A O 1
ATOM 2783 N N . PRO A 1 358 ? -24.732 -1.458 6.690 1.00 25.18 352 PRO A N 1
ATOM 2784 C CA . PRO A 1 358 ? -23.735 -2.365 7.271 1.00 26.65 352 PRO A CA 1
ATOM 2785 C C . PRO A 1 358 ? -23.108 -3.329 6.270 1.00 22.23 352 PRO A C 1
ATOM 2786 O O . PRO A 1 358 ? -23.690 -3.688 5.243 1.00 26.75 352 PRO A O 1
ATOM 2790 N N . ILE A 1 359 ? -21.891 -3.756 6.596 1.00 24.61 353 ILE A N 1
ATOM 2791 C CA . ILE A 1 359 ? -21.281 -4.870 5.881 1.00 19.66 353 ILE A CA 1
ATOM 2792 C C . ILE A 1 359 ? -22.008 -6.148 6.272 1.00 30.04 353 ILE A C 1
ATOM 2793 O O . ILE A 1 359 ? -22.177 -6.446 7.463 1.00 29.64 353 ILE A O 1
ATOM 2798 N N . VAL A 1 360 ? -22.451 -6.912 5.278 1.00 25.51 354 VAL A N 1
ATOM 2799 C CA . VAL A 1 360 ? -23.141 -8.161 5.563 1.00 28.41 354 VAL A CA 1
ATOM 2800 C C . VAL A 1 360 ? -22.362 -9.389 5.110 1.00 31.61 354 VAL A C 1
ATOM 2801 O O . VAL A 1 360 ? -22.618 -10.487 5.625 1.00 30.36 354 VAL A O 1
ATOM 2805 N N . GLU A 1 361 ? -21.403 -9.244 4.203 1.00 24.18 355 GLU A N 1
ATOM 2806 C CA . GLU A 1 361 ? -20.690 -10.399 3.691 1.00 27.14 355 GLU A CA 1
ATOM 2807 C C . GLU A 1 361 ? -19.414 -9.939 3.006 1.00 24.14 355 GLU A C 1
ATOM 2808 O O . GLU A 1 361 ? -19.361 -8.854 2.418 1.00 22.41 355 GLU A O 1
ATOM 2814 N N . ILE A 1 362 ? -18.393 -10.780 3.097 1.00 26.48 356 ILE A N 1
ATOM 2815 C CA . ILE A 1 362 ? -17.194 -10.662 2.283 1.00 26.56 356 ILE A CA 1
ATOM 2816 C C . ILE A 1 362 ? -17.152 -11.876 1.365 1.00 21.83 356 ILE A C 1
ATOM 2817 O O . ILE A 1 362 ? -17.465 -12.994 1.792 1.00 24.68 356 ILE A O 1
ATOM 2822 N N . LYS A 1 363 ? -16.818 -11.650 0.097 1.00 20.72 357 LYS A N 1
ATOM 2823 C CA . LYS A 1 363 ? -16.686 -12.736 -0.872 1.00 22.91 357 LYS A CA 1
ATOM 2824 C C . LYS A 1 363 ? -15.264 -12.734 -1.428 1.00 28.11 357 LYS A C 1
ATOM 2825 O O . LYS A 1 363 ? -14.406 -11.974 -0.974 1.00 23.00 357 LYS A O 1
ATOM 2831 N N . GLU A 1 364 ? -15.016 -13.587 -2.429 1.00 23.56 358 GLU A N 1
ATOM 2832 C CA . GLU A 1 364 ? -13.641 -13.768 -2.894 1.00 25.49 358 GLU A CA 1
ATOM 2833 C C . GLU A 1 364 ? -13.029 -12.477 -3.421 1.00 20.97 358 GLU A C 1
ATOM 2834 O O . GLU A 1 364 ? -11.800 -12.335 -3.383 1.00 24.86 358 GLU A O 1
ATOM 2840 N N . ASP A 1 365 ? -13.847 -11.533 -3.903 1.00 22.61 359 ASP A N 1
ATOM 2841 C CA . ASP A 1 365 ? -13.330 -10.337 -4.550 1.00 21.09 359 ASP A CA 1
ATOM 2842 C C . ASP A 1 365 ? -13.989 -9.052 -4.063 1.00 21.90 359 ASP A C 1
ATOM 2843 O O . ASP A 1 365 ? -13.843 -8.017 -4.720 1.00 21.16 359 ASP A O 1
ATOM 2848 N N . CYS A 1 366 ? -14.707 -9.071 -2.941 1.00 20.27 360 CYS A N 1
ATOM 2849 C CA . CYS A 1 366 ? -15.482 -7.886 -2.608 1.00 20.43 360 CYS A CA 1
ATOM 2850 C C . CYS A 1 366 ? -15.947 -7.924 -1.160 1.00 20.55 360 CYS A C 1
ATOM 2851 O O . CYS A 1 366 ? -15.970 -8.977 -0.516 1.00 19.63 360 CYS A O 1
ATOM 2854 N N . VAL A 1 367 ? -16.272 -6.725 -0.662 1.00 20.50 361 VAL A N 1
ATOM 2855 C CA . VAL A 1 367 ? -17.070 -6.501 0.539 1.00 21.54 361 VAL A CA 1
ATOM 2856 C C . VAL A 1 367 ? -18.489 -6.177 0.080 1.00 22.28 361 VAL A C 1
ATOM 2857 O O . VAL A 1 367 ? -18.680 -5.336 -0.807 1.00 21.64 361 VAL A O 1
ATOM 2861 N N . VAL A 1 368 ? -19.489 -6.845 0.658 1.00 24.33 362 VAL A N 1
ATOM 2862 C CA . VAL A 1 368 ? -20.888 -6.613 0.296 1.00 20.06 362 VAL A CA 1
ATOM 2863 C C . VAL A 1 368 ? -21.575 -5.886 1.438 1.00 18.10 362 VAL A C 1
ATOM 2864 O O . VAL A 1 368 ? -21.517 -6.339 2.589 1.00 23.52 362 VAL A O 1
ATOM 2868 N N . THR A 1 369 ? -22.227 -4.771 1.124 1.00 20.17 363 THR A N 1
ATOM 2869 C CA . THR A 1 369 ? -22.990 -4.035 2.122 1.00 24.02 363 THR A CA 1
ATOM 2870 C C . THR A 1 369 ? -24.468 -4.389 2.019 1.00 23.67 363 THR A C 1
ATOM 2871 O O . THR A 1 369 ? -24.901 -5.092 1.107 1.00 23.80 363 THR A O 1
ATOM 2875 N N . ALA A 1 370 ? -25.237 -3.925 3.011 1.00 24.17 364 ALA A N 1
ATOM 2876 C CA . ALA A 1 370 ? -26.621 -4.373 3.161 1.00 27.29 364 ALA A CA 1
ATOM 2877 C C . ALA A 1 370 ? -27.510 -3.919 2.013 1.00 27.61 364 ALA A C 1
ATOM 2878 O O . ALA A 1 370 ? -28.553 -4.540 1.767 1.00 29.66 364 ALA A O 1
ATOM 2880 N N . ASP A 1 371 ? -27.125 -2.869 1.296 1.00 25.88 365 ASP A N 1
ATOM 2881 C CA . ASP A 1 371 ? -27.820 -2.467 0.080 1.00 29.02 365 ASP A CA 1
ATOM 2882 C C . ASP A 1 371 ? -27.559 -3.409 -1.093 1.00 26.73 365 ASP A C 1
ATOM 2883 O O . ASP A 1 371 ? -28.089 -3.178 -2.184 1.00 33.04 365 ASP A O 1
ATOM 2888 N N . GLY A 1 372 ? -26.765 -4.456 -0.895 1.00 26.23 366 GLY A N 1
ATOM 2889 C CA . GLY A 1 372 ? -26.432 -5.394 -1.945 1.00 22.08 366 GLY A CA 1
ATOM 2890 C C . GLY A 1 372 ? -25.270 -5.001 -2.830 1.00 28.43 366 GLY A C 1
ATOM 2891 O O . GLY A 1 372 ? -24.899 -5.784 -3.718 1.00 29.02 366 GLY A O 1
ATOM 2892 N N . VAL A 1 373 ? -24.681 -3.823 -2.620 1.00 23.54 367 VAL A N 1
ATOM 2893 C CA . VAL A 1 373 ? -23.581 -3.368 -3.469 1.00 24.91 367 VAL A CA 1
ATOM 2894 C C . VAL A 1 373 ? -22.340 -4.204 -3.197 1.00 25.48 367 VAL A C 1
ATOM 2895 O O . VAL A 1 373 ? -21.960 -4.421 -2.040 1.00 22.49 367 VAL A O 1
ATOM 2899 N N . GLU A 1 374 ? -21.690 -4.675 -4.267 1.00 20.68 368 GLU A N 1
ATOM 2900 C CA . GLU A 1 374 ? -20.417 -5.377 -4.146 1.00 21.84 368 GLU A CA 1
ATOM 2901 C C . GLU A 1 374 ? -19.296 -4.374 -4.366 1.00 23.30 368 GLU A C 1
ATOM 2902 O O . GLU A 1 374 ? -19.143 -3.837 -5.468 1.00 20.88 368 GLU A O 1
ATOM 2908 N N . HIS A 1 375 ? -18.522 -4.125 -3.313 1.00 21.69 369 HIS A N 1
ATOM 2909 C CA . HIS A 1 375 ? -17.375 -3.228 -3.373 1.00 19.91 369 HIS A CA 1
ATOM 2910 C C . HIS A 1 375 ? -16.165 -4.078 -3.721 1.00 17.25 369 HIS A C 1
ATOM 2911 O O . HIS A 1 375 ? -15.587 -4.737 -2.856 1.00 18.63 369 HIS A O 1
ATOM 2918 N N . LYS A 1 376 ? -15.791 -4.060 -5.003 1.00 22.50 370 LYS A N 1
ATOM 2919 C CA . LYS A 1 376 ? -14.723 -4.920 -5.494 1.00 20.07 370 LYS A CA 1
ATOM 2920 C C . LYS A 1 376 ? -13.384 -4.411 -4.983 1.00 19.36 370 LYS A C 1
ATOM 2921 O O . LYS A 1 376 ? -13.089 -3.218 -5.093 1.00 18.01 370 LYS A O 1
ATOM 2927 N N . LEU A 1 377 ? -12.579 -5.309 -4.416 1.00 19.95 371 LEU A N 1
ATOM 2928 C CA . LEU A 1 377 ? -11.334 -4.901 -3.782 1.00 16.81 371 LEU A CA 1
ATOM 2929 C C . LEU A 1 377 ? -10.196 -5.857 -4.101 1.00 20.43 371 LEU A C 1
ATOM 2930 O O . LEU A 1 377 ? -10.372 -7.078 -4.112 1.00 20.26 371 LEU A O 1
ATOM 2935 N N . ASP A 1 378 ? -9.024 -5.267 -4.345 1.00 17.91 372 ASP A N 1
ATOM 2936 C CA . ASP A 1 378 ? -7.755 -5.992 -4.393 1.00 17.52 372 ASP A CA 1
ATOM 2937 C C . ASP A 1 378 ? -7.133 -6.180 -3.018 1.00 19.81 372 ASP A C 1
ATOM 2938 O O . ASP A 1 378 ? -6.367 -7.135 -2.804 1.00 19.36 372 ASP A O 1
ATOM 2943 N N . MET A 1 379 ? -7.453 -5.292 -2.084 1.00 16.45 373 MET A N 1
ATOM 2944 C CA . MET A 1 379 ? -6.804 -5.283 -0.783 1.00 19.11 373 MET A CA 1
ATOM 2945 C C . MET A 1 379 ? -7.790 -4.751 0.244 1.00 19.05 373 MET A C 1
ATOM 2946 O O . MET A 1 379 ? -8.512 -3.783 -0.021 1.00 18.83 373 MET A O 1
ATOM 2951 N N . LEU A 1 380 ? -7.868 -5.437 1.386 1.00 16.49 374 LEU A N 1
ATOM 2952 C CA . LEU A 1 380 ? -8.747 -5.053 2.487 1.00 17.55 374 LEU A CA 1
ATOM 2953 C C . LEU A 1 380 ? -7.901 -4.901 3.734 1.00 16.59 374 LEU A C 1
ATOM 2954 O O . LEU A 1 380 ? -7.238 -5.855 4.160 1.00 18.76 374 LEU A O 1
ATOM 2959 N N . ILE A 1 381 ? -7.934 -3.708 4.321 1.00 17.40 375 ILE A N 1
ATOM 2960 C CA . ILE A 1 381 ? -7.116 -3.365 5.471 1.00 19.37 375 ILE A CA 1
ATOM 2961 C C . ILE A 1 381 ? -8.036 -3.271 6.677 1.00 18.69 375 ILE A C 1
ATOM 2962 O O . ILE A 1 381 ? -8.980 -2.474 6.679 1.00 20.33 375 ILE A O 1
ATOM 2967 N N . CYS A 1 382 ? -7.778 -4.073 7.698 1.00 19.79 376 CYS A N 1
ATOM 2968 C CA . CYS A 1 382 ? -8.575 -4.009 8.919 1.00 17.65 376 CYS A CA 1
ATOM 2969 C C . CYS A 1 382 ? -7.838 -3.161 9.949 1.00 17.48 376 CYS A C 1
ATOM 2970 O O . CYS A 1 382 ? -6.844 -3.602 10.530 1.00 19.43 376 CYS A O 1
ATOM 2973 N N . ALA A 1 383 ? -8.322 -1.943 10.147 1.00 16.64 377 ALA A N 1
ATOM 2974 C CA . ALA A 1 383 ? -7.843 -1.054 11.200 1.00 18.74 377 ALA A CA 1
ATOM 2975 C C . ALA A 1 383 ? -8.794 -1.108 12.385 1.00 21.67 377 ALA A C 1
ATOM 2976 O O . ALA A 1 383 ? -9.274 -0.089 12.877 1.00 20.01 377 ALA A O 1
ATOM 2978 N N . THR A 1 384 ? -9.132 -2.332 12.795 1.00 20.46 378 THR A N 1
ATOM 2979 C CA . THR A 1 384 ? -10.256 -2.580 13.680 1.00 21.14 378 THR A CA 1
ATOM 2980 C C . THR A 1 384 ? -9.838 -2.749 15.137 1.00 24.48 378 THR A C 1
ATOM 2981 O O . THR A 1 384 ? -10.656 -3.164 15.967 1.00 25.51 378 THR A O 1
ATOM 2985 N N . GLY A 1 385 ? -8.592 -2.419 15.473 1.00 20.76 379 GLY A N 1
ATOM 2986 C CA . GLY A 1 385 ? -8.213 -2.306 16.867 1.00 24.36 379 GLY A CA 1
ATOM 2987 C C . GLY A 1 385 ? -7.777 -3.608 17.512 1.00 23.35 379 GLY A C 1
ATOM 2988 O O . GLY A 1 385 ? -7.375 -4.581 16.860 1.00 22.91 379 GLY A O 1
ATOM 2989 N N . PHE A 1 386 ? -7.852 -3.605 18.848 1.00 26.35 380 PHE A N 1
ATOM 2990 C CA . PHE A 1 386 ? -7.219 -4.612 19.689 1.00 26.67 380 PHE A CA 1
ATOM 2991 C C . PHE A 1 386 ? -8.103 -4.898 20.892 1.00 23.75 380 PHE A C 1
ATOM 2992 O O . PHE A 1 386 ? -8.925 -4.068 21.290 1.00 28.61 380 PHE A O 1
ATOM 3000 N N . ASP A 1 387 ? -7.899 -6.073 21.487 1.00 28.92 381 ASP A N 1
ATOM 3001 C CA . ASP A 1 387 ? -8.482 -6.370 22.789 1.00 30.56 381 ASP A CA 1
ATOM 3002 C C . ASP A 1 387 ? -7.920 -5.422 23.849 1.00 36.52 381 ASP A C 1
ATOM 3003 O O . ASP A 1 387 ? -6.844 -4.839 23.686 1.00 30.86 381 ASP A O 1
ATOM 3008 N N . ALA A 1 388 ? -8.655 -5.286 24.956 1.00 27.60 382 ALA A N 1
ATOM 3009 C CA . ALA A 1 388 ? -8.309 -4.313 25.987 1.00 32.11 382 ALA A CA 1
ATOM 3010 C C . ALA A 1 388 ? -7.047 -4.731 26.756 1.00 30.49 382 ALA A C 1
ATOM 3011 O O . ALA A 1 388 ? -6.560 -5.859 26.647 1.00 28.57 382 ALA A O 1
ATOM 3013 N N . VAL A 1 389 ? -6.540 -3.794 27.570 1.00 27.81 383 VAL A N 1
ATOM 3014 C CA . VAL A 1 389 ? -5.186 -3.895 28.122 1.00 31.18 383 VAL A CA 1
ATOM 3015 C C . VAL A 1 389 ? -5.019 -5.162 28.953 1.00 30.50 383 VAL A C 1
ATOM 3016 O O . VAL A 1 389 ? -3.978 -5.830 28.886 1.00 32.59 383 VAL A O 1
ATOM 3020 N N . ASP A 1 390 ? -6.037 -5.523 29.739 1.00 30.88 384 ASP A N 1
ATOM 3021 C CA . ASP A 1 390 ? -5.913 -6.697 30.596 1.00 32.52 384 ASP A CA 1
ATOM 3022 C C . ASP A 1 390 ? -5.815 -7.987 29.794 1.00 31.13 384 ASP A C 1
ATOM 3023 O O . ASP A 1 390 ? -5.376 -9.010 30.339 1.00 31.14 384 ASP A O 1
ATOM 3028 N N . GLY A 1 391 ? -6.188 -7.949 28.513 1.00 30.57 385 GLY A N 1
ATOM 3029 C CA . GLY A 1 391 ? -6.058 -9.127 27.668 1.00 31.37 385 GLY A CA 1
ATOM 3030 C C . GLY A 1 391 ? -4.654 -9.704 27.635 1.00 30.84 385 GLY A C 1
ATOM 3031 O O . GLY A 1 391 ? -4.483 -10.923 27.633 1.00 32.43 385 GLY A O 1
ATOM 3032 N N . SER A 1 392 ? -3.626 -8.845 27.606 1.00 25.84 386 SER A N 1
ATOM 3033 C CA . SER A 1 392 ? -2.255 -9.353 27.531 1.00 20.41 386 SER A CA 1
ATOM 3034 C C . SER A 1 392 ? -1.861 -10.118 28.786 1.00 24.35 386 SER A C 1
ATOM 3035 O O . SER A 1 392 ? -0.998 -11.004 28.736 1.00 25.23 386 SER A O 1
ATOM 3038 N N . TYR A 1 393 ? -2.456 -9.762 29.917 1.00 26.85 387 TYR A N 1
ATOM 3039 C CA . TYR A 1 393 ? -2.252 -10.496 31.158 1.00 25.28 387 TYR A CA 1
ATOM 3040 C C . TYR A 1 393 ? -2.974 -11.841 31.111 1.00 32.42 387 TYR A C 1
ATOM 3041 O O . TYR A 1 393 ? -2.378 -12.893 31.382 1.00 32.08 387 TYR A O 1
ATOM 3050 N N . LYS A 1 394 ? -4.246 -11.828 30.712 1.00 28.74 388 LYS A N 1
ATOM 3051 C CA . LYS A 1 394 ? -5.026 -13.059 30.649 1.00 38.19 388 LYS A CA 1
ATOM 3052 C C . LYS A 1 394 ? -4.513 -14.028 29.590 1.00 38.46 388 LYS A C 1
ATOM 3053 O O . LYS A 1 394 ? -4.765 -15.234 29.703 1.00 40.95 388 LYS A O 1
ATOM 3059 N N . ARG A 1 395 ? -3.805 -13.535 28.566 1.00 32.73 389 ARG A N 1
ATOM 3060 C CA . ARG A 1 395 ? -3.224 -14.409 27.551 1.00 31.96 389 ARG A CA 1
ATOM 3061 C C . ARG A 1 395 ? -2.008 -15.163 28.068 1.00 35.40 389 ARG A C 1
ATOM 3062 O O . ARG A 1 395 ? -1.506 -16.050 27.369 1.00 37.12 389 ARG A O 1
ATOM 3070 N N . ILE A 1 396 ? -1.510 -14.819 29.257 1.00 30.92 390 ILE A N 1
ATOM 3071 C CA . ILE A 1 396 ? -0.465 -15.573 29.940 1.00 26.77 390 ILE A CA 1
ATOM 3072 C C . ILE A 1 396 ? -1.113 -16.360 31.065 1.00 26.06 390 ILE A C 1
ATOM 3073 O O . ILE A 1 396 ? -2.015 -15.862 31.750 1.00 32.34 390 ILE A O 1
ATOM 3078 N N . ASP A 1 397 ? -0.651 -17.585 31.270 1.00 30.20 391 ASP A N 1
ATOM 3079 C CA . ASP A 1 397 ? -1.205 -18.400 32.344 1.00 36.78 391 ASP A CA 1
ATOM 3080 C C . ASP A 1 397 ? -0.456 -17.996 33.612 1.00 30.25 391 ASP A C 1
ATOM 3081 O O . ASP A 1 397 ? 0.562 -18.577 33.993 1.00 32.91 391 ASP A O 1
ATOM 3086 N N . ILE A 1 398 ? -0.950 -16.931 34.247 1.00 31.56 392 ILE A N 1
ATOM 3087 C CA . ILE A 1 398 ? -0.364 -16.398 35.476 1.00 33.38 392 ILE A CA 1
ATOM 3088 C C . ILE A 1 398 ? -1.205 -16.870 36.650 1.00 30.02 392 ILE A C 1
ATOM 3089 O O . ILE A 1 398 ? -2.406 -16.583 36.717 1.00 32.57 392 ILE A O 1
ATOM 3094 N N . ARG A 1 399 ? -0.572 -17.579 37.579 1.00 33.76 393 ARG A N 1
ATOM 3095 C CA . ARG A 1 399 ? -1.241 -18.110 38.758 1.00 35.94 393 ARG A CA 1
ATOM 3096 C C . ARG A 1 399 ? -0.538 -17.582 40.001 1.00 31.64 393 ARG A C 1
ATOM 3097 O O . ARG A 1 399 ? 0.683 -17.725 40.140 1.00 32.90 393 ARG A O 1
ATOM 3105 N N . GLY A 1 400 ? -1.303 -16.976 40.895 1.00 32.03 394 GLY A N 1
ATOM 3106 C CA . GLY A 1 400 ? -0.781 -16.375 42.112 1.00 33.40 394 GLY A CA 1
ATOM 3107 C C . GLY A 1 400 ? -0.996 -17.262 43.319 1.00 45.24 394 GLY A C 1
ATOM 3108 O O . GLY A 1 400 ? -0.796 -18.481 43.259 1.00 41.34 394 GLY A O 1
ATOM 3109 N N . LYS A 1 401 ? -1.402 -16.642 44.427 1.00 39.47 395 LYS A N 1
ATOM 3110 C CA . LYS A 1 401 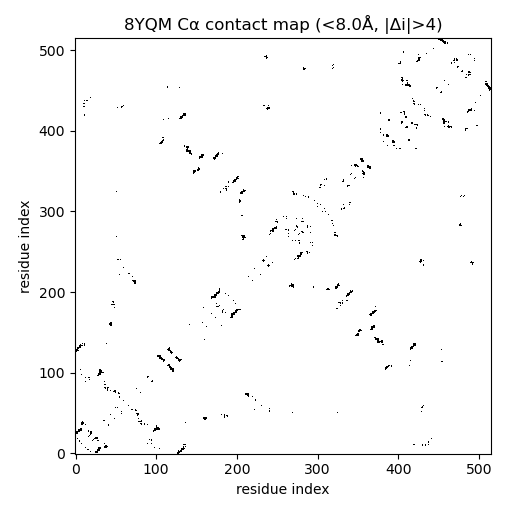? -1.665 -17.387 45.652 1.00 46.24 395 LYS A CA 1
ATOM 3111 C C . LYS A 1 401 ? -2.854 -18.319 45.457 1.00 42.86 395 LYS A C 1
ATOM 3112 O O . LYS A 1 401 ? -3.820 -17.984 44.764 1.00 40.88 395 LYS A O 1
ATOM 3118 N N . ASP A 1 402 ? -2.774 -19.503 46.067 1.00 46.31 396 ASP A N 1
ATOM 3119 C CA . ASP A 1 402 ? -3.799 -20.540 45.943 1.00 48.57 396 ASP A CA 1
ATOM 3120 C C . ASP A 1 402 ? -3.964 -21.022 44.505 1.00 44.53 396 ASP A C 1
ATOM 3121 O O . ASP A 1 402 ? -4.956 -21.681 44.180 1.00 46.58 396 ASP A O 1
ATOM 3126 N N . GLY A 1 403 ? -3.007 -20.707 43.634 1.00 42.37 397 GLY A N 1
ATOM 3127 C CA . GLY A 1 403 ? -3.137 -21.047 42.230 1.00 45.20 397 GLY A CA 1
ATOM 3128 C C . GLY A 1 403 ? -4.179 -20.254 41.474 1.00 44.69 397 GLY A C 1
ATOM 3129 O O . GLY A 1 403 ? -4.569 -20.655 40.375 1.00 44.30 397 GLY A O 1
ATOM 3130 N N . ILE A 1 404 ? -4.650 -19.138 42.033 1.00 36.72 398 ILE A N 1
ATOM 3131 C CA . ILE A 1 404 ? -5.652 -18.322 41.361 1.00 37.67 398 ILE A CA 1
ATOM 3132 C C . ILE A 1 404 ? -5.058 -17.752 40.079 1.00 42.45 398 ILE A C 1
ATOM 3133 O O . ILE A 1 404 ? -3.966 -17.170 40.089 1.00 35.33 398 ILE A O 1
ATOM 3138 N N . SER A 1 405 ? -5.765 -17.928 38.966 1.00 36.98 399 SER A N 1
ATOM 3139 C CA . SER A 1 405 ? -5.301 -17.415 37.685 1.00 39.68 399 SER A CA 1
ATOM 3140 C C . SER A 1 405 ? -5.775 -15.981 37.486 1.00 35.27 399 SER A C 1
ATOM 3141 O O . SER A 1 405 ? -6.863 -15.599 37.925 1.00 38.82 399 SER A O 1
ATOM 3144 N N . ILE A 1 406 ? -4.937 -15.182 36.818 1.00 37.04 400 ILE A N 1
ATOM 3145 C CA . ILE A 1 406 ? -5.322 -13.815 36.494 1.00 33.69 400 ILE A CA 1
ATOM 3146 C C . ILE A 1 406 ? -6.550 -13.775 35.591 1.00 34.76 400 ILE A C 1
ATOM 3147 O O . ILE A 1 406 ? -7.316 -12.805 35.629 1.00 34.20 400 ILE A O 1
ATOM 3152 N N . LYS A 1 407 ? -6.774 -14.820 34.793 1.00 37.40 401 LYS A N 1
ATOM 3153 C CA . LYS A 1 407 ? -8.004 -14.904 34.009 1.00 41.30 401 LYS A CA 1
ATOM 3154 C C . LYS A 1 407 ? -9.235 -14.802 34.902 1.00 40.59 401 LYS A C 1
ATOM 3155 O O . LYS A 1 407 ? -10.179 -14.063 34.601 1.00 44.03 401 LYS A O 1
ATOM 3161 N N . ASP A 1 408 ? -9.242 -15.545 36.010 1.00 41.46 402 ASP A N 1
ATOM 3162 C CA . ASP A 1 408 ? -10.405 -15.573 36.892 1.00 40.63 402 ASP A CA 1
ATOM 3163 C C . ASP A 1 408 ? -10.450 -14.356 37.806 1.00 41.46 402 ASP A C 1
ATOM 3164 O O . ASP A 1 408 ? -11.528 -13.800 38.050 1.00 41.57 402 ASP A O 1
ATOM 3169 N N . HIS A 1 409 ? -9.291 -13.941 38.327 1.00 39.07 403 HIS A N 1
ATOM 3170 C CA . HIS A 1 409 ? -9.231 -12.764 39.192 1.00 37.09 403 HIS A CA 1
ATOM 3171 C C . HIS A 1 409 ? -9.795 -11.528 38.499 1.00 40.52 403 HIS A C 1
ATOM 3172 O O . HIS A 1 409 ? -10.482 -10.712 39.128 1.00 38.09 403 HIS A O 1
ATOM 3179 N N . TRP A 1 410 ? -9.509 -11.369 37.207 1.00 38.87 404 TRP A N 1
ATOM 3180 C CA . TRP A 1 410 ? -9.960 -10.223 36.427 1.00 36.72 404 TRP A CA 1
ATOM 3181 C C . TRP A 1 410 ? -11.100 -10.570 35.470 1.00 43.90 404 TRP A C 1
ATOM 3182 O O . TRP A 1 410 ? -11.223 -9.953 34.410 1.00 41.25 404 TRP A O 1
ATOM 3193 N N . LYS A 1 411 ? -11.951 -11.540 35.823 1.00 41.51 405 LYS A N 1
ATOM 3194 C CA . LYS A 1 411 ? -13.000 -11.945 34.888 1.00 42.85 405 LYS A CA 1
ATOM 3195 C C . LYS A 1 411 ? -13.943 -10.790 34.571 1.00 52.13 405 LYS A C 1
ATOM 3196 O O . LYS A 1 411 ? -14.529 -10.749 33.482 1.00 51.78 405 LYS A O 1
ATOM 3202 N N . ASP A 1 412 ? -14.082 -9.839 35.492 1.00 47.69 406 ASP A N 1
ATOM 3203 C CA . ASP A 1 412 ? -15.002 -8.721 35.344 1.00 45.35 406 ASP A CA 1
ATOM 3204 C C . ASP A 1 412 ? -14.306 -7.444 34.899 1.00 51.21 406 ASP A C 1
ATOM 3205 O O . ASP A 1 412 ? -14.969 -6.416 34.730 1.00 55.08 406 ASP A O 1
ATOM 3210 N N . GLY A 1 413 ? -12.994 -7.484 34.700 1.00 47.66 407 GLY A N 1
ATOM 3211 C CA . GLY A 1 413 ? -12.233 -6.298 34.394 1.00 47.35 407 GLY A CA 1
ATOM 3212 C C . GLY A 1 413 ? -11.039 -6.180 35.316 1.00 41.08 407 GLY A C 1
ATOM 3213 O O . GLY A 1 413 ? -10.978 -6.819 36.371 1.00 34.25 407 GLY A O 1
ATOM 3214 N N . PRO A 1 414 ? -10.063 -5.358 34.939 1.00 40.22 408 PRO A N 1
ATOM 3215 C CA . PRO A 1 414 ? -8.858 -5.223 35.759 1.00 31.67 408 PRO A CA 1
ATOM 3216 C C . PRO A 1 414 ? -9.049 -4.300 36.955 1.00 38.45 408 PRO A C 1
ATOM 3217 O O . PRO A 1 414 ? -9.761 -3.293 36.896 1.00 37.96 408 PRO A O 1
ATOM 3221 N N . ASN A 1 415 ? -8.395 -4.667 38.053 1.00 35.37 409 ASN A N 1
ATOM 3222 C CA . ASN A 1 415 ? -8.349 -3.855 39.259 1.00 36.62 409 ASN A CA 1
ATOM 3223 C C . ASN A 1 415 ? -6.998 -4.088 39.920 1.00 34.57 409 ASN A C 1
ATOM 3224 O O . ASN A 1 415 ? -6.502 -5.219 39.951 1.00 37.97 409 ASN A O 1
ATOM 3229 N N . SER A 1 416 ? -6.394 -3.012 40.418 1.00 30.57 410 SER A N 1
ATOM 3230 C CA . SER A 1 416 ? -5.035 -3.077 40.932 1.00 26.92 410 SER A CA 1
ATOM 3231 C C . SER A 1 416 ? -4.816 -1.969 41.955 1.00 24.26 410 SER A C 1
ATOM 3232 O O . SER A 1 416 ? -5.681 -1.124 42.187 1.00 30.20 410 SER A O 1
ATOM 3235 N N . TYR A 1 417 ? -3.630 -1.979 42.553 1.00 26.90 411 TYR A N 1
ATOM 3236 C CA . TYR A 1 417 ? -3.188 -0.938 43.472 1.00 30.02 411 TYR A CA 1
ATOM 3237 C C . TYR A 1 417 ? -2.184 -0.055 42.740 1.00 28.52 411 TYR A C 1
ATOM 3238 O O . TYR A 1 417 ? -1.116 -0.533 42.339 1.00 26.26 411 TYR A O 1
ATOM 3247 N N . LEU A 1 418 ? -2.543 1.218 42.547 1.00 27.75 412 LEU A N 1
ATOM 3248 C CA . LEU A 1 418 ? -1.680 2.232 41.928 1.00 25.67 412 LEU A CA 1
ATOM 3249 C C . LEU A 1 418 ? -1.368 1.918 40.464 1.00 27.38 412 LEU A C 1
ATOM 3250 O O . LEU A 1 418 ? -0.439 2.499 39.885 1.00 26.91 412 LEU A O 1
ATOM 3255 N N . GLY A 1 419 ? -2.105 0.988 39.861 1.00 25.73 413 GLY A N 1
ATOM 3256 C CA . GLY A 1 419 ? -1.781 0.533 38.524 1.00 25.68 413 GLY A CA 1
ATOM 3257 C C . GLY A 1 419 ? -0.581 -0.380 38.420 1.00 27.11 413 GLY A C 1
ATOM 3258 O O . GLY A 1 419 ? -0.150 -0.683 37.301 1.00 25.92 413 GLY A O 1
ATOM 3259 N N . MET A 1 420 ? -0.026 -0.842 39.544 1.00 23.29 414 MET A N 1
ATOM 3260 C CA . MET A 1 420 ? 1.233 -1.577 39.512 1.00 22.57 414 MET A CA 1
ATOM 3261 C C . MET A 1 420 ? 1.200 -2.921 40.227 1.00 26.37 414 MET A C 1
ATOM 3262 O O . MET A 1 420 ? 2.055 -3.767 39.938 1.00 24.76 414 MET A O 1
ATOM 3267 N N . MET A 1 421 ? 0.273 -3.142 41.154 1.00 27.76 415 MET A N 1
ATOM 3268 C CA . MET A 1 421 ? 0.274 -4.333 41.994 1.00 24.10 415 MET A CA 1
ATOM 3269 C C . MET A 1 421 ? -1.116 -4.944 41.995 1.00 28.87 415 MET A C 1
ATOM 3270 O O . MET A 1 421 ? -2.119 -4.224 42.023 1.00 27.69 415 MET A O 1
ATOM 3275 N N . VAL A 1 422 ? -1.171 -6.272 41.947 1.00 25.17 416 VAL A N 1
ATOM 3276 C CA . VAL A 1 422 ? -2.423 -7.012 41.848 1.00 28.70 416 VAL A CA 1
ATOM 3277 C C . VAL A 1 422 ? -2.540 -7.909 43.069 1.00 26.33 416 VAL A C 1
ATOM 3278 O O . VAL A 1 422 ? -1.629 -8.691 43.351 1.00 31.18 416 VAL A O 1
ATOM 3282 N N . SER A 1 423 ? -3.656 -7.792 43.784 1.00 31.48 417 SER A N 1
ATOM 3283 C CA . SER A 1 423 ? -3.898 -8.656 44.934 1.00 38.58 417 SER A CA 1
ATOM 3284 C C . SER A 1 423 ? -3.991 -10.106 44.489 1.00 38.93 417 SER A C 1
ATOM 3285 O O . SER A 1 423 ? -4.545 -10.409 43.428 1.00 33.65 417 SER A O 1
ATOM 3288 N N . ASN A 1 424 ? -3.436 -10.998 45.310 1.00 36.90 418 ASN A N 1
ATOM 3289 C CA . ASN A 1 424 ? -3.260 -12.433 45.086 1.00 34.02 418 ASN A CA 1
ATOM 3290 C C . ASN A 1 424 ? -2.057 -12.729 44.200 1.00 36.69 418 ASN A C 1
ATOM 3291 O O . ASN A 1 424 ? -1.790 -13.908 43.934 1.00 33.50 418 ASN A O 1
ATOM 3296 N N . PHE A 1 425 ? -1.307 -11.723 43.746 1.00 34.46 419 PHE A N 1
ATOM 3297 C CA . PHE A 1 425 ? -0.178 -11.939 42.840 1.00 32.84 419 PHE A CA 1
ATOM 3298 C C . PHE A 1 425 ? 1.056 -11.276 43.433 1.00 35.94 419 PHE A C 1
ATOM 3299 O O . PHE A 1 425 ? 1.502 -10.221 42.964 1.00 29.31 419 PHE A O 1
ATOM 3307 N N . PRO A 1 426 ? 1.653 -11.893 44.453 1.00 30.81 420 PRO A N 1
ATOM 3308 C CA . PRO A 1 426 ? 2.805 -11.283 45.126 1.00 30.73 420 PRO A CA 1
ATOM 3309 C C . PRO A 1 426 ? 4.034 -11.242 44.235 1.00 29.91 420 PRO A C 1
ATOM 3310 O O . PRO A 1 426 ? 4.220 -12.083 43.354 1.00 33.14 420 PRO A O 1
ATOM 3314 N N . ASN A 1 427 ? 4.886 -10.247 44.494 1.00 30.87 421 ASN A N 1
ATOM 3315 C CA . ASN A 1 427 ? 6.177 -10.071 43.830 1.00 30.09 421 ASN A CA 1
ATOM 3316 C C . ASN A 1 427 ? 6.047 -9.856 42.322 1.00 24.90 421 ASN A C 1
ATOM 3317 O O . ASN A 1 427 ? 7.033 -9.998 41.591 1.00 29.50 421 ASN A O 1
ATOM 3322 N N . MET A 1 428 ? 4.847 -9.548 41.843 1.00 25.72 422 MET A N 1
ATOM 3323 C CA . MET A 1 428 ? 4.624 -9.140 40.460 1.00 25.93 422 MET A CA 1
ATOM 3324 C C . MET A 1 428 ? 4.331 -7.650 40.414 1.00 27.63 422 MET A C 1
ATOM 3325 O O . MET A 1 428 ? 3.502 -7.146 41.179 1.00 25.12 422 MET A O 1
ATOM 3330 N N . PHE A 1 429 ? 5.008 -6.951 39.504 1.00 26.01 423 PHE A N 1
ATOM 3331 C CA . PHE A 1 429 ? 4.865 -5.515 39.356 1.00 26.02 423 PHE A CA 1
ATOM 3332 C C . PHE A 1 429 ? 4.591 -5.211 37.894 1.00 22.18 423 PHE A C 1
ATOM 3333 O O . PHE A 1 429 ? 5.319 -5.693 37.022 1.00 23.38 423 PHE A O 1
ATOM 3341 N N . MET A 1 430 ? 3.562 -4.414 37.634 1.00 24.83 424 MET A N 1
ATOM 3342 C CA . MET A 1 430 ? 3.168 -4.050 36.277 1.00 25.69 424 MET A CA 1
ATOM 3343 C C . MET A 1 430 ? 3.748 -2.695 35.907 1.00 28.09 424 MET A C 1
ATOM 3344 O O . MET A 1 430 ? 3.741 -1.758 36.715 1.00 22.33 424 MET A O 1
ATOM 3349 N N . VAL A 1 431 ? 4.259 -2.610 34.683 1.00 21.35 425 VAL A N 1
ATOM 3350 C CA . VAL A 1 431 ? 4.682 -1.358 34.064 1.00 20.97 425 VAL A CA 1
ATOM 3351 C C . VAL A 1 431 ? 3.692 -1.039 32.953 1.00 23.03 425 VAL A C 1
ATOM 3352 O O . VAL A 1 431 ? 3.400 -1.897 32.108 1.00 23.49 425 VAL A O 1
ATOM 3356 N N . PHE A 1 432 ? 3.182 0.196 32.957 1.00 22.90 426 PHE A N 1
ATOM 3357 C CA . PHE A 1 432 ? 2.127 0.625 32.042 1.00 26.35 426 PHE A CA 1
ATOM 3358 C C . PHE A 1 432 ? 0.949 -0.347 32.081 1.00 30.53 426 PHE A C 1
ATOM 3359 O O . PHE A 1 432 ? 0.364 -0.694 31.050 1.00 26.13 426 PHE A O 1
ATOM 3367 N N . GLY A 1 433 ? 0.595 -0.785 33.293 1.00 28.47 427 GLY A N 1
ATOM 3368 C CA . GLY A 1 433 ? -0.503 -1.703 33.495 1.00 28.12 427 GLY A CA 1
ATOM 3369 C C . GLY A 1 433 ? -1.846 -1.001 33.566 1.00 33.68 427 GLY A C 1
ATOM 3370 O O . GLY A 1 433 ? -1.940 0.226 33.468 1.00 30.26 427 GLY A O 1
ATOM 3371 N N . PRO A 1 434 ? -2.921 -1.772 33.735 1.00 33.39 428 PRO A N 1
ATOM 3372 C CA . PRO A 1 434 ? -4.248 -1.159 33.875 1.00 30.72 428 PRO A CA 1
ATOM 3373 C C . PRO A 1 434 ? -4.344 -0.297 35.128 1.00 29.82 428 PRO A C 1
ATOM 3374 O O . PRO A 1 434 ? -3.530 -0.391 36.048 1.00 34.27 428 PRO A O 1
ATOM 3378 N N . ASN A 1 435 ? -5.367 0.560 35.143 1.00 27.81 429 ASN A N 1
ATOM 3379 C CA . ASN A 1 435 ? -5.691 1.430 36.279 1.00 30.38 429 ASN A CA 1
ATOM 3380 C C . ASN A 1 435 ? -4.590 2.448 36.551 1.00 35.76 429 ASN A C 1
ATOM 3381 O O . ASN A 1 435 ? -4.388 2.869 37.694 1.00 33.32 429 ASN A O 1
ATOM 3386 N N . GLY A 1 436 ? -3.876 2.857 35.503 1.00 28.98 430 GLY A N 1
ATOM 3387 C CA . GLY A 1 436 ? -2.836 3.850 35.623 1.00 27.69 430 GLY A CA 1
ATOM 3388 C C . GLY A 1 436 ? -3.297 5.191 35.090 1.00 28.88 430 GLY A C 1
ATOM 3389 O O . GLY A 1 436 ? -4.461 5.372 34.709 1.00 29.55 430 GLY A O 1
ATOM 3390 N N . PRO A 1 437 ? -2.387 6.158 35.048 1.00 25.55 431 PRO A N 1
ATOM 3391 C CA . PRO A 1 437 ? -2.757 7.515 34.634 1.00 27.10 431 PRO A CA 1
ATOM 3392 C C . PRO A 1 437 ? -2.957 7.645 33.131 1.00 28.36 431 PRO A C 1
ATOM 3393 O O . PRO A 1 437 ? -2.497 6.830 32.330 1.00 26.65 431 PRO A O 1
ATOM 3397 N N . LEU A 1 438 ? -3.695 8.691 32.766 1.00 27.82 432 LEU A N 1
ATOM 3398 C CA . LEU A 1 438 ? -3.861 9.117 31.375 1.00 29.65 432 LEU A CA 1
ATOM 3399 C C . LEU A 1 438 ? -2.908 10.291 31.170 1.00 31.08 432 LEU A C 1
ATOM 3400 O O . LEU A 1 438 ? -3.165 11.407 31.632 1.00 29.15 432 LEU A O 1
ATOM 3405 N N . ALA A 1 439 ? -1.806 10.029 30.484 1.00 26.88 433 ALA A N 1
ATOM 3406 C CA . ALA A 1 439 ? -0.736 10.996 30.257 1.00 22.11 433 ALA A CA 1
ATOM 3407 C C . ALA A 1 439 ? 0.168 10.404 29.183 1.00 26.54 433 ALA A C 1
ATOM 3408 O O . ALA A 1 439 ? -0.037 9.273 28.732 1.00 24.59 433 ALA A O 1
ATOM 3410 N N . ASN A 1 440 ? 1.175 11.175 28.780 1.00 22.25 434 ASN A N 1
ATOM 3411 C CA . ASN A 1 440 ? 2.163 10.682 27.828 1.00 26.50 434 ASN A CA 1
ATOM 3412 C C . ASN A 1 440 ? 2.888 9.473 28.413 1.00 20.55 434 ASN A C 1
ATOM 3413 O O . ASN A 1 440 ? 3.253 9.466 29.588 1.00 24.50 434 ASN A O 1
ATOM 3418 N N . SER A 1 441 ? 3.103 8.434 27.588 1.00 24.26 435 SER A N 1
ATOM 3419 C CA . SER A 1 441 ? 3.489 7.154 28.176 1.00 26.47 435 SER A CA 1
ATOM 3420 C C . SER A 1 441 ? 4.929 7.084 28.694 1.00 22.41 435 SER A C 1
ATOM 3421 O O . SER A 1 441 ? 5.147 6.480 29.751 1.00 20.44 435 SER A O 1
ATOM 3424 N N . PRO A 1 442 ? 5.942 7.634 28.022 1.00 22.59 436 PRO A N 1
ATOM 3425 C CA . PRO A 1 442 ? 7.310 7.480 28.554 1.00 25.66 436 PRO A CA 1
ATOM 3426 C C . PRO A 1 442 ? 7.454 8.043 29.961 1.00 23.68 436 PRO A C 1
ATOM 3427 O O . PRO A 1 442 ? 8.030 7.357 30.819 1.00 21.64 436 PRO A O 1
ATOM 3431 N N . PRO A 1 443 ? 6.899 9.224 30.282 1.00 20.81 437 PRO A N 1
ATOM 3432 C CA . PRO A 1 443 ? 6.975 9.668 31.686 1.00 23.09 437 PRO A CA 1
ATOM 3433 C C . PRO A 1 443 ? 6.215 8.773 32.649 1.00 21.86 437 PRO A C 1
ATOM 3434 O O . PRO A 1 443 ? 6.630 8.652 33.807 1.00 25.92 437 PRO A O 1
ATOM 3438 N N . ILE A 1 444 ? 5.114 8.146 32.219 1.00 22.35 438 ILE A N 1
ATOM 3439 C CA . ILE A 1 444 ? 4.423 7.203 33.103 1.00 20.56 438 ILE A CA 1
ATOM 3440 C C . ILE A 1 444 ? 5.314 6.003 33.388 1.00 21.89 438 ILE A C 1
ATOM 3441 O O . ILE A 1 444 ? 5.484 5.588 34.542 1.00 21.80 438 ILE A O 1
ATOM 3446 N N . ILE A 1 445 ? 5.903 5.429 32.335 1.00 20.84 439 ILE A N 1
ATOM 3447 C CA . ILE A 1 445 ? 6.734 4.238 32.490 1.00 21.92 439 ILE A CA 1
ATOM 3448 C C . ILE A 1 445 ? 7.947 4.534 33.357 1.00 27.54 439 ILE A C 1
ATOM 3449 O O . ILE A 1 445 ? 8.324 3.726 34.215 1.00 24.88 439 ILE A O 1
ATOM 3454 N N . GLU A 1 446 ? 8.586 5.689 33.147 1.00 23.81 440 GLU A N 1
ATOM 3455 C CA . GLU A 1 446 ? 9.734 6.040 33.976 1.00 22.29 440 GLU A CA 1
ATOM 3456 C C . GLU A 1 446 ? 9.336 6.175 35.438 1.00 23.84 440 GLU A C 1
ATOM 3457 O O . GLU A 1 446 ? 10.059 5.722 36.335 1.00 24.12 440 GLU A O 1
ATOM 3463 N N . THR A 1 447 ? 8.195 6.816 35.690 1.00 21.90 441 THR A N 1
ATOM 3464 C CA . THR A 1 447 ? 7.684 6.959 37.047 1.00 24.70 441 THR A CA 1
ATOM 3465 C C . THR A 1 447 ? 7.477 5.594 37.691 1.00 27.70 441 THR A C 1
ATOM 3466 O O . THR A 1 447 ? 7.891 5.351 38.830 1.00 26.45 441 THR A O 1
ATOM 3470 N N . GLN A 1 448 ? 6.855 4.677 36.957 1.00 24.22 442 GLN A N 1
ATOM 3471 C CA . GLN A 1 448 ? 6.529 3.380 37.533 1.00 20.65 442 GLN A CA 1
ATOM 3472 C C . GLN A 1 448 ? 7.767 2.511 37.722 1.00 24.39 442 GLN A C 1
ATOM 3473 O O . GLN A 1 448 ? 7.902 1.844 38.754 1.00 24.66 442 GLN A O 1
ATOM 3479 N N . VAL A 1 449 ? 8.663 2.474 36.728 1.00 22.47 443 VAL A N 1
ATOM 3480 C CA . VAL A 1 449 ? 9.897 1.700 36.861 1.00 21.92 443 VAL A CA 1
ATOM 3481 C C . VAL A 1 449 ? 10.708 2.186 38.056 1.00 27.54 443 VAL A C 1
ATOM 3482 O O . VAL A 1 449 ? 11.279 1.385 38.808 1.00 23.23 443 VAL A O 1
ATOM 3486 N N . ARG A 1 450 ? 10.776 3.503 38.256 1.00 25.06 444 ARG A N 1
ATOM 3487 C CA . ARG A 1 450 ? 11.573 4.010 39.367 1.00 26.31 444 ARG A CA 1
ATOM 3488 C C . ARG A 1 450 ? 10.918 3.691 40.705 1.00 24.70 444 ARG A C 1
ATOM 3489 O O . ARG A 1 450 ? 11.612 3.371 41.677 1.00 29.90 444 ARG A O 1
ATOM 3497 N N . TRP A 1 451 ? 9.583 3.734 40.772 1.00 24.38 445 TRP A N 1
ATOM 3498 C CA . TRP A 1 451 ? 8.898 3.375 42.012 1.00 29.29 445 TRP A CA 1
ATOM 3499 C C . TRP A 1 451 ? 9.070 1.891 42.325 1.00 31.28 445 TRP A C 1
ATOM 3500 O O . TRP A 1 451 ? 9.313 1.514 43.479 1.00 27.02 445 TRP A O 1
ATOM 3511 N N . ILE A 1 452 ? 8.955 1.036 41.311 1.00 26.45 446 ILE A N 1
ATOM 3512 C CA . ILE A 1 452 ? 9.093 -0.400 41.531 1.00 26.32 446 ILE A CA 1
ATOM 3513 C C . ILE A 1 452 ? 10.518 -0.742 41.943 1.00 24.63 446 ILE A C 1
ATOM 3514 O O . ILE A 1 452 ? 10.738 -1.538 42.863 1.00 26.00 446 ILE A O 1
ATOM 3519 N N . ALA A 1 453 ? 11.508 -0.139 41.279 1.00 24.14 447 ALA A N 1
ATOM 3520 C CA . ALA A 1 453 ? 12.899 -0.436 41.604 1.00 25.69 447 ALA A CA 1
ATOM 3521 C C . ALA A 1 453 ? 13.257 0.026 43.014 1.00 29.95 447 ALA A C 1
ATOM 3522 O O . ALA A 1 453 ? 14.011 -0.653 43.721 1.00 30.63 447 ALA A O 1
ATOM 3524 N N . ASP A 1 454 ? 12.730 1.179 43.440 1.00 29.17 448 ASP A N 1
ATOM 3525 C CA . ASP A 1 454 ? 12.959 1.629 44.810 1.00 34.32 448 ASP A CA 1
ATOM 3526 C C . ASP A 1 454 ? 12.345 0.655 45.805 1.00 33.85 448 ASP A C 1
ATOM 3527 O O . ASP A 1 454 ? 12.928 0.387 46.865 1.00 34.54 448 ASP A O 1
ATOM 3532 N N . LEU A 1 455 ? 11.160 0.121 45.479 1.00 28.03 449 LEU A N 1
ATOM 3533 C CA . LEU A 1 455 ? 10.507 -0.857 46.349 1.00 28.66 449 LEU A CA 1
ATOM 3534 C C . LEU A 1 455 ? 11.314 -2.144 46.439 1.00 32.88 449 LEU A C 1
ATOM 3535 O O . LEU A 1 455 ? 11.519 -2.685 47.537 1.00 30.04 449 LEU A O 1
ATOM 3540 N N . ILE A 1 456 ? 11.793 -2.643 45.303 1.00 25.24 450 ILE A N 1
ATOM 3541 C CA . ILE A 1 456 ? 12.615 -3.849 45.312 1.00 26.43 450 ILE A CA 1
ATOM 3542 C C . ILE A 1 456 ? 13.918 -3.604 46.068 1.00 38.52 450 ILE A C 1
ATOM 3543 O O . ILE A 1 456 ? 14.399 -4.477 46.803 1.00 35.93 450 ILE A O 1
ATOM 3548 N N . GLY A 1 457 ? 14.503 -2.414 45.916 1.00 34.34 451 GLY A N 1
ATOM 3549 C CA . GLY A 1 457 ? 15.715 -2.099 46.657 1.00 32.66 451 GLY A CA 1
ATOM 3550 C C . GLY A 1 457 ? 15.496 -2.093 48.159 1.00 37.42 451 GLY A C 1
ATOM 3551 O O . GLY A 1 457 ? 16.309 -2.628 48.917 1.00 42.02 451 GLY A O 1
ATOM 3552 N N . TYR A 1 458 ? 14.394 -1.489 48.606 1.00 31.82 452 TYR A N 1
ATOM 3553 C CA . TYR A 1 458 ? 14.042 -1.486 50.022 1.00 42.26 452 TYR A CA 1
ATOM 3554 C C . TYR A 1 458 ? 13.765 -2.896 50.518 1.00 49.59 452 TYR A C 1
ATOM 3555 O O . TYR A 1 458 ? 14.024 -3.207 51.687 1.00 45.57 452 TYR A O 1
ATOM 3564 N N . ALA A 1 459 ? 13.250 -3.761 49.643 1.00 41.48 453 ALA A N 1
ATOM 3565 C CA . ALA A 1 459 ? 13.041 -5.157 50.008 1.00 45.35 453 ALA A CA 1
ATOM 3566 C C . ALA A 1 459 ? 14.368 -5.854 50.275 1.00 47.93 453 ALA A C 1
ATOM 3567 O O . ALA A 1 459 ? 14.514 -6.583 51.265 1.00 38.14 453 ALA A O 1
ATOM 3569 N N . GLU A 1 460 ? 15.354 -5.636 49.399 1.00 42.73 454 GLU A N 1
ATOM 3570 C CA . GLU A 1 460 ? 16.648 -6.290 49.555 1.00 50.57 454 GLU A CA 1
ATOM 3571 C C . GLU A 1 460 ? 17.368 -5.803 50.806 1.00 59.03 454 GLU A C 1
ATOM 3572 O O . GLU A 1 460 ? 18.068 -6.581 51.463 1.00 57.30 454 GLU A O 1
ATOM 3578 N N . ASP A 1 461 ? 17.204 -4.524 51.154 1.00 54.89 455 ASP A N 1
ATOM 3579 C CA . ASP A 1 461 ? 17.869 -3.990 52.338 1.00 59.64 455 ASP A CA 1
ATOM 3580 C C . ASP A 1 461 ? 17.234 -4.521 53.616 1.00 55.26 455 ASP A C 1
ATOM 3581 O O . ASP A 1 461 ? 17.937 -4.811 54.590 1.00 63.67 455 ASP A O 1
ATOM 3586 N N . HIS A 1 462 ? 15.911 -4.656 53.631 1.00 52.36 456 HIS A N 1
ATOM 3587 C CA . HIS A 1 462 ? 15.174 -5.093 54.808 1.00 54.37 456 HIS A CA 1
ATOM 3588 C C . HIS A 1 462 ? 14.930 -6.597 54.835 1.00 53.08 456 HIS A C 1
ATOM 3589 O O . HIS A 1 462 ? 14.175 -7.071 55.690 1.00 54.66 456 HIS A O 1
ATOM 3596 N N . GLN A 1 463 ? 15.551 -7.347 53.923 1.00 52.45 457 GLN A N 1
ATOM 3597 C CA . GLN A 1 463 ? 15.422 -8.803 53.850 1.00 50.50 457 GLN A CA 1
ATOM 3598 C C . GLN A 1 463 ? 13.960 -9.246 53.871 1.00 55.76 457 GLN A C 1
ATOM 3599 O O . GLN A 1 463 ? 13.561 -10.119 54.645 1.00 57.93 457 GLN A O 1
ATOM 3605 N N . ILE A 1 464 ? 13.148 -8.639 53.013 1.00 47.55 458 ILE A N 1
ATOM 3606 C CA . ILE A 1 464 ? 11.760 -9.048 52.864 1.00 50.46 458 ILE A CA 1
ATOM 3607 C C . ILE A 1 464 ? 11.640 -9.716 51.498 1.00 49.07 458 ILE A C 1
ATOM 3608 O O . ILE A 1 464 ? 12.208 -9.239 50.508 1.00 43.12 458 ILE A O 1
ATOM 3613 N N . ASN A 1 465 ? 10.933 -10.841 51.448 1.00 43.46 459 ASN A N 1
ATOM 3614 C CA . ASN A 1 465 ? 10.950 -11.678 50.260 1.00 44.98 459 ASN A CA 1
ATOM 3615 C C . ASN A 1 465 ? 9.597 -11.805 49.584 1.00 37.88 459 ASN A C 1
ATOM 3616 O O . ASN A 1 465 ? 9.489 -12.539 48.596 1.00 39.71 459 ASN A O 1
ATOM 3621 N N . GLN A 1 466 ? 8.565 -11.125 50.076 1.00 36.54 460 GLN A N 1
ATOM 3622 C CA . GLN A 1 466 ? 7.256 -11.209 49.444 1.00 36.09 460 GLN A CA 1
ATOM 3623 C C . GLN A 1 466 ? 6.534 -9.884 49.625 1.00 37.80 460 GLN A C 1
ATOM 3624 O O . GLN A 1 466 ? 6.392 -9.399 50.753 1.00 38.89 460 GLN A O 1
ATOM 3630 N N . ILE A 1 467 ? 6.089 -9.305 48.510 1.00 34.50 461 ILE A N 1
ATOM 3631 C CA . ILE A 1 467 ? 5.417 -8.010 48.478 1.00 34.23 461 ILE A CA 1
ATOM 3632 C C . ILE A 1 467 ? 4.079 -8.210 47.792 1.00 34.36 461 ILE A C 1
ATOM 3633 O O . ILE A 1 467 ? 4.031 -8.663 46.641 1.00 34.32 461 ILE A O 1
ATOM 3638 N N . GLU A 1 468 ? 2.998 -7.850 48.473 1.00 31.48 462 GLU A N 1
ATOM 3639 C CA . GLU A 1 468 ? 1.678 -8.050 47.900 1.00 34.21 462 GLU A CA 1
ATOM 3640 C C . GLU A 1 468 ? 0.756 -6.942 48.377 1.00 42.18 462 GLU A C 1
ATOM 3641 O O . GLU A 1 468 ? 0.769 -6.581 49.554 1.00 39.42 462 GLU A O 1
ATOM 3647 N N . ALA A 1 469 ? -0.038 -6.400 47.464 1.00 38.40 463 ALA A N 1
ATOM 3648 C CA . ALA A 1 469 ? -1.004 -5.387 47.855 1.00 44.66 463 ALA A CA 1
ATOM 3649 C C . ALA A 1 469 ? -2.303 -6.046 48.316 1.00 43.03 463 ALA A C 1
ATOM 3650 O O . ALA A 1 469 ? -2.682 -7.124 47.847 1.00 40.95 463 ALA A O 1
ATOM 3652 N N . THR A 1 470 ? -2.972 -5.393 49.264 1.00 40.73 464 THR A N 1
ATOM 3653 C CA . THR A 1 470 ? -4.134 -5.979 49.911 1.00 39.89 464 THR A CA 1
ATOM 3654 C C . THR A 1 470 ? -5.396 -5.733 49.092 1.00 44.96 464 THR A C 1
ATOM 3655 O O . THR A 1 470 ? -5.473 -4.814 48.272 1.00 41.62 464 THR A O 1
ATOM 3659 N N . LYS A 1 471 ? -6.397 -6.581 49.334 1.00 42.88 465 LYS A N 1
ATOM 3660 C CA . LYS A 1 471 ? -7.707 -6.400 48.723 1.00 43.63 465 LYS A CA 1
ATOM 3661 C C . LYS A 1 471 ? -8.254 -5.004 49.005 1.00 45.70 465 LYS A C 1
ATOM 3662 O O . LYS A 1 471 ? -8.800 -4.346 48.111 1.00 39.77 465 LYS A O 1
ATOM 3668 N N . ASP A 1 472 ? -8.101 -4.533 50.247 1.00 42.53 466 ASP A N 1
ATOM 3669 C CA . ASP A 1 472 ? -8.606 -3.213 50.616 1.00 45.83 466 ASP A CA 1
ATOM 3670 C C . ASP A 1 472 ? -7.874 -2.103 49.870 1.00 38.78 466 ASP A C 1
ATOM 3671 O O . ASP A 1 472 ? -8.496 -1.122 49.453 1.00 40.57 466 ASP A O 1
ATOM 3676 N N . ALA A 1 473 ? -6.554 -2.228 49.705 1.00 37.98 467 ALA A N 1
ATOM 3677 C CA . ALA A 1 473 ? -5.808 -1.206 48.974 1.00 37.76 467 ALA A CA 1
ATOM 3678 C C . ALA A 1 473 ? -6.271 -1.117 47.524 1.00 37.17 467 ALA A C 1
ATOM 3679 O O . ALA A 1 473 ? -6.401 -0.018 46.974 1.00 31.72 467 ALA A O 1
ATOM 3681 N N . VAL A 1 474 ? -6.527 -2.265 46.892 1.00 35.55 468 VAL A N 1
ATOM 3682 C CA . VAL A 1 474 ? -7.034 -2.268 45.521 1.00 30.78 468 VAL A CA 1
ATOM 3683 C C . VAL A 1 474 ? -8.390 -1.582 45.453 1.00 35.95 468 VAL A C 1
ATOM 3684 O O . VAL A 1 474 ? -8.625 -0.717 44.603 1.00 33.38 468 VAL A O 1
ATOM 3688 N N . ASP A 1 475 ? -9.315 -1.983 46.329 1.00 34.37 469 ASP A N 1
ATOM 3689 C CA . ASP A 1 475 ? -10.616 -1.329 46.358 1.00 34.38 469 ASP A CA 1
ATOM 3690 C C . ASP A 1 475 ? -10.468 0.160 46.637 1.00 39.07 469 ASP A C 1
ATOM 3691 O O . ASP A 1 475 ? -11.193 0.982 46.061 1.00 33.23 469 ASP A O 1
ATOM 3696 N N . ASN A 1 476 ? -9.517 0.526 47.501 1.00 35.78 470 ASN A N 1
ATOM 3697 C CA . ASN A 1 476 ? -9.223 1.937 47.725 1.00 37.48 470 ASN A CA 1
ATOM 3698 C C . ASN A 1 476 ? -8.848 2.621 46.415 1.00 37.51 470 ASN A C 1
ATOM 3699 O O . ASN A 1 476 ? -9.397 3.672 46.075 1.00 38.26 470 ASN A O 1
ATOM 3704 N N . TRP A 1 477 ? -7.927 2.021 45.654 1.00 33.41 471 TRP A N 1
ATOM 3705 C CA . TRP A 1 477 ? -7.508 2.620 44.388 1.00 31.96 471 TRP A CA 1
ATOM 3706 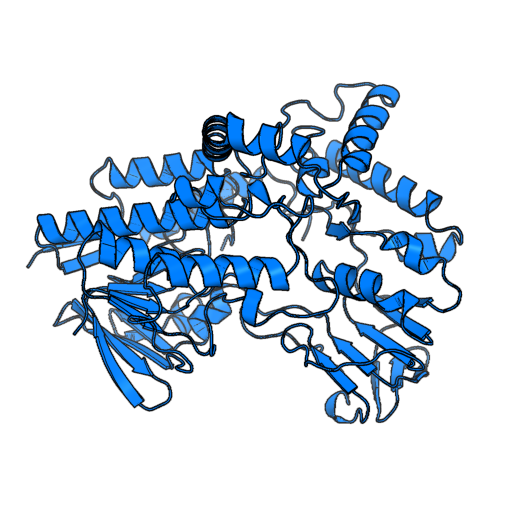C C . TRP A 1 477 ? -8.660 2.684 43.392 1.00 33.72 471 TRP A C 1
ATOM 3707 O O . TRP A 1 477 ? -8.846 3.703 42.712 1.00 33.66 471 TRP A O 1
ATOM 3718 N N . THR A 1 478 ? -9.453 1.611 43.299 1.00 33.80 472 THR A N 1
ATOM 3719 C CA . THR A 1 478 ? -10.627 1.621 42.430 1.00 32.44 472 THR A CA 1
ATOM 3720 C C . THR A 1 478 ? -11.556 2.785 42.767 1.00 36.83 472 THR A C 1
ATOM 3721 O O . THR A 1 478 ? -12.086 3.447 41.867 1.00 34.56 472 THR A O 1
ATOM 3725 N N . ASN A 1 479 ? -11.741 3.071 44.061 1.00 35.64 473 ASN A N 1
ATOM 3726 C CA . ASN A 1 479 ? -12.652 4.144 44.457 1.00 32.40 473 ASN A CA 1
ATOM 3727 C C . ASN A 1 479 ? -12.114 5.524 44.099 1.00 33.74 473 ASN A C 1
ATOM 3728 O O . ASN A 1 479 ? -12.876 6.384 43.637 1.00 35.86 473 ASN A O 1
ATOM 3733 N N . THR A 1 480 ? -10.826 5.787 44.337 1.00 29.95 474 THR A N 1
ATOM 3734 C CA . THR A 1 480 ? -10.338 7.121 43.994 1.00 33.98 474 THR A CA 1
ATOM 3735 C C . THR A 1 480 ? -10.287 7.325 42.486 1.00 32.55 474 THR A C 1
ATOM 3736 O O . THR A 1 480 ? -10.387 8.464 42.024 1.00 34.01 474 THR A O 1
ATOM 3740 N N . CYS A 1 481 ? -10.164 6.247 41.708 1.00 35.27 475 CYS A N 1
ATOM 3741 C CA . CYS A 1 481 ? -10.299 6.371 40.260 1.00 33.77 475 CYS A CA 1
ATOM 3742 C C . CYS A 1 481 ? -11.747 6.660 39.877 1.00 36.72 475 CYS A C 1
ATOM 3743 O O . CYS A 1 481 ? -12.018 7.525 39.035 1.00 32.48 475 CYS A O 1
ATOM 3746 N N . SER A 1 482 ? -12.692 5.938 40.489 1.00 35.69 476 SER A N 1
ATOM 3747 C CA . SER A 1 482 ? -14.108 6.175 40.222 1.00 35.97 476 SER A CA 1
ATOM 3748 C C . SER A 1 482 ? -14.504 7.597 40.582 1.00 35.32 476 SER A C 1
ATOM 3749 O O . SER A 1 482 ? -15.237 8.256 39.837 1.00 37.70 476 SER A O 1
ATOM 3752 N N . ASP A 1 483 ? -14.029 8.086 41.730 1.00 37.28 477 ASP A N 1
ATOM 3753 C CA . ASP A 1 483 ? -14.430 9.407 42.190 1.00 41.91 477 ASP A CA 1
ATOM 3754 C C . ASP A 1 483 ? -13.912 10.495 41.252 1.00 38.99 477 ASP A C 1
ATOM 3755 O O . ASP A 1 483 ? -14.633 11.446 40.941 1.00 39.00 477 ASP A O 1
ATOM 3760 N N . ILE A 1 484 ? -12.669 10.367 40.781 1.00 36.70 478 ILE A N 1
ATOM 3761 C CA . ILE A 1 484 ? -12.140 11.348 39.834 1.00 35.79 478 ILE A CA 1
ATOM 3762 C C . ILE A 1 484 ? -12.867 11.260 38.496 1.00 32.57 478 ILE A C 1
ATOM 3763 O O . ILE A 1 484 ? -13.220 12.284 37.900 1.00 36.26 478 ILE A O 1
ATOM 3768 N N . ALA A 1 485 ? -13.104 10.042 38.004 1.00 33.88 479 ALA A N 1
ATOM 3769 C CA . ALA A 1 485 ? -13.753 9.891 36.706 1.00 39.64 479 ALA A CA 1
ATOM 3770 C C . ALA A 1 485 ? -15.172 10.444 36.715 1.00 41.89 479 ALA A C 1
ATOM 3771 O O . ALA A 1 485 ? -15.649 10.934 35.687 1.00 41.12 479 ALA A O 1
ATOM 3773 N N . ASN A 1 486 ? -15.859 10.393 37.861 1.00 38.92 480 ASN A N 1
ATOM 3774 C CA . ASN A 1 486 ? -17.244 10.847 37.900 1.00 39.23 480 ASN A CA 1
ATOM 3775 C C . ASN A 1 486 ? -17.387 12.363 37.900 1.00 41.34 480 ASN A C 1
ATOM 3776 O O . ASN A 1 486 ? -18.506 12.855 37.722 1.00 45.77 480 ASN A O 1
ATOM 3781 N N . LYS A 1 487 ? -16.308 13.118 38.096 1.00 36.09 481 LYS A N 1
ATOM 3782 C CA . LYS A 1 487 ? -16.375 14.545 37.811 1.00 36.89 481 LYS A CA 1
ATOM 3783 C C . LYS A 1 487 ? -16.263 14.850 36.327 1.00 38.07 481 LYS A C 1
ATOM 3784 O O . LYS A 1 487 ? -16.266 16.027 35.953 1.00 44.69 481 LYS A O 1
ATOM 3790 N N . THR A 1 488 ? -16.158 13.828 35.488 1.00 36.49 482 THR A N 1
ATOM 3791 C CA . THR A 1 488 ? -15.832 13.972 34.081 1.00 46.67 482 THR A CA 1
ATOM 3792 C C . THR A 1 488 ? -17.037 13.577 33.234 1.00 52.37 482 THR A C 1
ATOM 3793 O O . THR A 1 488 ? -17.908 12.819 33.669 1.00 55.12 482 THR A O 1
ATOM 3797 N N . LEU A 1 489 ? -17.086 14.113 32.013 1.00 51.36 483 LEU A N 1
ATOM 3798 C CA . LEU A 1 489 ? -18.123 13.764 31.051 1.00 53.56 483 LEU A CA 1
ATOM 3799 C C . LEU A 1 489 ? -17.990 12.348 30.513 1.00 60.11 483 LEU A C 1
ATOM 3800 O O . LEU A 1 489 ? -18.924 11.864 29.867 1.00 65.05 483 LEU A O 1
ATOM 3805 N N . PHE A 1 490 ? -16.868 11.674 30.758 1.00 58.17 484 PHE A N 1
ATOM 3806 C CA . PHE A 1 490 ? -16.511 10.478 30.005 1.00 60.38 484 PHE A CA 1
ATOM 3807 C C . PHE A 1 490 ? -17.331 9.249 30.391 1.00 68.01 484 PHE A C 1
ATOM 3808 O O . PHE A 1 490 ? -17.047 8.153 29.894 1.00 78.20 484 PHE A O 1
ATOM 3816 N N . ALA A 1 491 ? -18.334 9.396 31.258 1.00 59.78 485 ALA A N 1
ATOM 3817 C CA . ALA A 1 491 ? -19.340 8.353 31.411 1.00 58.30 485 ALA A CA 1
ATOM 3818 C C . ALA A 1 491 ? -20.468 8.527 30.404 1.00 63.70 485 ALA A C 1
ATOM 3819 O O . ALA A 1 491 ? -20.998 7.538 29.886 1.00 69.30 485 ALA A O 1
ATOM 3821 N N . LYS A 1 492 ? -20.835 9.775 30.109 1.00 50.10 486 LYS A N 1
ATOM 3822 C CA . LYS A 1 492 ? -21.822 10.079 29.084 1.00 56.73 486 LYS A CA 1
ATOM 3823 C C . LYS A 1 492 ? -21.229 10.040 27.679 1.00 57.11 486 LYS A C 1
ATOM 3824 O O . LYS A 1 492 ? -21.875 10.503 26.734 1.00 51.39 486 LYS A O 1
ATOM 3830 N N . ALA A 1 493 ? -20.021 9.507 27.531 1.00 59.46 487 ALA A N 1
ATOM 3831 C CA . ALA A 1 493 ? -19.368 9.365 26.233 1.00 63.74 487 ALA A CA 1
ATOM 3832 C C . ALA A 1 493 ? -18.776 7.960 26.169 1.00 64.86 487 ALA A C 1
ATOM 3833 O O . ALA A 1 493 ? -19.121 7.080 26.964 1.00 65.95 487 ALA A O 1
ATOM 3835 N N . LYS A 1 494 ? -17.872 7.732 25.220 1.00 75.76 488 LYS A N 1
ATOM 3836 C CA . LYS A 1 494 ? -17.215 6.433 25.097 1.00 71.61 488 LYS A CA 1
ATOM 3837 C C . LYS A 1 494 ? -16.146 6.252 26.174 1.00 76.58 488 LYS A C 1
ATOM 3838 O O . LYS A 1 494 ? -15.046 6.800 26.069 1.00 71.79 488 LYS A O 1
ATOM 3844 N N . THR A 1 508 ? -15.406 -1.572 37.482 1.00 59.14 502 THR A N 1
ATOM 3845 C CA . THR A 1 508 ? -13.966 -1.367 37.357 1.00 58.09 502 THR A CA 1
ATOM 3846 C C . THR A 1 508 ? -13.656 -0.119 36.524 1.00 56.81 502 THR A C 1
ATOM 3847 O O . THR A 1 508 ? -14.364 0.190 35.564 1.00 50.93 502 THR A O 1
ATOM 3851 N N . VAL A 1 509 ? -12.596 0.593 36.902 1.00 45.55 503 VAL A N 1
ATOM 3852 C CA . VAL A 1 509 ? -12.189 1.835 36.250 1.00 49.75 503 VAL A CA 1
ATOM 3853 C C . VAL A 1 509 ? -10.827 1.602 35.612 1.00 45.86 503 VAL A C 1
ATOM 3854 O O . VAL A 1 509 ? -9.858 1.276 36.310 1.00 46.21 503 VAL A O 1
ATOM 3858 N N . TYR A 1 510 ? -10.745 1.781 34.291 1.00 38.71 504 TYR A N 1
ATOM 3859 C CA . TYR A 1 510 ? -9.527 1.414 33.580 1.00 38.76 504 TYR A CA 1
ATOM 3860 C C . TYR A 1 510 ? -8.418 2.445 33.726 1.00 36.29 504 TYR A C 1
ATOM 3861 O O . TYR A 1 510 ? -7.250 2.110 33.509 1.00 32.96 504 TYR A O 1
ATOM 3870 N N . LEU A 1 511 ? -8.740 3.678 34.099 1.00 35.05 505 LEU A N 1
ATOM 3871 C CA . LEU A 1 511 ? -7.743 4.737 34.118 1.00 34.06 505 LEU A CA 1
ATOM 3872 C C . LEU A 1 511 ? -7.885 5.596 35.363 1.00 34.29 505 LEU A C 1
ATOM 3873 O O . LEU A 1 511 ? -8.999 5.908 35.792 1.00 34.87 505 LEU A O 1
ATOM 3878 N N . TYR A 1 512 ? -6.743 5.994 35.915 1.00 30.00 506 TYR A N 1
ATOM 3879 C CA . TYR A 1 512 ? -6.677 7.068 36.900 1.00 33.96 506 TYR A CA 1
ATOM 3880 C C . TYR A 1 512 ? -6.614 8.387 36.143 1.00 35.37 506 TYR A C 1
ATOM 3881 O O . TYR A 1 512 ? -5.701 8.599 35.342 1.00 30.72 506 TYR A O 1
ATOM 3890 N N . MET A 1 513 ? -7.585 9.267 36.383 1.00 30.40 507 MET A N 1
ATOM 3891 C CA . MET A 1 513 ? -7.741 10.474 35.585 1.00 33.49 507 MET A CA 1
ATOM 3892 C C . MET A 1 513 ? -7.247 11.726 36.300 1.00 34.43 507 MET A C 1
ATOM 3893 O O . MET A 1 513 ? -7.569 12.841 35.874 1.00 32.94 507 MET A O 1
ATOM 3898 N N . GLY A 1 514 ? -6.467 11.566 37.371 1.00 33.88 508 GLY A N 1
ATOM 3899 C CA . GLY A 1 514 ? -5.974 12.699 38.133 1.00 30.38 508 GLY A CA 1
ATOM 3900 C C . GLY A 1 514 ? -4.760 13.387 37.554 1.00 34.46 508 GLY A C 1
ATOM 3901 O O . GLY A 1 514 ? -4.363 14.441 38.061 1.00 33.68 508 GLY A O 1
ATOM 3902 N N . GLY A 1 515 ? -4.156 12.818 36.516 1.00 31.82 509 GLY A N 1
ATOM 3903 C CA . GLY A 1 515 ? -2.999 13.411 35.877 1.00 27.95 509 GLY A CA 1
ATOM 3904 C C . GLY A 1 515 ? -1.688 12.883 36.436 1.00 30.92 509 GLY A C 1
ATOM 3905 O O . GLY A 1 515 ? -1.619 12.281 37.509 1.00 28.38 509 GLY A O 1
ATOM 3906 N N . LEU A 1 516 ? -0.621 13.152 35.678 1.00 26.39 510 LEU A N 1
ATOM 3907 C CA . LEU A 1 516 ? 0.700 12.624 36.005 1.00 27.66 510 LEU A CA 1
ATOM 3908 C C . LEU A 1 516 ? 1.226 13.158 37.335 1.00 27.20 510 LEU A C 1
ATOM 3909 O O . LEU A 1 516 ? 1.810 12.405 38.121 1.00 29.84 510 LEU A O 1
ATOM 3914 N N . LYS A 1 517 ? 1.065 14.459 37.588 1.00 25.22 511 LYS A N 1
ATOM 3915 C CA . LYS A 1 517 ? 1.616 15.046 38.807 1.00 26.72 511 LYS A CA 1
ATOM 3916 C C . LYS A 1 517 ? 0.930 14.470 40.041 1.00 26.81 511 LYS A C 1
ATOM 3917 O O . LYS A 1 517 ? 1.591 14.088 41.016 1.00 26.98 511 LYS A O 1
ATOM 3923 N N . GLU A 1 518 ? -0.398 14.368 40.001 1.00 27.38 512 GLU A N 1
ATOM 3924 C CA . GLU A 1 518 ? -1.116 13.851 41.160 1.00 32.67 512 GLU A CA 1
ATOM 3925 C C . GLU A 1 518 ? -0.892 12.351 41.327 1.00 30.80 512 GLU A C 1
ATOM 3926 O O . GLU A 1 518 ? -0.788 11.859 42.461 1.00 30.58 512 GLU A O 1
ATOM 3932 N N . TYR A 1 519 ? -0.772 11.610 40.220 1.00 27.29 513 TYR A N 1
ATOM 3933 C CA . TYR A 1 519 ? -0.415 10.200 40.328 1.00 28.87 513 TYR A CA 1
ATOM 3934 C C . TYR A 1 519 ? 0.930 10.032 41.018 1.00 29.29 513 TYR A C 1
ATOM 3935 O O . TYR A 1 519 ? 1.098 9.153 41.871 1.00 29.78 513 TYR A O 1
ATOM 3944 N N . ARG A 1 520 ? 1.907 10.865 40.660 1.00 24.07 514 ARG A N 1
ATOM 3945 C CA . ARG A 1 520 ? 3.205 10.777 41.310 1.00 23.40 514 ARG A CA 1
ATOM 3946 C C . ARG A 1 520 ? 3.093 11.129 42.789 1.00 30.72 514 ARG A C 1
ATOM 3947 O O . ARG A 1 520 ? 3.780 10.537 43.627 1.00 27.06 514 ARG A O 1
ATOM 3955 N N . ASN A 1 521 ? 2.216 12.078 43.129 1.00 32.05 515 ASN A N 1
ATOM 3956 C CA . ASN A 1 521 ? 1.958 12.373 44.534 1.00 32.09 515 ASN A CA 1
ATOM 3957 C C . ASN A 1 521 ? 1.326 11.179 45.235 1.00 32.53 515 ASN A C 1
ATOM 3958 O O . ASN A 1 521 ? 1.693 10.850 46.371 1.00 35.85 515 ASN A O 1
ATOM 3963 N N . GLN A 1 522 ? 0.379 10.517 44.564 1.00 29.69 516 GLN A N 1
ATOM 3964 C CA . GLN A 1 522 ? -0.304 9.367 45.145 1.00 34.60 516 GLN A CA 1
ATOM 3965 C C . GLN A 1 522 ? 0.679 8.256 45.483 1.00 36.94 516 GLN A C 1
ATOM 3966 O O . GLN A 1 522 ? 0.640 7.690 46.581 1.00 32.98 516 GLN A O 1
ATOM 3972 N N . ILE A 1 523 ? 1.575 7.922 44.551 1.00 31.65 517 ILE A N 1
ATOM 3973 C CA . ILE A 1 523 ? 2.468 6.804 44.827 1.00 30.95 517 ILE A CA 1
ATOM 3974 C C . ILE A 1 523 ? 3.618 7.219 45.735 1.00 35.27 517 ILE A C 1
ATOM 3975 O O . ILE A 1 523 ? 4.192 6.360 46.421 1.00 33.87 517 ILE A O 1
ATOM 3980 N N . SER A 1 524 ? 3.958 8.515 45.765 1.00 32.75 518 SER A N 1
ATOM 3981 C CA . SER A 1 524 ? 4.974 9.009 46.689 1.00 38.28 518 SER A CA 1
ATOM 3982 C C . SER A 1 524 ? 4.515 8.876 48.133 1.00 40.71 518 SER A C 1
ATOM 3983 O O . SER A 1 524 ? 5.321 8.585 49.023 1.00 38.60 518 SER A O 1
ATOM 3986 N N . GLU A 1 525 ? 3.224 9.104 48.384 1.00 36.62 519 GLU A N 1
ATOM 3987 C CA . GLU A 1 525 ? 2.702 8.974 49.740 1.00 41.70 519 GLU A CA 1
ATOM 3988 C C . GLU A 1 525 ? 2.717 7.529 50.204 1.00 45.97 519 GLU A C 1
ATOM 3989 O O . GLU A 1 525 ? 2.900 7.266 51.398 1.00 35.52 519 GLU A O 1
ATOM 3995 N N . VAL A 1 526 ? 2.522 6.581 49.285 1.00 38.85 520 VAL A N 1
ATOM 3996 C CA . VAL A 1 526 ? 2.588 5.175 49.661 1.00 38.65 520 VAL A CA 1
ATOM 3997 C C . VAL A 1 526 ? 4.012 4.809 50.056 1.00 39.15 520 VAL A C 1
ATOM 3998 O O . VAL A 1 526 ? 4.246 4.206 51.110 1.00 40.88 520 VAL A O 1
ATOM 4002 N N . SER A 1 527 ? 4.994 5.197 49.236 1.00 34.68 521 SER A N 1
ATOM 4003 C CA . SER A 1 527 ? 6.371 4.818 49.537 1.00 33.02 521 SER A CA 1
ATOM 4004 C C . SER A 1 527 ? 6.904 5.569 50.753 1.00 42.91 521 SER A C 1
ATOM 4005 O O . SER A 1 527 ? 7.717 5.024 51.509 1.00 40.64 521 SER A O 1
ATOM 4008 N N . ASN A 1 528 ? 6.445 6.803 50.970 1.00 41.30 522 ASN A N 1
ATOM 4009 C CA . ASN A 1 528 ? 6.884 7.560 52.140 1.00 42.57 522 ASN A CA 1
ATOM 4010 C C . ASN A 1 528 ? 6.314 6.991 53.433 1.00 46.75 522 ASN A C 1
ATOM 4011 O O . ASN A 1 528 ? 6.918 7.158 54.498 1.00 49.52 522 ASN A O 1
ATOM 4016 N N . ASN A 1 529 ? 5.167 6.316 53.362 1.00 46.39 523 ASN A N 1
ATOM 4017 C CA . ASN A 1 529 ? 4.523 5.776 54.552 1.00 45.97 523 ASN A CA 1
ATOM 4018 C C . ASN A 1 529 ? 4.685 4.262 54.636 1.00 39.53 523 ASN A C 1
ATOM 4019 O O . ASN A 1 529 ? 3.705 3.545 54.861 1.00 38.63 523 ASN A O 1
ATOM 4024 N N . ASN A 1 530 ? 5.913 3.774 54.444 1.00 41.15 524 ASN A N 1
ATOM 4025 C CA . ASN A 1 530 ? 6.250 2.357 54.603 1.00 47.64 524 ASN A CA 1
ATOM 4026 C C . ASN A 1 530 ? 5.353 1.454 53.762 1.00 42.35 524 ASN A C 1
ATOM 4027 O O . ASN A 1 530 ? 4.953 0.369 54.192 1.00 43.87 524 ASN A O 1
ATOM 4032 N N . TYR A 1 531 ? 5.036 1.908 52.547 1.00 40.59 525 TYR A N 1
ATOM 4033 C CA . TYR A 1 531 ? 4.310 1.094 51.574 1.00 40.45 525 TYR A CA 1
ATOM 4034 C C . TYR A 1 531 ? 2.973 0.623 52.137 1.00 38.64 525 TYR A C 1
ATOM 4035 O O . TYR A 1 531 ? 2.624 -0.559 52.087 1.00 38.31 525 TYR A O 1
ATOM 4044 N N . LYS A 1 532 ? 2.237 1.581 52.701 1.00 40.85 526 LYS A N 1
ATOM 4045 C CA . LYS A 1 532 ? 0.863 1.384 53.142 1.00 41.70 526 LYS A CA 1
ATOM 4046 C C . LYS A 1 532 ? 0.067 0.639 52.076 1.00 47.55 526 LYS A C 1
ATOM 4047 O O . LYS A 1 532 ? 0.220 0.897 50.879 1.00 41.62 526 LYS A O 1
ATOM 4053 N N . GLY A 1 533 ? -0.737 -0.333 52.514 1.00 42.60 527 GLY A N 1
ATOM 4054 C CA . GLY A 1 533 ? -1.500 -1.169 51.608 1.00 39.94 527 GLY A CA 1
ATOM 4055 C C . GLY A 1 533 ? -0.759 -2.363 51.035 1.00 39.66 527 GLY A C 1
ATOM 4056 O O . GLY A 1 533 ? -1.349 -3.115 50.248 1.00 43.11 527 GLY A O 1
ATOM 4057 N N . CYS A 1 534 ? 0.503 -2.568 51.401 1.00 37.94 528 CYS A N 1
ATOM 4058 C CA . CYS A 1 534 ? 1.307 -3.672 50.887 1.00 43.14 528 CYS A CA 1
ATOM 4059 C C . CYS A 1 534 ? 1.667 -4.603 52.035 1.00 45.12 528 CYS A C 1
ATOM 4060 O O . CYS A 1 534 ? 2.277 -4.168 53.018 1.00 52.00 528 CYS A O 1
ATOM 4063 N N . LEU A 1 535 ? 1.290 -5.877 51.909 1.00 38.68 529 LEU A N 1
ATOM 4064 C CA . LEU A 1 535 ? 1.705 -6.902 52.862 1.00 45.83 529 LEU A CA 1
ATOM 4065 C C . LEU A 1 535 ? 3.164 -7.246 52.605 1.00 46.37 529 LEU A C 1
ATOM 4066 O O . LEU A 1 535 ? 3.519 -7.658 51.496 1.00 41.21 529 LEU A O 1
ATOM 4071 N N . LEU A 1 536 ? 4.010 -7.078 53.619 1.00 46.37 530 LEU A N 1
ATOM 4072 C CA . LEU A 1 536 ? 5.439 -7.343 53.499 1.00 40.17 530 LEU A CA 1
ATOM 4073 C C . LEU A 1 536 ? 5.803 -8.520 54.395 1.00 52.46 530 LEU A C 1
ATOM 4074 O O . LEU A 1 536 ? 5.481 -8.521 55.587 1.00 55.26 530 LEU A O 1
ATOM 4079 N N . LYS A 1 537 ? 6.462 -9.518 53.814 1.00 48.45 531 LYS A N 1
ATOM 4080 C CA . LYS A 1 537 ? 6.847 -10.741 54.505 1.00 41.50 531 LYS A CA 1
ATOM 4081 C C . LYS A 1 537 ? 8.361 -10.814 54.631 1.00 49.09 531 LYS A C 1
ATOM 4082 O O . LYS A 1 537 ? 9.081 -10.611 53.650 1.00 43.63 531 LYS A O 1
ATOM 4088 N N . GLN A 1 538 ? 8.844 -11.111 55.833 1.00 54.59 532 GLN A N 1
ATOM 4089 C CA . GLN A 1 538 ? 10.275 -11.189 56.085 1.00 57.26 532 GLN A CA 1
ATOM 4090 C C . GLN A 1 538 ? 10.708 -12.639 56.274 1.00 65.99 532 GLN A C 1
ATOM 4091 O O . GLN A 1 538 ? 9.920 -13.494 56.690 1.00 63.90 532 GLN A O 1
ATOM 4097 N N . SER A 1 539 ? 11.969 -12.910 55.948 1.00 73.03 533 SER A N 1
ATOM 4098 C CA . SER A 1 539 ? 12.507 -14.267 56.031 1.00 82.10 533 SER A CA 1
ATOM 4099 C C . SER A 1 539 ? 13.733 -14.325 56.940 1.00 86.39 533 SER A C 1
ATOM 4100 O O . SER A 1 539 ? 14.527 -13.385 56.991 1.00 84.55 533 SER A O 1
#

Sequence (515 aa):
DFDAIIIGAGFGGLYSLKKLRDDFNLKVRAFDRATEVGGTWFWNQYPGALSDSETHLYCYSWDKELLQEMEIKRKYISQPDVLAYLKRVADKHDLRKDIQFETGIRSAYFDEENSFWNVTTENDEKFTARFLITALGPLSSPNWPIIKGIETFKGELHHTSRWPKDVTFSGKRVGVIGTGSTGVQVITAIASQVKHLTVFQRSAQYSVPIGNVVMSETDVAKIKENYDQIWENVWNSALGYGLNESTLPTMSVSAEERDKIFEKAWQEGGGFRFMFETFGDIAVDETANIEAQNFIKKKISEIVKDPFVAKKLTPTDLYACRPLCDSGYYEIFNRDNVSLEDVKANPIVEIKEDCVVTADGVEHKLDMLICATGFDAVDGSYKRIDIRGKDGISIKDHWKDGPNSYLGMMVSNFPNMFMVFGPNGPLANSPPIIETQVRWIADLIGYAEDHQINQIEATKDAVDNWTNTCSDIANKTLFAKAKTVYLYMGGLKEYRNQISEVSNNNYKGCLLKQS

B-factor: mean 33.16, std 12.99, range [13.89, 123.62]

Nearest PDB structures (foldseek):
  7v4x-assembly1_A  TM=1.000E+00  e=0.000E+00  Acinetobacter calcoaceticus
  7v50-assembly1_A  TM=9.996E-01  e=0.000E+00  Acinetobacter calcoaceticus
  6a37-assembly1_A  TM=9.964E-01  e=0.000E+00  Acinetobacter calcoaceticus
  7v51-assembly1_A  TM=9.960E-01  e=5.428E-104  Acinetobacter calcoaceticus
  4rg4-assembly1_A  TM=9.928E-01  e=3.107E-77  Rhodococcus sp. HI-31

Radius of gyration: 23.79 Å; Cα contacts (8 Å, |Δi|>4): 1080; chains: 1; bounding box: 52×61×66 Å